Protein 9G5K (pdb70)

Solvent-accessible surface area: 22439 Å² total; per-residue (Å²): 129,5,89,11,98,22,59,46,27,30,139,16,83,35,50,79,51,34,98,0,22,0,45,5,64,43,124,115,23,71,70,7,2,4,1,1,2,16,66,31,124,88,150,142,93,64,17,0,0,0,4,14,18,57,102,28,18,27,1,20,14,70,61,0,28,55,32,7,70,6,57,72,73,95,95,166,54,18,4,14,0,99,0,54,58,3,87,62,136,2,39,5,48,0,34,0,0,0,1,58,38,127,140,38,6,48,1,75,65,25,120,14,6,110,38,72,9,175,23,23,105,0,48,6,47,83,214,132,61,111,118,8,8,70,22,0,17,61,2,1,66,58,6,46,31,8,0,7,41,1,1,41,6,2,3,4,24,3,120,62,8,60,6,24,61,9,0,2,4,3,25,3,10,2,30,27,3,53,8,36,35,105,27,5,82,78,6,48,81,84,4,8,125,48,63,4,30,46,2,0,40,60,6,2,68,2,3,34,61,0,7,77,48,12,12,144,6,106,6,10,147,24,3,61,49,7,18,82,46,53,0,32,2,22,0,1,58,46,0,8,88,21,0,1,69,25,41,8,42,120,108,26,50,116,112,0,35,25,122,0,124,52,32,11,60,57,0,30,28,48,0,0,66,65,0,19,94,32,32,61,142,60,124,49,60,50,71,125,0,3,59,48,0,29,54,6,1,35,54,2,40,106,55,0,78,134,2,50,102,0,154,123,5,24,73,114,48,115,160,22,60,98,65,168,151,15,107,19,12,4,55,0,28,2,69,1,18,0,1,14,40,1,0,56,25,3,3,25,4,2,5,23,130,41,15,59,18,108,111,50,90,23,84,4,0,32,10,9,6,96,1,9,134,23,2,32,74,9,21,140,42,7,41,161,82,181,55,77,31,121,140,77,0,65,111,15,0,16,72,39,0,83,55,0,5,38,6,0,57,72,0,36,152,22,97,73,33,147,20,0,11,45,0,0,51,81,0,18,34,8,8,51,50,0,20,31,0,0,52,102,14,5,19,87,133,20,77,45,74,57,81,24,55,0,46,12,67,1,28,60,68,4,6,48,27,6,18,95,19,0,59,75,11,0,9,28,162,2,66,8,31,20,11,29,49,0,0,62,48,1,0,39,36,1,42,83,13,3,33,118,22,96,128,179,93,154,243

Structure (mmCIF, N/CA/C/O backbone):
data_9G5K
#
_entry.id   9G5K
#
_cell.length_a   1.00
_cell.length_b   1.00
_cell.length_c   1.00
_cell.angle_alpha   90.00
_cell.angle_beta   90.00
_cell.angle_gamma   90.00
#
_symmetry.space_group_name_H-M   'P 1'
#
loop_
_entity.id
_entity.type
_entity.pdbx_description
1 polymer 'Nanobody 3.3'
2 polymer 'Thiamine transporter 2'
3 non-polymer 2-acetamido-2-deoxy-beta-D-glucopyranose
#
loop_
_atom_site.group_PDB
_atom_site.id
_atom_site.type_symbol
_atom_site.label_atom_id
_atom_site.label_alt_id
_atom_site.label_comp_id
_atom_site.label_asym_id
_atom_site.label_entity_id
_atom_site.label_seq_id
_atom_site.pdbx_PDB_ins_code
_atom_site.Cartn_x
_atom_site.Cartn_y
_atom_site.Cartn_z
_atom_site.occupancy
_atom_site.B_iso_or_equiv
_atom_site.auth_seq_id
_atom_site.auth_comp_id
_atom_site.auth_asym_id
_atom_site.auth_atom_id
_atom_site.pdbx_PDB_model_num
ATOM 1 N N . GLN A 1 1 ? 132.491 130.411 182.461 1 40 1 GLN B N 1
ATOM 2 C CA . GLN A 1 1 ? 132.795 129.948 181.113 1 40 1 GLN B CA 1
ATOM 3 C C . GLN A 1 1 ? 132.117 130.832 180.072 1 40 1 GLN B C 1
ATOM 4 O O . GLN A 1 1 ? 130.942 131.172 180.202 1 40 1 GLN B O 1
ATOM 10 N N . VAL A 1 2 ? 132.871 131.203 179.043 1 40 2 VAL B N 1
ATOM 11 C CA . VAL A 1 2 ? 132.333 131.981 177.934 1 40 2 VAL B CA 1
ATOM 12 C C . VAL A 1 2 ? 131.61 131.048 176.973 1 40 2 VAL B C 1
ATOM 13 O O . VAL A 1 2 ? 131.949 129.867 176.845 1 40 2 VAL B O 1
ATOM 17 N N . GLN A 1 3 ? 130.601 131.58 176.287 1 40 3 GLN B N 1
ATOM 18 C CA . GLN A 1 3 ? 129.789 130.777 175.378 1 40 3 GLN B CA 1
ATOM 19 C C . GLN A 1 3 ? 129.39 131.649 174.197 1 40 3 GLN B C 1
ATOM 20 O O . GLN A 1 3 ? 128.549 132.54 174.342 1 40 3 GLN B O 1
ATOM 26 N N . LEU A 1 4 ? 129.985 131.386 173.037 1 40 4 LEU B N 1
ATOM 27 C CA . LEU A 1 4 ? 129.696 132.119 171.813 1 40 4 LEU B CA 1
ATOM 28 C C . LEU A 1 4 ? 128.683 131.354 170.974 1 40 4 LEU B C 1
ATOM 29 O O . LEU A 1 4 ? 128.779 130.132 170.832 1 40 4 LEU B O 1
ATOM 34 N N . VAL A 1 5 ? 127.712 132.08 170.424 1 40 5 VAL B N 1
ATOM 35 C CA . VAL A 1 5 ? 126.688 131.509 169.556 1 40 5 VAL B CA 1
ATOM 36 C C . VAL A 1 5 ? 126.488 132.447 168.374 1 40 5 VAL B C 1
ATOM 37 O O . VAL A 1 5 ? 126.406 133.666 168.554 1 40 5 VAL B O 1
ATOM 41 N N . GLU A 1 6 ? 126.41 131.884 167.17 1 40 6 GLU B N 1
ATOM 42 C CA . GLU A 1 6 ? 126.225 132.654 165.948 1 40 6 GLU B CA 1
ATOM 43 C C . GLU A 1 6 ? 124.808 132.489 165.412 1 40 6 GLU B C 1
ATOM 44 O O . GLU A 1 6 ? 124.036 131.636 165.855 1 40 6 GLU B O 1
ATOM 50 N N . SER A 1 7 ? 124.479 133.325 164.432 1 40 7 SER B N 1
ATOM 51 C CA . SER A 1 7 ? 123.202 133.25 163.735 1 40 7 SER B CA 1
ATOM 52 C C . SER A 1 7 ? 123.286 134.12 162.49 1 40 7 SER B C 1
ATOM 53 O O . SER A 1 7 ? 124.195 134.942 162.346 1 40 7 SER B O 1
ATOM 56 N N . GLY A 1 8 ? 122.327 133.922 161.589 1 40 8 GLY B N 1
ATOM 57 C CA . GLY A 1 8 ? 122.175 134.743 160.406 1 40 8 GLY B CA 1
ATOM 58 C C . GLY A 1 8 ? 122.69 134.115 159.129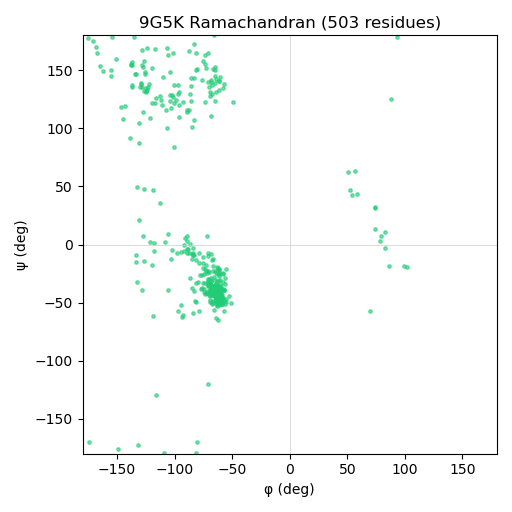 1 40 8 GLY B C 1
ATOM 59 O O . GLY A 1 8 ? 122.29 134.55 158.041 1 40 8 GLY B O 1
ATOM 60 N N . GLY A 1 9 ? 123.558 133.113 159.22 1 40 9 GLY B N 1
ATOM 61 C CA . GLY A 1 9 ? 124.053 132.466 158.023 1 40 9 GLY B CA 1
ATOM 62 C C . GLY A 1 9 ? 122.958 131.709 157.296 1 40 9 GLY B C 1
ATOM 63 O O . GLY A 1 9 ? 121.997 131.226 157.894 1 40 9 GLY B O 1
ATOM 64 N N . GLY A 1 10 ? 123.11 131.607 155.983 1 40 10 GLY B N 1
ATOM 65 C CA . GLY A 1 10 ? 122.123 130.909 155.189 1 40 10 GLY B CA 1
ATOM 66 C C . GLY A 1 10 ? 122.557 130.794 153.746 1 40 10 GLY B C 1
ATOM 67 O O . GLY A 1 10 ? 123.694 131.11 153.392 1 40 10 GLY B O 1
ATOM 68 N N . LEU A 1 11 ? 121.603 130.348 152.919 1 40 11 LEU B N 1
ATOM 69 C CA . LEU A 1 11 ? 121.843 130.221 151.496 1 40 11 LEU B CA 1
ATOM 70 C C . LEU A 1 11 ? 121.534 131.529 150.836 1 40 11 LEU B C 1
ATOM 71 O O . LEU A 1 11 ? 120.392 131.951 150.847 1 40 11 LEU B O 1
ATOM 76 N N . VAL A 1 12 ? 122.524 132.169 150.252 1 40 12 VAL B N 1
ATOM 77 C CA . VAL A 1 12 ? 122.379 133.501 149.677 1 40 12 VAL B CA 1
ATOM 78 C C . VAL A 1 12 ? 122.938 133.49 148.261 1 40 12 VAL B C 1
ATOM 79 O O . VAL A 1 12 ? 124.012 132.93 148.015 1 40 12 VAL B O 1
ATOM 83 N N . GLN A 1 13 ? 122.208 134.103 147.333 1 40 13 GLN B N 1
ATOM 84 C CA . GLN A 1 13 ? 122.657 134.168 145.949 1 40 13 GLN B CA 1
ATOM 85 C C . GLN A 1 13 ? 123.885 135.061 145.825 1 40 13 GLN B C 1
ATOM 86 O O . GLN A 1 13 ? 123.985 136.103 146.478 1 40 13 GLN B O 1
ATOM 92 N N . ALA A 1 14 ? 124.821 134.647 144.974 1 40 14 ALA B N 1
ATOM 93 C CA . ALA A 1 14 ? 126.053 135.401 144.793 1 40 14 ALA B CA 1
ATOM 94 C C . ALA A 1 14 ? 125.744 136.826 144.356 1 40 14 ALA B C 1
ATOM 95 O O . ALA A 1 14 ? 124.91 137.052 143.475 1 40 14 ALA B O 1
ATOM 97 N N . GLY A 1 15 ? 126.425 137.787 144.975 1 40 15 GLY B N 1
ATOM 98 C CA . GLY A 1 15 ? 126.21 139.192 144.722 1 40 15 GLY B CA 1
ATOM 99 C C . GLY A 1 15 ? 125.328 139.884 145.74 1 40 15 GLY B C 1
ATOM 100 O O . GLY A 1 15 ? 125.367 141.116 145.836 1 40 15 GLY B O 1
ATOM 101 N N . ASP A 1 16 ? 124.545 139.129 146.505 1 40 16 ASP B N 1
ATOM 102 C CA . ASP A 1 16 ? 123.683 139.701 147.529 1 40 16 ASP B CA 1
ATOM 103 C C . ASP A 1 16 ? 124.514 139.984 148.78 1 40 16 ASP B C 1
ATOM 104 O O . ASP A 1 16 ? 125.745 139.907 148.767 1 40 16 ASP B O 1
ATOM 109 N N . SER A 1 17 ? 123.844 140.323 149.879 1 40 17 SER B N 1
ATOM 110 C CA . SER A 1 17 ? 124.496 140.637 151.14 1 40 17 SER B CA 1
ATOM 111 C C . SER A 1 17 ? 123.938 139.738 152.235 1 40 17 SER B C 1
ATOM 112 O O . SER A 1 17 ? 122.942 139.035 152.046 1 40 17 SER B O 1
ATOM 115 N N . LEU A 1 18 ? 124.595 139.765 153.392 1 40 18 LEU B N 1
ATOM 116 C CA . LEU A 1 18 ? 124.194 138.935 154.519 1 40 18 LEU B CA 1
ATOM 117 C C . LEU A 1 18 ? 124.814 139.493 155.79 1 40 18 LEU B C 1
ATOM 118 O O . LEU A 1 18 ? 125.914 140.047 155.756 1 40 18 LEU B O 1
ATOM 123 N N . ARG A 1 19 ? 124.124 139.311 156.895 1 40 19 ARG B N 1
ATOM 124 C CA . ARG A 1 19 ? 124.592 139.783 158.16 1 40 19 ARG B CA 1
ATOM 125 C C . ARG A 1 19 ? 124.693 138.618 159.125 1 40 19 ARG B C 1
ATOM 126 O O . ARG A 1 19 ? 123.821 137.762 159.134 1 40 19 ARG B O 1
ATOM 134 N N . LEU A 1 20 ? 125.76 138.569 159.91 1 40 20 LEU B N 1
ATOM 135 C CA . LEU A 1 20 ? 126.006 137.52 160.89 1 40 20 LEU B CA 1
ATOM 136 C C . LEU A 1 20 ? 126.214 138.155 162.257 1 40 20 LEU B C 1
ATOM 137 O O . LEU A 1 20 ? 126.957 139.134 162.384 1 40 20 LEU B O 1
ATOM 142 N N . SER A 1 21 ? 125.568 137.592 163.275 1 40 21 SER B N 1
ATOM 143 C CA . SER A 1 21 ? 125.651 138.091 164.641 1 40 21 SER B CA 1
ATOM 144 C C . SER A 1 21 ? 126.093 136.964 165.564 1 40 21 SER B C 1
ATOM 145 O O . SER A 1 21 ? 125.541 135.861 165.507 1 40 21 SER B O 1
ATOM 148 N N . CYS A 1 22 ? 127.081 137.244 166.412 1 40 22 CYS B N 1
ATOM 149 C CA . CYS A 1 22 ? 127.611 136.273 167.366 1 40 22 CYS B CA 1
ATOM 150 C C . CYS A 1 22 ? 127.443 136.838 168.77 1 40 22 CYS B C 1
ATOM 151 O O . CYS A 1 22 ? 128.155 137.771 169.157 1 40 22 CYS B O 1
ATOM 154 N N . ALA A 1 23 ? 126.518 136.263 169.535 1 40 23 ALA B N 1
ATOM 155 C CA . ALA A 1 23 ? 126.165 136.762 170.861 1 40 23 ALA B CA 1
ATOM 156 C C . ALA A 1 23 ? 126.944 135.983 171.915 1 40 23 ALA B C 1
ATOM 157 O O . ALA A 1 23 ? 126.671 134.802 172.152 1 40 23 ALA B O 1
ATOM 159 N N . ALA A 1 24 ? 127.905 136.648 172.55 1 40 24 ALA B N 1
ATOM 160 C CA . ALA A 1 24 ? 128.659 136.044 173.637 1 40 24 ALA B CA 1
ATOM 161 C C . ALA A 1 24 ? 127.879 136.133 174.943 1 40 24 ALA B C 1
ATOM 162 O O . ALA A 1 24 ? 127.092 137.058 175.159 1 40 24 ALA B O 1
ATOM 164 N N . SER A 1 25 ? 128.108 135.161 175.82 1 40 25 SER B N 1
ATOM 165 C CA . SER A 1 25 ? 127.418 135.108 177.101 1 40 25 SER B CA 1
ATOM 166 C C . SER A 1 25 ? 128.341 134.46 178.127 1 40 25 SER B C 1
ATOM 167 O O . SER A 1 25 ? 129.503 134.157 177.843 1 40 25 SER B O 1
ATOM 170 N N . GLY A 1 26 ? 127.818 134.262 179.336 1 40 26 GLY B N 1
ATOM 171 C CA . GLY A 1 26 ? 128.55 133.609 180.396 1 40 26 GLY B CA 1
ATOM 172 C C . GLY A 1 26 ? 129.498 134.498 181.164 1 40 26 GLY B C 1
ATOM 173 O O . GLY A 1 26 ? 130.114 134.026 182.128 1 40 26 GLY B O 1
ATOM 174 N N . ARG A 1 27 ? 129.639 135.765 180.782 1 40 27 ARG B N 1
ATOM 175 C CA . ARG A 1 27 ? 130.598 136.65 181.429 1 40 27 ARG B CA 1
ATOM 176 C C . ARG A 1 27 ? 130.318 138.079 180.988 1 40 27 ARG B C 1
ATOM 177 O O . ARG A 1 27 ? 129.53 138.327 180.073 1 40 27 ARG B O 1
ATOM 185 N N . THR A 1 28 ? 130.973 139.022 181.663 1 40 28 THR B N 1
ATOM 186 C CA . THR A 1 28 ? 130.928 140.432 181.289 1 40 28 THR B CA 1
ATOM 187 C C . THR A 1 28 ? 132.061 140.691 180.302 1 40 28 THR B C 1
ATOM 188 O O . THR A 1 28 ? 133.239 140.571 180.654 1 40 28 THR B O 1
ATOM 192 N N . PHE A 1 29 ? 131.706 141.047 179.07 1 40 29 PHE B N 1
ATOM 193 C CA . PHE A 1 29 ? 132.662 141.127 177.967 1 40 29 PHE B CA 1
ATOM 194 C C . PHE A 1 29 ? 132.94 142.591 177.649 1 40 29 PHE B C 1
ATOM 195 O O . PHE A 1 29 ? 132.149 143.256 176.977 1 40 29 PHE B O 1
ATOM 203 N N . SER A 1 30 ? 134.074 143.088 178.14 1 40 30 SER B N 1
ATOM 204 C CA . SER A 1 30 ? 134.556 144.421 177.806 1 40 30 SER B CA 1
ATOM 205 C C . SER A 1 30 ? 136.032 144.463 177.449 1 40 30 SER B C 1
ATOM 206 O O . SER A 1 30 ? 136.47 145.451 176.848 1 40 30 SER B O 1
ATOM 209 N N . ASN A 1 31 ? 136.765 143.397 177.769 1 40 31 ASN B N 1
ATOM 210 C CA . ASN A 1 31 ? 138.192 143.339 177.531 1 40 31 ASN B CA 1
ATOM 211 C C . ASN A 1 31 ? 138.521 142.103 176.738 1 40 31 ASN B C 1
ATOM 212 O O . ASN A 1 31 ? 139.44 141.381 177.085 1 40 31 ASN B O 1
ATOM 217 N N . TYR A 1 32 ? 137.78 141.851 175.674 1 40 32 TYR B N 1
ATOM 218 C CA . TYR A 1 32 ? 137.966 140.673 174.842 1 40 32 TYR B CA 1
ATOM 219 C C . TYR A 1 32 ? 138.152 141.08 173.387 1 40 32 TYR B C 1
ATOM 220 O O . TYR A 1 32 ? 137.608 142.091 172.933 1 40 32 TYR B O 1
ATOM 229 N N . TYR A 1 33 ? 138.933 140.284 172.662 1 40 33 TYR B N 1
ATOM 230 C CA . TYR A 1 33 ? 138.996 140.373 171.21 1 40 33 TYR B CA 1
ATOM 231 C C . TYR A 1 33 ? 137.983 139.402 170.621 1 40 33 TYR B C 1
ATOM 232 O O . TYR A 1 33 ? 138.037 138.201 170.898 1 40 33 TYR B O 1
ATOM 241 N N . MET A 1 34 ? 137.063 139.92 169.817 1 40 34 MET B N 1
ATOM 242 C CA . MET A 1 34 ? 136.045 139.11 169.16 1 40 34 MET B CA 1
ATOM 243 C C . MET A 1 34 ? 136.344 139.092 167.669 1 40 34 MET B C 1
ATOM 244 O O . MET A 1 34 ? 136.374 140.147 167.028 1 40 34 MET B O 1
ATOM 249 N N . ALA A 1 35 ? 136.566 137.9 167.123 1 40 35 ALA B N 1
ATOM 250 C CA . ALA A 1 35 ? 137.03 137.744 165.753 1 40 35 ALA B CA 1
ATOM 251 C C . ALA A 1 35 ? 136.131 136.775 165.003 1 40 35 ALA B C 1
ATOM 252 O O . ALA A 1 35 ? 135.308 136.067 165.588 1 40 35 ALA B O 1
ATOM 254 N N . TRP A 1 36 ? 136.295 136.763 163.683 1 40 36 TRP B N 1
ATOM 255 C CA . TRP A 1 36 ? 135.591 135.847 162.799 1 40 36 TRP B CA 1
ATOM 256 C C . TRP A 1 36 ? 136.61 135.069 161.983 1 40 36 TRP B C 1
ATOM 257 O O . TRP A 1 36 ? 137.558 135.652 161.447 1 40 36 TRP B O 1
ATOM 268 N N . PHE A 1 37 ? 136.422 133.756 161.908 1 40 37 PHE B N 1
ATOM 269 C CA . PHE A 1 37 ? 137.213 132.887 161.054 1 40 37 PHE B CA 1
ATOM 270 C C . PHE A 1 37 ? 136.263 132.076 160.185 1 40 37 PHE B C 1
ATOM 271 O O . PHE A 1 37 ? 135.086 131.913 160.512 1 40 37 PHE B O 1
ATOM 279 N N . ARG A 1 38 ? 136.776 131.58 159.062 1 40 38 ARG B N 1
ATOM 280 C CA . ARG A 1 38 ? 135.973 130.759 158.17 1 40 38 ARG B CA 1
ATOM 281 C C . ARG A 1 38 ? 136.782 129.569 157.688 1 40 38 ARG B C 1
ATOM 282 O O . ARG A 1 38 ? 138.015 129.593 157.687 1 40 38 ARG B O 1
ATOM 290 N N . GLN A 1 39 ? 136.016 128.556 157.288 1 40 39 GLN B N 1
ATOM 291 C CA . GLN A 1 39 ? 136.58 127.332 156.825 1 40 39 GLN B CA 1
ATOM 292 C C . GLN A 1 39 ? 135.753 126.711 155.772 1 40 39 GLN B C 1
ATOM 293 O O . GLN A 1 39 ? 134.631 126.344 156.057 1 40 39 GLN B O 1
ATOM 299 N N . ALA A 1 40 ? 136.277 126.539 154.551 1 40 40 ALA B N 1
ATOM 300 C CA . ALA A 1 40 ? 135.557 125.837 153.502 1 40 40 ALA B CA 1
ATOM 301 C C . ALA A 1 40 ? 136.156 124.456 153.286 1 40 40 ALA B C 1
ATOM 302 O O . ALA A 1 40 ? 137.322 124.213 153.609 1 40 40 ALA B O 1
ATOM 304 N N . PRO A 1 41 ? 135.422 123.56 152.624 1 40 41 PRO B N 1
ATOM 305 C CA . PRO A 1 41 ? 135.966 122.201 152.522 1 40 41 PRO B CA 1
ATOM 306 C C . PRO A 1 41 ? 137.239 122.138 151.749 1 40 41 PRO B C 1
ATOM 307 O O . PRO A 1 41 ? 137.388 122.854 150.767 1 40 41 PRO B O 1
ATOM 311 N N . GLY A 1 42 ? 138.158 121.293 152.194 1 40 42 GLY B N 1
ATOM 312 C CA . GLY A 1 42 ? 139.44 121.143 151.544 1 40 42 GLY B CA 1
ATOM 313 C C . GLY A 1 42 ? 140.408 122.279 151.771 1 40 42 GLY B C 1
ATOM 314 O O . GLY A 1 42 ? 141.415 122.362 151.057 1 40 42 GLY B O 1
ATOM 315 N N . LYS A 1 43 ? 140.138 123.164 152.733 1 40 43 LYS B N 1
ATOM 316 C CA . LYS A 1 43 ? 141.003 124.302 153.009 1 40 43 LYS B CA 1
ATOM 317 C C . LYS A 1 43 ? 141.193 124.417 154.514 1 40 43 LYS B C 1
ATOM 318 O O . LYS A 1 43 ? 140.633 123.64 155.294 1 40 43 LYS B O 1
ATOM 324 N N . GLU A 1 44 ? 141.99 125.397 154.92 1 40 44 GLU B N 1
ATOM 325 C CA . GLU A 1 44 ? 142.297 125.641 156.32 1 40 44 GLU B CA 1
ATOM 326 C C . GLU A 1 44 ? 141.48 126.813 156.854 1 40 44 GLU B C 1
ATOM 327 O O . GLU A 1 44 ? 140.907 127.602 156.099 1 40 44 GLU B O 1
ATOM 333 N N . ARG A 1 45 ? 141.438 126.914 158.179 1 40 45 ARG B N 1
ATOM 334 C CA . ARG A 1 45 ? 140.681 127.97 158.836 1 40 45 ARG B CA 1
ATOM 335 C C . ARG A 1 45 ? 141.32 129.325 158.557 1 40 45 ARG B C 1
ATOM 336 O O . ARG A 1 45 ? 142.527 129.505 158.747 1 40 45 ARG B O 1
ATOM 344 N N . GLU A 1 46 ? 140.505 130.282 158.12 1 40 46 GLU B N 1
ATOM 345 C CA . GLU A 1 46 ? 140.987 131.552 157.595 1 40 46 GLU B CA 1
ATOM 346 C C . GLU A 1 46 ? 140.392 132.719 158.371 1 40 46 GLU B C 1
ATOM 347 O O . GLU A 1 46 ? 139.19 132.747 158.648 1 40 46 GLU B O 1
ATOM 353 N N . PHE A 1 47 ? 141.243 133.686 158.703 1 40 47 PHE B N 1
ATOM 354 C CA . PHE A 1 47 ? 140.792 134.897 159.375 1 40 47 PHE B CA 1
ATOM 355 C C . PHE A 1 47 ? 139.866 135.7 158.469 1 40 47 PHE B C 1
ATOM 356 O O . PHE A 1 47 ? 140.042 135.736 157.248 1 40 47 PHE B O 1
ATOM 364 N N . VAL A 1 48 ? 138.87 136.345 159.074 1 40 48 VAL 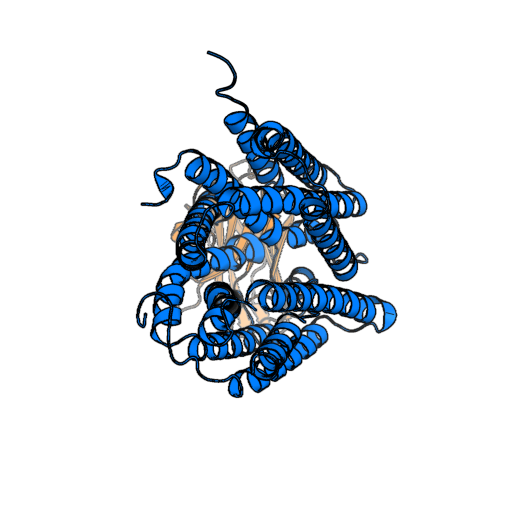B N 1
ATOM 365 C CA . VAL A 1 48 ? 137.923 137.172 158.333 1 40 48 VAL B CA 1
ATOM 366 C C . VAL A 1 48 ? 138.012 138.608 158.834 1 40 48 VAL B C 1
ATOM 367 O O . VAL A 1 48 ? 138.35 139.521 158.073 1 40 48 VAL B O 1
ATOM 371 N N . ALA A 1 49 ? 137.712 138.819 160.113 1 40 49 ALA B N 1
ATOM 372 C CA . ALA A 1 49 ? 137.754 140.152 160.699 1 40 49 ALA B CA 1
ATOM 373 C C . ALA A 1 49 ? 137.736 140.028 162.214 1 40 49 ALA B C 1
ATOM 374 O O . ALA A 1 49 ? 137.225 139.047 162.761 1 40 49 ALA B O 1
ATOM 376 N N . ALA A 1 50 ? 138.296 141.035 162.882 1 40 50 ALA B N 1
ATOM 377 C CA . ALA A 1 50 ? 138.336 141.08 164.336 1 40 50 ALA B CA 1
ATOM 378 C C . ALA A 1 50 ? 138.008 142.486 164.812 1 40 50 ALA B C 1
ATOM 379 O O . ALA A 1 50 ? 138.208 143.465 164.091 1 40 50 ALA B O 1
ATOM 381 N N . ILE A 1 51 ? 137.496 142.573 166.037 1 40 51 ILE B N 1
ATOM 382 C CA . ILE A 1 51 ? 137.156 143.847 166.659 1 40 51 ILE B CA 1
ATOM 383 C C . ILE A 1 51 ? 137.63 143.831 168.104 1 40 51 ILE B C 1
ATOM 384 O O . ILE A 1 51 ? 137.469 142.832 168.811 1 40 51 ILE B O 1
ATOM 389 N N . ARG A 1 52 ? 138.217 144.943 168.54 1 40 52 ARG B N 1
ATOM 390 C CA . ARG A 1 52 ? 138.582 145.142 169.938 1 40 52 ARG B CA 1
ATOM 391 C C . ARG A 1 52 ? 137.391 145.773 170.649 1 40 52 ARG B C 1
ATOM 392 O O . ARG A 1 52 ? 137.012 146.909 170.35 1 40 52 ARG B O 1
ATOM 400 N N . LEU A 1 53 ? 136.798 145.036 171.588 1 40 53 LEU B N 1
ATOM 401 C CA . LEU A 1 53 ? 135.6 145.53 172.258 1 40 53 LEU B CA 1
ATOM 402 C C . LEU A 1 53 ? 135.901 146.772 173.089 1 40 53 LEU B C 1
ATOM 403 O O . LEU A 1 53 ? 135.08 147.693 173.157 1 40 53 LEU B O 1
ATOM 408 N N . SER A 1 54 ? 137.069 146.815 173.732 1 40 54 SER B N 1
ATOM 409 C CA . SER A 1 54 ? 137.393 147.945 174.595 1 40 54 SER B CA 1
ATOM 410 C C . SER A 1 54 ? 137.552 149.23 173.792 1 40 54 SER B C 1
ATOM 411 O O . SER A 1 54 ? 136.95 150.258 174.122 1 40 54 SER B O 1
ATOM 414 N N . TYR A 1 55 ? 138.355 149.192 172.728 1 40 55 TYR B N 1
ATOM 415 C CA . TYR A 1 55 ? 138.689 150.386 171.964 1 40 55 TYR B CA 1
ATOM 416 C C . TYR A 1 55 ? 137.932 150.497 170.648 1 40 55 TYR B C 1
ATOM 417 O O . TYR A 1 55 ? 137.959 151.566 170.029 1 40 55 TYR B O 1
ATOM 426 N N . GLY A 1 56 ? 137.268 149.435 170.202 1 40 56 GLY B N 1
ATOM 427 C CA . GLY A 1 56 ? 136.565 149.47 168.936 1 40 56 GLY B CA 1
ATOM 428 C C . GLY A 1 56 ? 137.44 149.292 167.718 1 40 56 GLY B C 1
ATOM 429 O O . GLY A 1 56 ? 136.948 149.449 166.595 1 40 56 GLY B O 1
ATOM 430 N N . SER A 1 57 ? 138.72 148.974 167.9 1 40 57 SER B N 1
ATOM 431 C CA . SER A 1 57 ? 139.602 148.74 166.765 1 40 57 SER B CA 1
ATOM 432 C C . SER A 1 57 ? 139.102 147.56 165.944 1 40 57 SER B C 1
ATOM 433 O O . SER A 1 57 ? 138.633 146.56 166.49 1 40 57 SER B O 1
ATOM 436 N N . THR A 1 58 ? 139.207 147.679 164.621 1 40 58 THR B N 1
ATOM 437 C CA . THR A 1 58 ? 138.739 146.649 163.705 1 40 58 THR B CA 1
ATOM 438 C C . THR A 1 58 ? 139.867 146.233 162.772 1 40 58 THR B C 1
ATOM 439 O O . THR A 1 58 ? 140.726 147.039 162.408 1 40 58 THR B O 1
ATOM 443 N N . TYR A 1 59 ? 139.854 144.955 162.397 1 40 59 TYR B N 1
ATOM 444 C CA . TYR A 1 59 ? 140.833 144.391 161.481 1 40 59 TYR B CA 1
ATOM 445 C C . TYR A 1 59 ? 140.106 143.542 160.452 1 40 59 TYR B C 1
ATOM 446 O O . TYR A 1 59 ? 139.081 142.924 160.751 1 40 59 TYR B O 1
ATOM 455 N N . TYR A 1 60 ? 140.643 143.516 159.234 1 40 60 TYR B N 1
ATOM 456 C CA . TYR A 1 60 ? 140.026 142.782 158.14 1 40 60 TYR B CA 1
ATOM 457 C C . TYR A 1 60 ? 141.091 142.041 157.349 1 40 60 TYR B C 1
ATOM 458 O O . TYR A 1 60 ? 142.26 142.433 157.327 1 40 60 TYR B O 1
ATOM 467 N N . ALA A 1 61 ? 140.669 140.96 156.701 1 40 61 ALA B N 1
ATOM 468 C CA . ALA A 1 61 ? 141.494 140.272 155.723 1 40 61 ALA B CA 1
ATOM 469 C C . ALA A 1 61 ? 141.324 140.939 154.366 1 40 61 ALA B C 1
ATOM 470 O O . ALA A 1 61 ? 140.23 141.39 154.015 1 40 61 ALA B O 1
ATOM 472 N N . ASP A 1 62 ? 142.416 141.002 153.603 1 40 62 ASP B N 1
ATOM 473 C CA . ASP A 1 62 ? 142.368 141.657 152.302 1 40 62 ASP B CA 1
ATOM 474 C C . ASP A 1 62 ? 141.374 140.991 151.361 1 40 62 ASP B C 1
ATOM 475 O O . ASP A 1 62 ? 140.875 141.646 150.44 1 40 62 ASP B O 1
ATOM 480 N N . SER A 1 63 ? 141.06 139.729 151.547 1 40 63 SER B N 1
ATOM 481 C CA . SER A 1 63 ? 140.074 139.061 150.728 1 40 63 SER B CA 1
ATOM 482 C C . SER A 1 63 ? 138.704 139.654 150.889 1 40 63 SER B C 1
ATOM 483 O O . SER A 1 63 ? 137.975 139.794 149.918 1 40 63 SER B O 1
ATOM 486 N N . VAL A 1 64 ? 138.327 139.989 152.109 1 40 64 VAL B N 1
ATOM 487 C CA . VAL A 1 64 ? 137.01 140.544 152.402 1 40 64 VAL B CA 1
ATOM 488 C C . VAL A 1 64 ? 137.046 142.047 152.602 1 40 64 VAL B C 1
ATOM 489 O O . VAL A 1 64 ? 135.985 142.663 152.773 1 40 64 VAL B O 1
ATOM 493 N N . ARG A 1 65 ? 138.227 142.661 152.581 1 40 65 ARG B N 1
ATOM 494 C CA . ARG A 1 65 ? 138.34 144.091 152.829 1 40 65 ARG B CA 1
ATOM 495 C C . ARG A 1 65 ? 137.492 144.88 151.84 1 40 65 ARG B C 1
ATOM 496 O O . ARG A 1 65 ? 137.453 144.576 150.645 1 40 65 ARG B O 1
ATOM 504 N N . GLY A 1 66 ? 136.805 145.901 152.352 1 40 66 GLY B N 1
ATOM 505 C CA . GLY A 1 66 ? 135.955 146.745 151.544 1 40 66 GLY B CA 1
ATOM 506 C C . GLY A 1 66 ? 134.549 146.232 151.348 1 40 66 GLY B C 1
ATOM 507 O O . GLY A 1 66 ? 133.662 147.018 150.995 1 40 66 GLY B O 1
ATOM 508 N N . ARG A 1 67 ? 134.311 144.943 151.571 1 40 67 ARG B N 1
ATOM 509 C CA . ARG A 1 67 ? 132.986 144.345 151.474 1 40 67 ARG B CA 1
ATOM 510 C C . ARG A 1 67 ? 132.383 144.025 152.828 1 40 67 ARG B C 1
ATOM 511 O O . ARG A 1 67 ? 131.181 144.216 153.026 1 40 67 ARG B O 1
ATOM 519 N N . PHE A 1 68 ? 133.192 143.54 153.762 1 40 68 PHE B N 1
ATOM 520 C CA . PHE A 1 68 ? 132.727 143.121 155.074 1 40 68 PHE B CA 1
ATOM 521 C C . PHE A 1 68 ? 133.031 144.215 156.087 1 40 68 PHE B C 1
ATOM 522 O O . PHE A 1 68 ? 134.116 144.803 156.071 1 40 68 PHE B O 1
ATOM 530 N N . THR A 1 69 ? 132.069 144.488 156.965 1 40 69 THR B N 1
ATOM 531 C CA . THR A 1 69 ? 132.265 145.415 158.071 1 40 69 THR B CA 1
ATOM 532 C C . THR A 1 69 ? 131.839 144.731 159.36 1 40 69 THR B C 1
ATOM 533 O O . THR A 1 69 ? 130.793 144.076 159.404 1 40 69 THR B O 1
ATOM 537 N N . ILE A 1 70 ? 132.655 144.876 160.4 1 40 70 ILE B N 1
ATOM 538 C CA . ILE A 1 70 ? 132.406 144.27 161.702 1 40 70 ILE B CA 1
ATOM 539 C C . ILE A 1 70 ? 132.126 145.386 162.697 1 40 70 ILE B C 1
ATOM 540 O O . ILE A 1 70 ? 132.903 146.343 162.804 1 40 70 ILE B O 1
ATOM 545 N N . SER A 1 71 ? 131.01 145.269 163.414 1 40 71 SER B N 1
ATOM 546 C CA . SER A 1 71 ? 130.619 146.272 164.396 1 40 71 SER B CA 1
ATOM 547 C C . SER A 1 71 ? 130.229 145.601 165.705 1 40 71 SER B C 1
ATOM 548 O O . SER A 1 71 ? 130.399 144.388 165.861 1 40 71 SER B O 1
ATOM 551 N N . LYS A 1 72 ? 129.7 146.381 166.64 1 40 72 LYS B N 1
ATOM 552 C CA . LYS A 1 72 ? 129.312 145.87 167.943 1 40 72 LYS B CA 1
ATOM 553 C C . LYS A 1 72 ? 128.052 146.514 168.474 1 40 72 LYS B C 1
ATOM 554 O O . LYS A 1 72 ? 128.017 147.716 168.661 1 40 72 LYS B O 1
ATOM 560 N N . ASP A 1 73 ? 127.012 145.732 168.708 1 40 73 ASP B N 1
ATOM 561 C CA . ASP A 1 73 ? 125.782 146.22 169.33 1 40 73 ASP B CA 1
ATOM 562 C C . ASP A 1 73 ? 125.839 145.795 170.793 1 40 73 ASP B C 1
ATOM 563 O O . ASP A 1 73 ? 125.313 144.751 171.18 1 40 73 ASP B O 1
ATOM 568 N N . ASN A 1 74 ? 126.518 146.592 171.601 1 40 74 ASN B N 1
ATOM 569 C CA . ASN A 1 74 ? 126.712 146.22 172.991 1 40 74 ASN B CA 1
ATOM 570 C C . ASN A 1 74 ? 125.414 145.992 173.747 1 40 74 ASN B C 1
ATOM 571 O O . ASN A 1 74 ? 125.398 145.249 174.725 1 40 74 ASN B O 1
ATOM 576 N N . ALA A 1 75 ? 124.326 146.598 173.303 1 40 75 ALA B N 1
ATOM 577 C CA . ALA A 1 75 ? 123.073 146.486 174.039 1 40 75 ALA B CA 1
ATOM 578 C C . ALA A 1 75 ? 122.663 145.038 174.267 1 40 75 ALA B C 1
ATOM 579 O O . ALA A 1 75 ? 121.876 144.766 175.181 1 40 75 ALA B O 1
ATOM 581 N N . LYS A 1 76 ? 123.172 144.102 173.459 1 40 76 LYS B N 1
ATOM 582 C CA . LYS A 1 76 ? 122.851 142.688 173.615 1 40 76 LYS B CA 1
ATOM 583 C C . LYS A 1 76 ? 124.103 141.815 173.612 1 40 76 LYS B C 1
ATOM 584 O O . LYS A 1 76 ? 124.006 140.606 173.374 1 40 76 LYS B O 1
ATOM 590 N N . ASN A 1 77 ? 125.265 142.397 173.899 1 40 77 ASN B N 1
ATOM 591 C CA . ASN A 1 77 ? 126.492 141.612 173.944 1 40 77 ASN B CA 1
ATOM 592 C C . ASN A 1 77 ? 126.648 140.808 172.653 1 40 77 ASN B C 1
ATOM 593 O O . ASN A 1 77 ? 126.929 139.623 172.693 1 40 77 ASN B O 1
ATOM 598 N N . THR A 1 78 ? 126.458 141.454 171.511 1 40 78 THR B N 1
ATOM 599 C CA . THR A 1 78 ? 126.562 140.807 170.212 1 40 78 THR B CA 1
ATOM 600 C C . THR A 1 78 ? 127.49 141.61 169.314 1 40 78 THR B C 1
ATOM 601 O O . THR A 1 78 ? 127.458 142.844 169.316 1 40 78 THR B O 1
ATOM 605 N N . VAL A 1 79 ? 128.321 140.9 168.558 1 40 79 VAL B N 1
ATOM 606 C CA . VAL A 1 79 ? 129.212 141.496 167.569 1 40 79 VAL B CA 1
ATOM 607 C C . VAL A 1 79 ? 128.714 141.064 166.2 1 40 79 VAL B C 1
ATOM 608 O O . VAL A 1 79 ? 128.558 139.864 165.942 1 40 79 VAL B O 1
ATOM 612 N N . ASN A 1 80 ? 128.444 142.048 165.351 1 40 80 ASN B N 1
ATOM 613 C CA . ASN A 1 80 ? 127.867 141.76 164.06 1 40 80 ASN B CA 1
ATOM 614 C C . ASN A 1 80 ? 128.836 141.856 162.91 1 40 80 ASN B C 1
ATOM 615 O O . ASN A 1 80 ? 129.78 142.623 162.956 1 40 80 ASN B O 1
ATOM 620 N N . LEU A 1 81 ? 128.619 141.038 161.899 1 40 81 LEU B N 1
ATOM 621 C CA . LEU A 1 81 ? 129.418 141.045 160.679 1 40 81 LEU B CA 1
ATOM 622 C C . LEU A 1 81 ? 128.474 141.152 159.494 1 40 81 LEU B C 1
ATOM 623 O O . LEU A 1 81 ? 127.685 140.236 159.242 1 40 81 LEU B O 1
ATOM 628 N N . ARG A 1 82 ? 128.549 142.267 158.774 1 40 82 ARG B N 1
ATOM 629 C CA . ARG A 1 82 ? 127.754 142.481 157.573 1 40 82 ARG B CA 1
ATOM 630 C C . ARG A 1 82 ? 128.594 142.143 156.35 1 40 82 ARG B C 1
ATOM 631 O O . ARG A 1 82 ? 129.72 142.629 156.21 1 40 82 ARG B O 1
ATOM 639 N N . MET A 1 83 ? 128.042 141.313 155.472 1 40 83 MET B N 1
ATOM 640 C CA . MET A 1 83 ? 128.735 140.831 154.284 1 40 83 MET B CA 1
ATOM 641 C C . MET A 1 83 ? 127.986 141.34 153.061 1 40 83 MET B C 1
ATOM 642 O O . MET A 1 83 ? 126.797 141.053 152.894 1 40 83 MET B O 1
ATOM 647 N N . ASN A 1 84 ? 128.697 142.088 152.229 1 40 84 ASN B N 1
ATOM 648 C CA . ASN A 1 84 ? 128.098 142.632 151.029 1 40 84 ASN B CA 1
ATOM 649 C C . ASN A 1 84 ? 128.793 142.14 149.771 1 40 84 ASN B C 1
ATOM 650 O O . ASN A 1 84 ? 129.967 141.838 149.797 1 40 84 ASN B O 1
ATOM 655 N N . SER A 1 85 ? 128.071 142.063 148.672 1 40 85 SER B N 1
ATOM 656 C CA . SER A 1 85 ? 128.604 141.615 147.388 1 40 85 SER B CA 1
ATOM 657 C C . SER A 1 85 ? 129.35 140.291 147.548 1 40 85 SER B C 1
ATOM 658 O O . SER A 1 85 ? 130.555 140.184 147.318 1 40 85 SER B O 1
ATOM 661 N N . LEU A 1 86 ? 128.598 139.273 147.956 1 40 86 LEU B N 1
ATOM 662 C CA . LEU A 1 86 ? 129.173 137.965 148.226 1 40 86 LEU B CA 1
ATOM 663 C C . LEU A 1 86 ? 129.474 137.224 146.93 1 40 86 LEU B C 1
ATOM 664 O O . LEU A 1 86 ? 128.707 137.289 145.965 1 40 86 LEU B O 1
ATOM 669 N N . LYS A 1 87 ? 130.599 136.517 146.917 1 40 87 LYS B N 1
ATOM 670 C CA . LYS A 1 87 ? 131.039 135.732 145.773 1 40 87 LYS B CA 1
ATOM 671 C C . LYS A 1 87 ? 131.103 134.259 146.157 1 40 87 LYS B C 1
ATOM 672 O O . LYS A 1 87 ? 131.011 133.89 147.33 1 40 87 LYS B O 1
ATOM 678 N N . SER A 1 88 ? 131.254 133.408 145.14 1 40 88 SER B N 1
ATOM 679 C CA . SER A 1 88 ? 131.317 131.971 145.385 1 40 88 SER B CA 1
ATOM 680 C C . SER A 1 88 ? 132.501 131.606 146.27 1 40 88 SER B C 1
ATOM 681 O O . SER A 1 88 ? 132.454 130.598 146.984 1 40 88 SER B O 1
ATOM 684 N N . GLU A 1 89 ? 133.563 132.411 146.244 1 40 89 GLU B N 1
ATOM 685 C CA . GLU A 1 89 ? 134.738 132.136 147.058 1 40 89 GLU B CA 1
ATOM 686 C C . GLU A 1 89 ? 134.494 132.374 148.542 1 40 89 GLU B C 1
ATOM 687 O O . GLU A 1 89 ? 135.369 132.055 149.354 1 40 89 GLU B O 1
ATOM 693 N N . ASP A 1 90 ? 133.34 132.924 148.912 1 40 90 ASP B N 1
ATOM 694 C CA . ASP A 1 90 ? 132.998 133.171 150.305 1 40 90 ASP B CA 1
ATOM 695 C C . ASP A 1 90 ? 132.243 132.014 150.948 1 40 90 ASP B C 1
ATOM 696 O O . ASP A 1 90 ? 131.901 132.1 152.131 1 40 90 ASP B O 1
ATOM 701 N N . THR A 1 91 ? 131.972 130.942 150.207 1 40 91 THR B N 1
ATOM 702 C CA . THR A 1 91 ? 131.289 129.793 150.784 1 40 91 THR B CA 1
ATOM 703 C C . THR A 1 91 ? 132.165 129.144 151.846 1 40 91 THR B C 1
ATOM 704 O O . THR A 1 91 ? 133.304 128.755 151.576 1 40 91 THR B O 1
ATOM 708 N N . ALA A 1 92 ? 131.627 129.027 153.06 1 40 92 ALA B N 1
ATOM 709 C CA . ALA A 1 92 ? 132.38 128.465 154.173 1 40 92 ALA B CA 1
ATOM 710 C C . ALA A 1 92 ? 131.507 128.328 155.41 1 40 92 ALA B C 1
ATOM 711 O O . ALA A 1 92 ? 130.332 128.704 155.395 1 40 92 ALA B O 1
ATOM 713 N N . ILE A 1 93 ? 132.071 127.779 156.481 1 40 93 ILE B N 1
ATOM 714 C CA . ILE A 1 93 ? 131.47 127.823 157.808 1 40 93 ILE B CA 1
ATOM 715 C C . ILE A 1 93 ? 132.199 128.898 158.596 1 40 93 ILE B C 1
ATOM 716 O O . ILE A 1 93 ? 133.433 128.903 158.654 1 40 93 ILE B O 1
ATOM 721 N N . TYR A 1 94 ? 131.445 129.814 159.193 1 40 94 TYR B N 1
ATOM 722 C CA . TYR A 1 94 ? 132.007 130.973 159.87 1 40 94 TYR B CA 1
ATOM 723 C C . TYR A 1 94 ? 131.949 130.759 161.375 1 40 94 TYR B C 1
ATOM 724 O O . TYR A 1 94 ? 130.893 130.422 161.918 1 40 94 TYR B O 1
ATOM 733 N N . TYR A 1 95 ? 133.088 130.945 162.039 1 40 95 TYR B N 1
ATOM 734 C CA . TYR A 1 95 ? 133.218 130.749 163.477 1 40 95 TYR B CA 1
ATOM 735 C C . TYR A 1 95 ? 133.635 132.064 164.114 1 40 95 TYR B C 1
ATOM 736 O O . TYR A 1 95 ? 134.682 132.618 163.765 1 40 95 TYR B O 1
ATOM 745 N N . CYS A 1 96 ? 132.83 132.552 165.051 1 40 96 CYS B N 1
ATOM 746 C CA . CYS A 1 96 ? 133.236 133.671 165.886 1 40 96 CYS B CA 1
ATOM 747 C C . CYS A 1 96 ? 134.023 133.138 167.074 1 40 96 CYS B C 1
ATOM 748 O O . CYS A 1 96 ? 133.651 132.128 167.678 1 40 96 CYS B O 1
ATOM 751 N N . ALA A 1 97 ? 135.123 133.812 167.391 1 40 97 ALA B N 1
ATOM 752 C CA . ALA A 1 97 ? 136.004 133.407 168.471 1 40 97 ALA B CA 1
ATOM 753 C C . ALA A 1 97 ? 136.244 134.594 169.392 1 40 97 ALA B C 1
ATOM 754 O O . ALA A 1 97 ? 136.135 135.753 168.985 1 40 97 ALA B O 1
ATOM 756 N N . ALA A 1 98 ? 136.565 134.29 170.648 1 40 98 ALA B N 1
ATOM 757 C CA . ALA A 1 98 ? 136.798 135.305 171.666 1 40 98 ALA B CA 1
ATOM 758 C C . ALA A 1 98 ? 138.151 135.067 172.314 1 40 98 ALA B C 1
ATOM 759 O O . ALA A 1 98 ? 138.473 133.937 172.691 1 40 98 ALA B O 1
ATOM 761 N N . ALA A 1 99 ? 138.938 136.131 172.439 1 40 99 ALA B N 1
ATOM 762 C CA . ALA A 1 99 ? 140.238 136.081 173.089 1 40 99 ALA B CA 1
ATOM 763 C C . ALA A 1 99 ? 140.322 137.191 174.122 1 40 99 ALA B C 1
ATOM 764 O O . ALA A 1 99 ? 139.877 138.314 173.874 1 40 99 ALA B O 1
ATOM 766 N N . GLU A 1 100 ? 140.89 136.872 175.281 1 40 100 GLU B N 1
ATOM 767 C CA . GLU A 1 100 ? 141.092 137.879 176.313 1 40 100 GLU B CA 1
ATOM 768 C C . GLU A 1 100 ? 142.12 138.906 175.858 1 40 100 GLU B C 1
ATOM 769 O O . GLU A 1 100 ? 143.147 138.562 175.269 1 40 100 GLU B O 1
ATOM 775 N N . ASP A 1 101 ? 141.834 140.176 176.129 1 40 101 ASP B N 1
ATOM 776 C CA . ASP A 1 101 ? 142.783 141.239 175.828 1 40 101 ASP B CA 1
ATOM 777 C C . ASP A 1 101 ? 143.986 141.129 176.756 1 40 101 ASP B C 1
ATOM 778 O O . ASP A 1 101 ? 143.83 140.997 177.973 1 40 101 ASP B O 1
ATOM 783 N N . ARG A 1 102 ? 145.186 141.18 176.186 1 40 102 ARG B N 1
ATOM 784 C CA . ARG A 1 102 ? 146.398 141.037 176.984 1 40 102 ARG B CA 1
ATOM 785 C C . ARG A 1 102 ? 147.608 141.361 176.118 1 40 102 ARG B C 1
ATOM 786 O O . ARG A 1 102 ? 147.493 141.597 174.912 1 40 102 ARG B O 1
ATOM 794 N N . TRP A 1 103 ? 148.773 141.373 176.762 1 40 103 TRP B N 1
ATOM 795 C CA . TRP A 1 103 ? 150.019 141.722 176.093 1 40 103 TRP B CA 1
ATOM 796 C C . TRP A 1 103 ? 150.367 140.694 175.022 1 40 103 TRP B C 1
ATOM 797 O O . TRP A 1 103 ? 150.214 139.486 175.22 1 40 103 TRP B O 1
ATOM 808 N N . ALA A 1 104 ? 150.847 141.188 173.879 1 40 104 ALA B N 1
ATOM 809 C CA . ALA A 1 104 ? 151.309 140.348 172.776 1 40 104 ALA B CA 1
ATOM 810 C C . ALA A 1 104 ? 150.209 139.389 172.319 1 40 104 ALA B C 1
ATOM 811 O O . ALA A 1 104 ? 150.331 138.165 172.407 1 40 104 ALA B O 1
ATOM 813 N N . LEU A 1 105 ? 149.125 139.973 171.823 1 40 105 LEU B N 1
ATOM 814 C CA . LEU A 1 105 ? 147.997 139.219 171.295 1 40 105 LEU B CA 1
ATOM 815 C C . LEU A 1 105 ? 148.055 139.255 169.773 1 40 105 LEU B C 1
ATOM 816 O O . LEU A 1 105 ? 147.966 140.33 169.171 1 40 105 LEU B O 1
ATOM 821 N N . ALA A 1 106 ? 148.21 138.084 169.158 1 40 106 ALA B N 1
ATOM 822 C CA . ALA A 1 106 ? 148.189 137.965 167.703 1 40 106 ALA B CA 1
ATOM 823 C C . ALA A 1 106 ? 146.737 137.896 167.25 1 40 106 ALA B C 1
ATOM 824 O O . ALA A 1 106 ? 146.067 136.876 167.437 1 40 106 ALA B O 1
ATOM 826 N N . VAL A 1 107 ? 146.251 138.983 166.647 1 40 107 VAL B N 1
ATOM 827 C CA . VAL A 1 107 ? 144.824 139.104 166.369 1 40 107 VAL B CA 1
ATOM 828 C C . VAL A 1 107 ? 144.373 138.086 165.332 1 40 107 VAL B C 1
ATOM 829 O O . VAL A 1 107 ? 143.269 137.538 165.434 1 40 107 VAL B O 1
ATOM 833 N N . ARG A 1 108 ? 145.198 137.818 164.321 1 40 108 ARG B N 1
ATOM 834 C CA . ARG A 1 108 ? 144.783 137.013 163.18 1 40 108 ARG B CA 1
ATOM 835 C C . ARG A 1 108 ? 145.138 135.537 163.308 1 40 108 ARG B C 1
ATOM 836 O O . ARG A 1 108 ? 144.722 134.747 162.455 1 40 108 ARG B O 1
ATOM 844 N N . THR A 1 109 ? 145.881 135.143 164.338 1 40 109 THR B N 1
ATOM 845 C CA . THR A 1 109 ? 146.258 133.745 164.512 1 40 109 THR B CA 1
ATOM 846 C C . THR A 1 109 ? 145.153 133.011 165.263 1 40 109 THR B C 1
ATOM 847 O O . THR A 1 109 ? 144.787 133.402 166.376 1 40 109 THR B O 1
ATOM 851 N N . ALA A 1 110 ? 144.631 131.943 164.657 1 40 110 ALA B N 1
ATOM 852 C CA . ALA A 1 110 ? 143.498 131.236 165.244 1 40 110 ALA B CA 1
ATOM 853 C C . ALA A 1 110 ? 143.837 130.656 166.61 1 40 110 ALA B C 1
ATOM 854 O O . ALA A 1 110 ? 142.959 130.552 167.474 1 40 110 ALA B O 1
ATOM 856 N N . THR A 1 111 ? 145.096 130.273 166.828 1 40 111 THR B N 1
ATOM 857 C CA . THR A 1 111 ? 145.494 129.684 168.1 1 40 111 THR B CA 1
ATOM 858 C C . THR A 1 111 ? 145.419 130.672 169.255 1 40 111 THR B C 1
ATOM 859 O O . THR A 1 111 ? 145.51 130.252 170.414 1 40 111 THR B O 1
ATOM 863 N N . THR A 1 112 ? 145.263 131.965 168.969 1 40 112 THR B N 1
ATOM 864 C CA . THR A 1 112 ? 145.175 132.968 170.022 1 40 112 THR B CA 1
ATOM 865 C C . THR A 1 112 ? 143.827 132.953 170.731 1 40 112 THR B C 1
ATOM 866 O O . THR A 1 112 ? 143.73 133.444 171.86 1 40 112 THR B O 1
ATOM 870 N N . TYR A 1 113 ? 142.794 132.396 170.107 1 40 113 TYR B N 1
ATOM 871 C CA . TYR A 1 113 ? 141.432 132.475 170.616 1 40 113 TYR B CA 1
ATOM 872 C C . TYR A 1 113 ? 141.085 131.184 171.345 1 40 113 TYR B C 1
ATOM 873 O O . TYR A 1 113 ? 141.116 130.102 170.75 1 40 113 TYR B O 1
ATOM 882 N N . ASN A 1 114 ? 140.667 131.294 172.602 1 40 114 ASN B N 1
ATOM 883 C CA . ASN A 1 114 ? 140.419 130.121 173.416 1 40 114 ASN B CA 1
ATOM 884 C C . ASN A 1 114 ? 138.971 129.747 173.465 1 40 114 ASN B C 1
ATOM 885 O O . ASN A 1 114 ? 138.619 128.705 173.992 1 40 114 ASN B O 1
ATOM 890 N N . TYR A 1 115 ? 138.122 130.581 172.914 1 40 115 TYR B N 1
ATOM 891 C CA . TYR A 1 115 ? 136.695 130.299 172.857 1 40 115 TYR B CA 1
ATOM 892 C C . TYR A 1 115 ? 136.231 130.391 171.415 1 40 115 TYR B C 1
ATOM 893 O O . TYR A 1 115 ? 136.53 131.37 170.725 1 40 115 TYR B O 1
ATOM 902 N N . TRP A 1 116 ? 135.501 129.374 170.967 1 40 116 TRP B N 1
ATOM 903 C CA . TRP A 1 116 ? 135.073 129.258 169.583 1 40 116 TRP B CA 1
ATOM 904 C C . TRP A 1 116 ? 133.599 128.896 169.531 1 40 116 TRP B C 1
ATOM 905 O O . TRP A 1 116 ? 133.09 128.176 170.393 1 40 116 TRP B O 1
ATOM 916 N N . GLY A 1 117 ? 132.918 129.397 168.507 1 40 117 GLY B N 1
ATOM 917 C CA . GLY A 1 117 ? 131.526 129.064 168.31 1 40 117 GLY B CA 1
ATOM 918 C C . GLY A 1 117 ? 131.344 127.74 167.595 1 40 117 GLY B C 1
ATOM 919 O O . GLY A 1 117 ? 132.29 127.112 167.123 1 40 117 GLY B O 1
ATOM 920 N N . GLN A 1 118 ? 130.087 127.311 167.519 1 40 118 GLN B N 1
ATOM 921 C CA . GLN A 1 118 ? 129.755 126.071 166.831 1 40 118 GLN B CA 1
ATOM 922 C C . GLN A 1 118 ? 129.803 126.203 165.314 1 40 118 GLN B C 1
ATOM 923 O O . GLN A 1 118 ? 129.739 125.183 164.619 1 40 118 GLN B O 1
ATOM 929 N N . GLY A 1 119 ? 129.905 127.42 164.787 1 40 119 GLY B N 1
ATOM 930 C CA . GLY A 1 119 ? 130.033 127.62 163.359 1 40 119 GLY B CA 1
ATOM 931 C C . GLY A 1 119 ? 128.704 127.717 162.642 1 40 119 GLY B C 1
ATOM 932 O O . GLY A 1 119 ? 127.863 126.82 162.752 1 40 119 GLY B O 1
ATOM 933 N N . THR A 1 120 ? 128.507 128.801 161.896 1 40 120 THR B N 1
ATOM 934 C CA . THR A 1 120 ? 127.301 129.015 161.106 1 40 120 THR B CA 1
ATOM 935 C C . THR A 1 120 ? 127.698 129.047 159.637 1 40 120 THR B C 1
ATOM 936 O O . THR A 1 120 ? 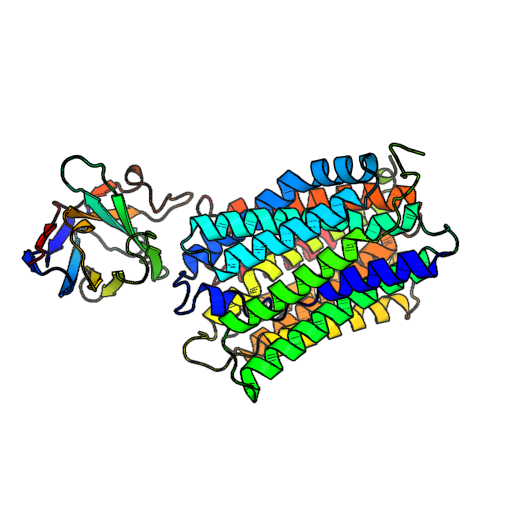128.593 129.806 159.248 1 40 120 THR B O 1
ATOM 940 N N . GLN A 1 121 ? 127.047 128.217 158.828 1 40 121 GLN B N 1
ATOM 941 C CA . GLN A 1 121 ? 127.446 128.056 157.439 1 40 121 GLN B CA 1
ATOM 942 C C . GLN A 1 121 ? 126.853 129.15 156.568 1 40 121 GLN B C 1
ATOM 943 O O . GLN A 1 121 ? 125.716 129.584 156.772 1 40 121 GLN B O 1
ATOM 949 N N . VAL A 1 122 ? 127.636 129.593 155.589 1 40 122 VAL B N 1
ATOM 950 C CA . VAL A 1 122 ? 127.194 130.545 154.58 1 40 122 VAL B CA 1
ATOM 951 C C . VAL A 1 122 ? 127.595 129.971 153.231 1 40 122 VAL B C 1
ATOM 952 O O . VAL A 1 122 ? 128.777 129.999 152.868 1 40 122 VAL B O 1
ATOM 956 N N . THR A 1 123 ? 126.623 129.446 152.493 1 40 123 THR B N 1
ATOM 957 C CA . THR A 1 123 ? 126.85 128.892 151.165 1 40 123 THR B CA 1
ATOM 958 C C . THR A 1 123 ? 126.326 129.888 150.139 1 40 123 THR B C 1
ATOM 959 O O . THR A 1 123 ? 125.153 130.272 150.185 1 40 123 THR B O 1
ATOM 963 N N . VAL A 1 124 ? 127.195 130.303 149.223 1 40 124 VAL B N 1
ATOM 964 C CA . VAL A 1 124 ? 126.881 131.328 148.236 1 40 124 VAL B CA 1
ATOM 965 C C . VAL A 1 124 ? 126.724 130.629 146.893 1 40 124 VAL B C 1
ATOM 966 O O . VAL A 1 124 ? 127.687 130.065 146.358 1 40 124 VAL B O 1
ATOM 970 N N . SER A 1 125 ? 125.517 130.677 146.339 1 40 125 SER B N 1
ATOM 971 C CA . SER A 1 125 ? 125.195 130.001 145.09 1 40 125 SER B CA 1
ATOM 972 C C . SER A 1 125 ? 125.198 131.014 143.954 1 40 125 SER B C 1
ATOM 973 O O . SER A 1 125 ? 124.52 132.044 144.033 1 40 125 SER B O 1
ATOM 976 N N . SER A 1 126 ? 125.958 130.72 142.902 1 40 126 SER B N 1
ATOM 977 C CA . SER A 1 126 ? 125.991 131.558 141.712 1 40 126 SER B CA 1
ATOM 978 C C . SER A 1 126 ? 125.027 130.998 140.674 1 40 126 SER B C 1
ATOM 979 O O . SER A 1 126 ? 125.172 129.852 140.237 1 40 126 SER B O 1
ATOM 982 N N . HIS A 1 127 ? 124.048 131.808 140.285 1 40 127 HIS B N 1
ATOM 983 C CA . HIS A 1 127 ? 123.027 131.377 139.339 1 40 127 HIS B CA 1
ATOM 984 C C . HIS A 1 127 ? 123.655 130.972 138.009 1 40 127 HIS B C 1
ATOM 985 O O . HIS A 1 127 ? 124.043 129.819 137.82 1 40 127 HIS B O 1
ATOM 992 N N . SER B 2 11 ? 183.677 174.854 138.83 1 40 11 SER A N 1
ATOM 993 C CA . SER B 2 11 ? 183.878 173.416 138.965 1 40 11 SER A CA 1
ATOM 994 C C . SER B 2 11 ? 182.87 172.823 139.941 1 40 11 SER A C 1
ATOM 995 O O . SER B 2 11 ? 182.385 171.71 139.747 1 40 11 SER A O 1
ATOM 998 N N . TRP B 2 12 ? 182.564 173.576 140.997 1 40 12 TRP A N 1
ATOM 999 C CA . TRP B 2 12 ? 181.584 173.147 141.984 1 40 12 TRP A CA 1
ATOM 1000 C C . TRP B 2 12 ? 180.154 173.483 141.585 1 40 12 TRP A C 1
ATOM 1001 O O . TRP B 2 12 ? 179.22 172.987 142.223 1 40 12 TRP A O 1
ATOM 1012 N N . ILE B 2 13 ? 179.96 174.315 140.56 1 40 13 ILE A N 1
ATOM 1013 C CA . ILE B 2 13 ? 178.615 174.765 140.221 1 40 13 ILE A CA 1
ATOM 1014 C C . ILE B 2 13 ? 177.813 173.643 139.575 1 40 13 ILE A C 1
ATOM 1015 O O . ILE B 2 13 ? 176.628 173.469 139.871 1 40 13 ILE A O 1
ATOM 1020 N N . TYR B 2 14 ? 178.436 172.871 138.674 1 40 14 TYR A N 1
ATOM 1021 C CA . TYR B 2 14 ? 177.686 171.829 137.969 1 40 14 TYR A CA 1
ATOM 1022 C C . TYR B 2 14 ? 177.216 170.733 138.918 1 40 14 TYR A C 1
ATOM 1023 O O . TYR B 2 14 ? 176.005 170.44 138.953 1 40 14 TYR A O 1
ATOM 1032 N N . PRO B 2 15 ? 178.092 170.065 139.673 1 40 15 PRO A N 1
ATOM 1033 C CA . PRO B 2 15 ? 177.592 169.044 140.606 1 40 15 PRO A CA 1
ATOM 1034 C C . PRO B 2 15 ? 176.605 169.602 141.609 1 40 15 PRO A C 1
ATOM 1035 O O . PRO B 2 15 ? 175.611 168.941 141.929 1 40 15 PRO A O 1
ATOM 1039 N N . THR B 2 16 ? 176.847 170.818 142.101 1 40 16 THR A N 1
ATOM 1040 C CA . THR B 2 16 ? 175.957 171.407 143.094 1 40 16 THR A CA 1
ATOM 1041 C C . THR B 2 16 ? 174.571 171.659 142.516 1 40 16 THR A C 1
ATOM 1042 O O . THR B 2 16 ? 173.563 171.346 143.156 1 40 16 THR A O 1
ATOM 1046 N N . VAL B 2 17 ? 174.496 172.212 141.305 1 40 17 VAL A N 1
ATOM 1047 C CA . VAL B 2 17 ? 173.196 172.497 140.711 1 40 17 VAL A CA 1
ATOM 1048 C C . VAL B 2 17 ? 172.457 171.203 140.403 1 40 17 VAL A C 1
ATOM 1049 O O . VAL B 2 17 ? 171.245 171.099 140.631 1 40 17 VAL A O 1
ATOM 1053 N N . ILE B 2 18 ? 173.162 170.19 139.893 1 40 18 ILE A N 1
ATOM 1054 C CA . ILE B 2 18 ? 172.481 168.937 139.575 1 40 18 ILE A CA 1
ATOM 1055 C C . ILE B 2 18 ? 171.976 168.265 140.848 1 40 18 ILE A C 1
ATOM 1056 O O . ILE B 2 18 ? 170.846 167.757 140.895 1 40 18 ILE A O 1
ATOM 1061 N N . LEU B 2 19 ? 172.799 168.25 141.9 1 40 19 LEU A N 1
ATOM 1062 C CA . LEU B 2 19 ? 172.371 167.659 143.162 1 40 19 LEU A CA 1
ATOM 1063 C C . LEU B 2 19 ? 171.198 168.423 143.759 1 40 19 LEU A C 1
ATOM 1064 O O . LEU B 2 19 ? 170.27 167.818 144.306 1 40 19 LEU A O 1
ATOM 1069 N N . CYS B 2 20 ? 171.218 169.739 143.669 1 40 20 CYS A N 1
ATOM 1070 C CA . CYS B 2 20 ? 170.127 170.535 144.192 1 40 20 CYS A CA 1
ATOM 1071 C C . CYS B 2 20 ? 168.842 170.306 143.41 1 40 20 CYS A C 1
ATOM 1072 O O . CYS B 2 20 ? 167.774 170.277 143.987 1 40 20 CYS A O 1
ATOM 1075 N N . LEU B 2 21 ? 168.922 170.135 142.107 1 40 21 LEU A N 1
ATOM 1076 C CA . LEU B 2 21 ? 167.737 169.807 141.321 1 40 21 LEU A CA 1
ATOM 1077 C C . LEU B 2 21 ? 167.176 168.45 141.726 1 40 21 LEU A C 1
ATOM 1078 O O . LEU B 2 21 ? 165.962 168.297 141.93 1 40 21 LEU A O 1
ATOM 1083 N N . PHE B 2 22 ? 168.051 167.449 141.855 1 40 22 PHE A N 1
ATOM 1084 C CA . PHE B 2 22 ? 167.592 166.128 142.272 1 40 22 PHE A CA 1
ATOM 1085 C C . PHE B 2 22 ? 166.92 166.195 143.637 1 40 22 PHE A C 1
ATOM 1086 O O . PHE B 2 22 ? 165.835 165.637 143.835 1 40 22 PHE A O 1
ATOM 1094 N N . GLY B 2 23 ? 167.553 166.877 144.593 1 40 23 GLY A N 1
ATOM 1095 C CA . GLY B 2 23 ? 166.987 166.96 145.929 1 40 23 GLY A CA 1
ATOM 1096 C C . GLY B 2 23 ? 165.648 167.67 145.953 1 40 23 GLY A C 1
ATOM 1097 O O . GLY B 2 23 ? 164.706 167.217 146.609 1 40 23 GLY A O 1
ATOM 1098 N N . PHE B 2 24 ? 165.541 168.792 145.237 1 40 24 PHE A N 1
ATOM 1099 C CA . PHE B 2 24 ? 164.276 169.512 145.184 1 40 24 PHE A CA 1
ATOM 1100 C C . PHE B 2 24 ? 163.173 168.627 144.628 1 40 24 PHE A C 1
ATOM 1101 O O . PHE B 2 24 ? 162.106 168.49 145.236 1 40 24 PHE A O 1
ATOM 1109 N N . PHE B 2 25 ? 163.412 168.008 143.471 1 40 25 PHE A N 1
ATOM 1110 C CA . PHE B 2 25 ? 162.346 167.234 142.849 1 40 25 PHE A CA 1
ATOM 1111 C C . PHE B 2 25 ? 162.049 165.947 143.606 1 40 25 PHE A C 1
ATOM 1112 O O . PHE B 2 25 ? 160.938 165.42 143.491 1 40 25 PHE A O 1
ATOM 1120 N N . SER B 2 26 ? 163.004 165.435 144.385 1 40 26 SER A N 1
ATOM 1121 C CA . SER B 2 26 ? 162.735 164.263 145.208 1 40 26 SER A CA 1
ATOM 1122 C C . SER B 2 26 ? 161.922 164.623 146.444 1 40 26 SER A C 1
ATOM 1123 O O . SER B 2 26 ? 161.043 163.858 146.855 1 40 26 SER A O 1
ATOM 1126 N N . MET B 2 27 ? 162.196 165.781 147.049 1 40 27 MET A N 1
ATOM 1127 C CA . MET B 2 27 ? 161.509 166.172 148.273 1 40 27 MET A CA 1
ATOM 1128 C C . MET B 2 27 ? 160.166 166.842 148.018 1 40 27 MET A C 1
ATOM 1129 O O . MET B 2 27 ? 159.414 167.061 148.973 1 40 27 MET A O 1
ATOM 1134 N N . MET B 2 28 ? 159.842 167.169 146.769 1 40 28 MET A N 1
ATOM 1135 C CA . MET B 2 28 ? 158.555 167.77 146.426 1 40 28 MET A CA 1
ATOM 1136 C C . MET B 2 28 ? 157.549 166.642 146.242 1 40 28 MET A C 1
ATOM 1137 O O . MET B 2 28 ? 157.521 165.981 145.201 1 40 28 MET A O 1
ATOM 1142 N N . ARG B 2 29 ? 156.718 166.417 147.259 1 40 29 ARG A N 1
ATOM 1143 C CA . ARG B 2 29 ? 155.771 165.303 147.265 1 40 29 ARG A CA 1
ATOM 1144 C C . ARG B 2 29 ? 154.444 165.787 147.834 1 40 29 ARG A C 1
ATOM 1145 O O . ARG B 2 29 ? 154.222 165.75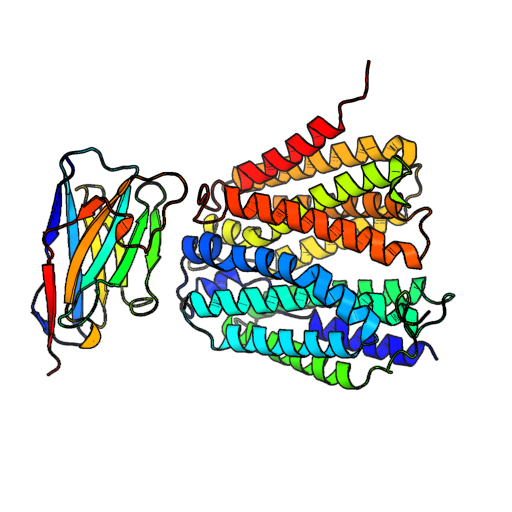1 149.051 1 40 29 ARG A O 1
ATOM 1153 N N . PRO B 2 30 ? 153.532 166.254 146.978 1 40 30 PRO A N 1
ATOM 1154 C CA . PRO B 2 30 ? 152.266 166.808 147.487 1 40 30 PRO A CA 1
ATOM 1155 C C . PRO B 2 30 ? 151.396 165.805 148.225 1 40 30 PRO A C 1
ATOM 1156 O O . PRO B 2 30 ? 150.506 166.221 148.974 1 40 30 PRO A O 1
ATOM 1160 N N . SER B 2 31 ? 151.602 164.504 148.034 1 40 31 SER A N 1
ATOM 1161 C CA . SER B 2 31 ? 150.75 163.503 148.66 1 40 31 SER A CA 1
ATOM 1162 C C . SER B 2 31 ? 151.173 163.151 150.08 1 40 31 SER A C 1
ATOM 1163 O O . SER B 2 31 ? 150.415 162.476 150.784 1 40 31 SER A O 1
ATOM 1166 N N . GLU B 2 32 ? 152.304 163.615 150.554 1 40 32 GLU A N 1
ATOM 1167 C CA . GLU B 2 32 ? 152.775 163.209 151.855 1 40 32 GLU A CA 1
ATOM 1168 C C . GLU B 2 32 ? 151.96 163.769 153.03 1 40 32 GLU A C 1
ATOM 1169 O O . GLU B 2 32 ? 151.81 163.084 154.031 1 40 32 GLU A O 1
ATOM 1175 N N . PRO B 2 33 ? 151.444 165.015 152.931 1 40 33 PRO A N 1
ATOM 1176 C CA . PRO B 2 33 ? 150.583 165.5 154.022 1 40 33 PRO A CA 1
ATOM 1177 C C . PRO B 2 33 ? 149.264 164.759 154.148 1 40 33 PRO A C 1
ATOM 1178 O O . PRO B 2 33 ? 148.673 164.769 155.233 1 40 33 PRO A O 1
ATOM 1182 N N . PHE B 2 34 ? 148.781 164.123 153.085 1 40 34 PHE A N 1
ATOM 1183 C CA . PHE B 2 34 ? 147.473 163.479 153.074 1 40 34 PHE A CA 1
ATOM 1184 C C . PHE B 2 34 ? 147.604 161.964 152.961 1 40 34 PHE A C 1
ATOM 1185 O O . PHE B 2 34 ? 146.79 161.298 152.318 1 40 34 PHE A O 1
ATOM 1193 N N . LEU B 2 35 ? 148.633 161.396 153.593 1 40 35 LEU A N 1
ATOM 1194 C CA . LEU B 2 35 ? 148.818 159.949 153.546 1 40 35 LEU A CA 1
ATOM 1195 C C . LEU B 2 35 ? 147.705 159.224 154.294 1 40 35 LEU A C 1
ATOM 1196 O O . LEU B 2 35 ? 147.08 158.303 153.756 1 40 35 LEU A O 1
ATOM 1201 N N . ILE B 2 36 ? 147.44 159.626 155.539 1 40 36 ILE A N 1
ATOM 1202 C CA . ILE B 2 36 ? 146.403 158.957 156.326 1 40 36 ILE A CA 1
ATOM 1203 C C . ILE B 2 36 ? 145.025 159.139 155.701 1 40 36 ILE A C 1
ATOM 1204 O O . ILE B 2 36 ? 144.285 158.148 155.594 1 40 36 ILE A O 1
ATOM 1209 N N . PRO B 2 37 ? 144.614 160.338 155.285 1 40 37 PRO A N 1
ATOM 1210 C CA . PRO B 2 37 ? 143.334 160.459 154.568 1 40 37 PRO A CA 1
ATOM 1211 C C . PRO B 2 37 ? 143.276 159.621 153.306 1 40 37 PRO A C 1
ATOM 1212 O O . PRO B 2 37 ? 142.178 159.253 152.873 1 40 37 PRO A O 1
ATOM 1216 N N . TYR B 2 38 ? 144.423 159.311 152.701 1 40 38 TYR A N 1
ATOM 1217 C CA . TYR B 2 38 ? 144.453 158.486 151.499 1 40 38 TYR A CA 1
ATOM 1218 C C . TYR B 2 38 ? 144.386 157.002 151.844 1 40 38 TYR A C 1
ATOM 1219 O O . TYR B 2 38 ? 143.589 156.257 151.263 1 40 38 TYR A O 1
ATOM 1228 N N . LEU B 2 39 ? 145.218 156.557 152.79 1 40 39 LEU A N 1
ATOM 1229 C CA . LEU B 2 39 ? 145.23 155.146 153.163 1 40 39 LEU A CA 1
ATOM 1230 C C . LEU B 2 39 ? 143.9 154.712 153.76 1 40 39 LEU A C 1
ATOM 1231 O O . LEU B 2 39 ? 143.429 153.603 153.485 1 40 39 LEU A O 1
ATOM 1236 N N . SER B 2 40 ? 143.288 155.559 154.581 1 40 40 SER A N 1
ATOM 1237 C CA . SER B 2 40 ? 142.016 155.249 155.218 1 40 40 SER A CA 1
ATOM 1238 C C . SER B 2 40 ? 140.817 155.619 154.357 1 40 40 SER A C 1
ATOM 1239 O O . SER B 2 40 ? 139.678 155.411 154.786 1 40 40 SER A O 1
ATOM 1242 N N . GLY B 2 41 ? 141.042 156.153 153.158 1 40 41 GLY A N 1
ATOM 1243 C CA . GLY B 2 41 ? 139.959 156.579 152.308 1 40 41 GLY A CA 1
ATOM 1244 C C . GLY B 2 41 ? 139.347 155.43 151.54 1 40 41 GLY A C 1
ATOM 1245 O O . GLY B 2 41 ? 139.744 154.264 151.663 1 40 41 GLY A O 1
ATOM 1246 N N . PRO B 2 42 ? 138.35 155.759 150.716 1 40 42 PRO A N 1
ATOM 1247 C CA . PRO B 2 42 ? 137.627 154.707 149.984 1 40 42 PRO A CA 1
ATOM 1248 C C . PRO B 2 42 ? 138.5 153.897 149.043 1 40 42 PRO A C 1
ATOM 1249 O O . PRO B 2 42 ? 138.125 152.771 148.696 1 40 42 PRO A O 1
ATOM 1253 N N . ASP B 2 43 ? 139.637 154.442 148.636 1 40 43 ASP A N 1
ATOM 1254 C CA . ASP B 2 43 ? 140.486 153.776 147.651 1 40 43 ASP A CA 1
ATOM 1255 C C . ASP B 2 43 ? 141.426 152.719 148.207 1 40 43 ASP A C 1
ATOM 1256 O O . ASP B 2 43 ? 142.053 151.989 147.445 1 40 43 ASP A O 1
ATOM 1261 N N . LYS B 2 44 ? 141.53 152.629 149.522 1 40 44 LYS A N 1
ATOM 1262 C CA . LYS B 2 44 ? 142.371 151.606 150.135 1 40 44 LYS A CA 1
ATOM 1263 C C . LYS B 2 44 ? 141.637 150.884 151.259 1 40 44 LYS A C 1
ATOM 1264 O O . LYS B 2 44 ? 141.84 149.683 151.466 1 40 44 LYS A O 1
ATOM 1270 N N . ASN B 2 45 ? 140.757 151.59 151.955 1 40 45 ASN A N 1
ATOM 1271 C CA . ASN B 2 45 ? 139.938 151.002 153.022 1 40 45 ASN A CA 1
ATOM 1272 C C . ASN B 2 45 ? 140.754 150.382 154.137 1 40 45 ASN A C 1
ATOM 1273 O O . ASN B 2 45 ? 140.419 149.315 154.629 1 40 45 ASN A O 1
ATOM 1278 N N . LEU B 2 46 ? 141.8 151.065 154.564 1 40 46 LEU A N 1
ATOM 1279 C CA . LEU B 2 46 ? 142.646 150.584 155.649 1 40 46 LEU A CA 1
ATOM 1280 C C . LEU B 2 46 ? 142.211 151.205 156.971 1 40 46 LEU A C 1
ATOM 1281 O O . LEU B 2 46 ? 142.026 152.421 157.069 1 40 46 LEU A O 1
ATOM 1286 N N . THR B 2 47 ? 142.047 150.358 157.985 1 40 47 THR A N 1
ATOM 1287 C CA . THR B 2 47 ? 141.598 150.808 159.293 1 40 47 THR A CA 1
ATOM 1288 C C . THR B 2 47 ? 142.727 151.51 160.042 1 40 47 THR A C 1
ATOM 1289 O O . THR B 2 47 ? 143.914 151.304 159.775 1 40 47 THR A O 1
ATOM 1293 N N . SER B 2 48 ? 142.36 152.34 161.002 1 40 48 SER A N 1
ATOM 1294 C CA . SER B 2 48 ? 143.34 153.068 161.782 1 40 48 SER A CA 1
ATOM 1295 C C . SER B 2 48 ? 144.211 152.164 162.616 1 40 48 SER A C 1
ATOM 1296 O O . SER B 2 48 ? 145.391 152.453 162.788 1 40 48 SER A O 1
ATOM 1299 N N . ALA B 2 49 ? 143.636 151.092 163.162 1 40 49 ALA A N 1
ATOM 1300 C CA . ALA B 2 49 ? 144.434 150.132 163.917 1 40 49 ALA A CA 1
ATOM 1301 C C . ALA B 2 49 ? 145.429 149.412 163.017 1 40 49 ALA A C 1
ATOM 1302 O O . ALA B 2 49 ? 146.589 149.213 163.396 1 40 49 ALA A O 1
ATOM 1304 N N . GLU B 2 50 ? 144.994 149.008 161.822 1 40 50 GLU A N 1
ATOM 1305 C CA . GLU B 2 50 ? 145.9 148.338 160.896 1 40 50 GLU A CA 1
ATOM 1306 C C . GLU B 2 50 ? 147.024 149.266 160.457 1 40 50 GLU A C 1
ATOM 1307 O O . GLU B 2 50 ? 148.183 148.847 160.356 1 40 50 GLU A O 1
ATOM 1313 N N . ILE B 2 51 ? 146.704 150.533 160.19 1 40 51 ILE A N 1
ATOM 1314 C CA . ILE B 2 51 ? 147.722 151.483 159.753 1 40 51 ILE A CA 1
ATOM 1315 C C . ILE B 2 51 ? 148.739 151.725 160.863 1 40 51 ILE A C 1
ATOM 1316 O O . ILE B 2 51 ? 149.95 151.767 160.619 1 40 51 ILE A O 1
ATOM 1321 N N . THR B 2 52 ? 148.264 151.889 162.099 1 40 52 THR A N 1
ATOM 1322 C CA . THR B 2 52 ? 149.147 152.319 163.178 1 40 52 THR A CA 1
ATOM 1323 C C . THR B 2 52 ? 149.89 151.152 163.821 1 40 52 THR A C 1
ATOM 1324 O O . THR B 2 52 ? 151.061 151.295 164.191 1 40 52 THR A O 1
ATOM 1328 N N . ASN B 2 53 ? 149.247 149.997 163.973 1 40 53 ASN A N 1
ATOM 1329 C CA . ASN B 2 53 ? 149.877 148.898 164.701 1 40 53 ASN A CA 1
ATOM 1330 C C . ASN B 2 53 ? 150.33 147.741 163.848 1 40 53 ASN A C 1
ATOM 1331 O O . ASN B 2 53 ? 150.841 146.772 164.383 1 40 53 ASN A O 1
ATOM 1336 N N . GLU B 2 54 ? 150.164 147.818 162.535 1 40 54 GLU A N 1
ATOM 1337 C CA . GLU B 2 54 ? 150.678 146.769 161.658 1 40 54 GLU A CA 1
ATOM 1338 C C . GLU B 2 54 ? 151.54 147.299 160.524 1 40 54 GLU A C 1
ATOM 1339 O O . GLU B 2 54 ? 152.548 146.675 160.187 1 40 54 GLU A O 1
ATOM 1345 N N . ILE B 2 55 ? 151.175 148.434 159.93 1 40 55 ILE A N 1
ATOM 1346 C CA . ILE B 2 55 ? 151.859 148.935 158.743 1 40 55 ILE A CA 1
ATOM 1347 C C . ILE B 2 55 ? 152.965 149.9 159.145 1 40 55 ILE A C 1
ATOM 1348 O O . ILE B 2 55 ? 154.143 149.668 158.855 1 40 55 ILE A O 1
ATOM 1353 N N . PHE B 2 56 ? 152.591 150.986 159.818 1 40 56 PHE A N 1
ATOM 1354 C CA . PHE B 2 56 ? 153.555 152.039 160.108 1 40 56 PHE A CA 1
ATOM 1355 C C . PHE B 2 56 ? 154.779 151.553 160.88 1 40 56 PHE A C 1
ATOM 1356 O O . PHE B 2 56 ? 155.883 152.041 160.582 1 40 56 PHE A O 1
ATOM 1364 N N . PRO B 2 57 ? 154.672 150.646 161.854 1 40 57 PRO A N 1
ATOM 1365 C CA . PRO B 2 57 ? 155.881 150.217 162.576 1 40 57 PRO A CA 1
ATOM 1366 C C . PRO B 2 57 ? 156.965 149.66 161.671 1 40 57 PRO A C 1
ATOM 1367 O O . PRO B 2 57 ? 158.152 149.776 162 1 40 57 PRO A O 1
ATOM 1371 N N . VAL B 2 58 ? 156.595 149.064 160.535 1 40 58 VAL A N 1
ATOM 1372 C CA . VAL B 2 58 ? 157.573 148.421 159.664 1 40 58 VAL A CA 1
ATOM 1373 C C . VAL B 2 58 ? 158.597 149.408 159.124 1 40 58 VAL A C 1
ATOM 1374 O O . VAL B 2 58 ? 159.712 149.006 158.773 1 40 58 VAL A O 1
ATOM 1378 N N . TRP B 2 59 ? 158.25 150.693 159.032 1 40 59 TRP A N 1
ATOM 1379 C CA . TRP B 2 59 ? 159.214 151.674 158.544 1 40 59 TRP A CA 1
ATOM 1380 C C . TRP B 2 59 ? 160.426 151.76 159.462 1 40 59 TRP A C 1
ATOM 1381 O O . TRP B 2 59 ? 161.567 151.827 158.991 1 40 59 TRP A O 1
ATOM 1392 N N . THR B 2 60 ? 160.199 151.771 160.777 1 40 60 THR A N 1
ATOM 1393 C CA . THR B 2 60 ? 161.311 151.863 161.717 1 40 60 THR A CA 1
ATOM 1394 C C . THR B 2 60 ? 162.189 150.62 161.656 1 40 60 THR A C 1
ATOM 1395 O O . THR B 2 60 ? 163.42 150.719 161.719 1 40 60 THR A O 1
ATOM 1399 N N . TYR B 2 61 ? 161.576 149.441 161.539 1 40 61 TYR A N 1
ATOM 1400 C CA . TYR B 2 61 ? 162.35 148.205 161.49 1 40 61 TYR A CA 1
ATOM 1401 C C . TYR B 2 61 ? 163.279 148.191 160.283 1 40 61 TYR A C 1
ATOM 1402 O O . TYR B 2 61 ? 164.474 147.898 160.404 1 40 61 TYR A O 1
ATOM 1411 N N . SER B 2 62 ? 162.742 148.512 159.104 1 40 62 SER A N 1
ATOM 1412 C CA . SER B 2 62 ? 163.551 148.488 157.891 1 40 62 SER A CA 1
ATOM 1413 C C . SER B 2 62 ? 164.61 149.583 157.91 1 40 62 SER A C 1
ATOM 1414 O O . SER B 2 62 ? 165.736 149.372 157.445 1 40 62 SER A O 1
ATOM 1417 N N . TYR B 2 63 ? 164.268 150.76 158.435 1 40 63 TYR A N 1
ATOM 1418 C CA . TYR B 2 63 ? 165.249 151.836 158.527 1 40 63 TYR A CA 1
ATOM 1419 C C . TYR B 2 63 ? 166.402 151.445 159.444 1 40 63 TYR A C 1
ATOM 1420 O O . TYR B 2 63 ? 167.571 151.682 159.118 1 40 63 TYR A O 1
ATOM 1429 N N . LEU B 2 64 ? 166.096 150.841 160.594 1 40 64 LEU A N 1
ATOM 1430 C CA . LEU B 2 64 ? 167.157 150.402 161.495 1 40 64 LEU A CA 1
ATOM 1431 C C . LEU B 2 64 ? 167.995 149.296 160.866 1 40 64 LEU A C 1
ATOM 1432 O O . LEU B 2 64 ? 169.227 149.306 160.972 1 40 64 LEU A O 1
ATOM 1437 N N . VAL B 2 65 ? 167.348 148.331 160.21 1 40 65 VAL A N 1
ATOM 1438 C CA . VAL B 2 65 ? 168.078 147.194 159.661 1 40 65 VAL A CA 1
ATOM 1439 C C . VAL B 2 65 ? 168.981 147.634 158.516 1 40 65 VAL A C 1
ATOM 1440 O O . VAL B 2 65 ? 170.103 147.137 158.368 1 40 65 VAL A O 1
ATOM 1444 N N . LEU B 2 66 ? 168.513 148.569 157.691 1 40 66 LEU A N 1
ATOM 1445 C CA . LEU B 2 66 ? 169.227 148.962 156.484 1 40 66 LEU A CA 1
ATOM 1446 C C . LEU B 2 66 ? 170.224 150.093 156.702 1 40 66 LEU A C 1
ATOM 1447 O O . LEU B 2 66 ? 170.981 150.408 155.778 1 40 66 LEU A O 1
ATOM 1452 N N . LEU B 2 67 ? 170.257 150.705 157.886 1 40 67 LEU A N 1
ATOM 1453 C CA . LEU B 2 67 ? 171.058 151.911 158.072 1 40 67 LEU A CA 1
ATOM 1454 C C . LEU B 2 67 ? 172.543 151.637 157.852 1 40 67 LEU A C 1
ATOM 1455 O O . LEU B 2 67 ? 173.156 152.173 156.922 1 40 67 LEU A O 1
ATOM 1460 N N . LEU B 2 68 ? 173.142 150.806 158.705 1 40 68 LEU A N 1
ATOM 1461 C CA . LEU B 2 68 ? 174.586 150.589 158.632 1 40 68 LEU A CA 1
ATOM 1462 C C . LEU B 2 68 ? 175.02 149.969 157.311 1 40 68 LEU A C 1
ATOM 1463 O O . LEU B 2 68 ? 176.011 150.444 156.725 1 40 68 LEU A O 1
ATOM 1468 N N . PRO B 2 69 ? 174.368 148.919 156.8 1 40 69 PRO A N 1
ATOM 1469 C CA . PRO B 2 69 ? 174.778 148.395 155.487 1 40 69 PRO A CA 1
ATOM 1470 C C . PRO B 2 69 ? 174.729 149.443 154.395 1 40 69 PRO A C 1
ATOM 1471 O O . PRO B 2 69 ? 175.618 149.479 153.536 1 40 69 PRO A O 1
ATOM 1475 N N . VAL B 2 70 ? 173.717 150.312 154.41 1 40 70 VAL A N 1
ATOM 1476 C CA . VAL B 2 70 ? 173.62 151.351 153.392 1 40 70 VAL A CA 1
ATOM 1477 C C . VAL B 2 70 ? 174.761 152.348 153.538 1 40 70 VAL A C 1
ATOM 1478 O O . VAL B 2 70 ? 175.317 152.816 152.543 1 40 70 VAL A O 1
ATOM 1482 N N . PHE B 2 71 ? 175.128 152.689 154.773 1 40 71 PHE A N 1
ATOM 1483 C CA . PHE B 2 71 ? 176.259 153.586 154.996 1 40 71 PHE A CA 1
ATOM 1484 C C . PHE B 2 71 ? 177.546 152.991 154.433 1 40 71 PHE A C 1
ATOM 1485 O O . PHE B 2 71 ? 178.3 153.661 153.709 1 40 71 PHE A O 1
ATOM 1493 N N . VAL B 2 72 ? 177.809 151.721 154.75 1 40 72 VAL A N 1
ATOM 1494 C CA . VAL B 2 72 ? 179.041 151.085 154.291 1 40 72 VAL A CA 1
ATOM 1495 C C . VAL B 2 72 ? 179.051 150.978 152.77 1 40 72 VAL A C 1
ATOM 1496 O O . VAL B 2 72 ? 180.074 151.232 152.121 1 40 72 VAL A O 1
ATOM 1500 N N . LEU B 2 73 ? 177.918 150.595 152.177 1 40 73 LEU A N 1
ATOM 1501 C CA . LEU B 2 73 ? 177.836 150.516 150.723 1 40 73 LEU A CA 1
ATOM 1502 C C . LEU B 2 73 ? 178.038 151.885 150.088 1 40 73 LEU A C 1
ATOM 1503 O O . LEU B 2 73 ? 178.722 152.01 149.066 1 40 73 LEU A O 1
ATOM 1508 N N . THR B 2 74 ? 177.471 152.921 150.695 1 40 74 THR A N 1
ATOM 1509 C CA . THR B 2 74 ? 177.574 154.268 150.134 1 40 74 THR A CA 1
ATOM 1510 C C . THR B 2 74 ? 179.014 154.728 149.941 1 40 74 THR A C 1
ATOM 1511 O O . THR B 2 74 ? 179.411 155.084 148.833 1 40 74 THR A O 1
ATOM 1515 N N . ASP B 2 75 ? 179.792 154.737 151.014 1 40 75 ASP A N 1
ATOM 1516 C CA . ASP B 2 75 ? 181.173 155.199 150.93 1 40 75 ASP A CA 1
ATOM 1517 C C . ASP B 2 75 ? 181.972 154.372 149.943 1 40 75 ASP A C 1
ATOM 1518 O O . ASP B 2 75 ? 182.764 154.912 149.173 1 40 75 ASP A O 1
ATOM 1523 N N . TYR B 2 76 ? 181.738 153.068 149.897 1 40 76 TYR A N 1
ATOM 1524 C CA . TYR B 2 76 ? 182.539 152.178 149.042 1 40 76 TYR A CA 1
ATOM 1525 C C . TYR B 2 76 ? 182.221 152.244 147.557 1 40 76 TYR A C 1
ATOM 1526 O O . TYR B 2 76 ? 183.106 152.056 146.722 1 40 76 TYR A O 1
ATOM 1535 N N . VAL B 2 77 ? 180.962 152.487 147.222 1 40 77 VAL A N 1
ATOM 1536 C CA . VAL B 2 77 ? 180.545 152.555 145.833 1 40 77 VAL A CA 1
ATOM 1537 C C . VAL B 2 77 ? 180.641 153.987 145.328 1 40 77 VAL A C 1
ATOM 1538 O O . VAL B 2 77 ? 180.232 154.27 144.206 1 40 77 VAL A O 1
ATOM 1542 N N . ARG B 2 78 ? 181.176 154.892 146.144 1 40 78 ARG A N 1
ATOM 1543 C CA . ARG B 2 78 ? 181.363 156.301 145.762 1 40 78 ARG A CA 1
ATOM 1544 C C . ARG B 2 78 ? 180.085 157.123 145.731 1 40 78 ARG A C 1
ATOM 1545 O O . ARG B 2 78 ? 179.966 158.017 144.907 1 40 78 ARG A O 1
ATOM 1553 N N . TYR B 2 79 ? 179.119 156.816 146.585 1 40 79 TYR A N 1
ATOM 1554 C CA . TYR B 2 79 ? 177.915 157.661 146.719 1 40 79 TYR A CA 1
ATOM 1555 C C . TYR B 2 79 ? 176.91 157.697 145.585 1 40 79 TYR A C 1
ATOM 1556 O O . TYR B 2 79 ? 175.738 157.411 145.803 1 40 79 TYR A O 1
ATOM 1565 N N . LYS B 2 80 ? 177.339 158.052 144.382 1 40 80 LYS A N 1
ATOM 1566 C CA . LYS B 2 80 ? 176.374 158.212 143.292 1 40 80 LYS A CA 1
ATOM 1567 C C . LYS B 2 80 ? 175.454 157.007 143.136 1 40 80 LYS A C 1
ATOM 1568 O O . LYS B 2 80 ? 174.24 157.174 143.069 1 40 80 LYS A O 1
ATOM 1574 N N . PRO B 2 81 ? 176.017 155.791 143.077 1 40 81 PRO A N 1
ATOM 1575 C CA . PRO B 2 81 ? 175.169 154.622 142.833 1 40 81 PRO A CA 1
ATOM 1576 C C . PRO B 2 81 ? 174.067 154.47 143.878 1 40 81 PRO A C 1
ATOM 1577 O O . PRO B 2 81 ? 172.991 153.99 143.536 1 40 81 PRO A O 1
ATOM 1581 N N . VAL B 2 82 ? 174.319 154.871 145.12 1 40 82 VAL A N 1
ATOM 1582 C CA . VAL B 2 82 ? 173.315 154.8 146.174 1 40 82 VAL A CA 1
ATOM 1583 C C . VAL B 2 82 ? 172.217 155.818 145.922 1 40 82 VAL A C 1
ATOM 1584 O O . VAL B 2 82 ? 171.036 155.512 146.076 1 40 82 VAL A O 1
ATOM 1588 N N . ILE B 2 83 ? 172.598 157.029 145.533 1 40 83 ILE A N 1
ATOM 1589 C CA . ILE B 2 83 ? 171.605 158.046 145.206 1 40 83 ILE A CA 1
ATOM 1590 C C . ILE B 2 83 ? 170.66 157.518 144.139 1 40 83 ILE A C 1
ATOM 1591 O O . ILE B 2 83 ? 169.443 157.603 144.287 1 40 83 ILE A O 1
ATOM 1596 N N . ILE B 2 84 ? 171.212 156.97 143.063 1 40 84 ILE A N 1
ATOM 1597 C CA . ILE B 2 84 ? 170.383 156.381 142.014 1 40 84 ILE A CA 1
ATOM 1598 C C . ILE B 2 84 ? 169.489 155.289 142.593 1 40 84 ILE A C 1
ATOM 1599 O O . ILE B 2 84 ? 168.322 155.145 142.202 1 40 84 ILE A O 1
ATOM 1604 N N . LEU B 2 85 ? 170.022 154.497 143.525 1 40 85 LEU A N 1
ATOM 1605 C CA . LEU B 2 85 ? 169.209 153.49 144.2 1 40 85 LEU A CA 1
ATOM 1606 C C . LEU B 2 85 ? 168.088 154.14 144.999 1 40 85 LEU A C 1
ATOM 1607 O O . LEU B 2 85 ? 166.974 153.613 145.061 1 40 85 LEU A O 1
ATOM 1612 N N . GLN B 2 86 ? 168.37 155.28 145.632 1 40 86 GLN A N 1
ATOM 1613 C CA . GLN B 2 86 ? 167.328 156.01 146.347 1 40 86 GLN A CA 1
ATOM 1614 C C . GLN B 2 86 ? 166.239 156.484 145.395 1 40 86 GLN A C 1
ATOM 1615 O O . GLN B 2 86 ? 165.05 156.438 145.726 1 40 86 GLN A O 1
ATOM 1621 N N . GLY B 2 87 ? 166.627 156.959 144.212 1 40 87 GLY A N 1
ATOM 1622 C CA . GLY B 2 87 ? 165.629 157.337 143.221 1 40 87 GLY A CA 1
ATOM 1623 C C . GLY B 2 87 ? 164.776 156.161 142.781 1 40 87 GLY A C 1
ATOM 1624 O O . GLY B 2 87 ? 163.55 156.272 142.663 1 40 87 GLY A O 1
ATOM 1625 N N . ILE B 2 88 ? 165.414 155.014 142.537 1 40 88 ILE A N 1
ATOM 1626 C CA . ILE B 2 88 ? 164.672 153.81 142.169 1 40 88 ILE A CA 1
ATOM 1627 C C . ILE B 2 88 ? 163.708 153.423 143.283 1 40 88 ILE A C 1
ATOM 1628 O O . ILE B 2 88 ? 162.565 153.02 143.028 1 40 88 ILE A O 1
ATOM 1633 N N . SER B 2 89 ? 164.162 153.521 144.534 1 40 89 SER A N 1
ATOM 1634 C CA . SER B 2 89 ? 163.309 153.185 145.668 1 40 89 SER A CA 1
ATOM 1635 C C . SER B 2 89 ? 162.128 154.139 145.768 1 40 89 SER A C 1
ATOM 1636 O O . SER B 2 89 ? 161.009 153.717 146.072 1 40 89 SER A O 1
ATOM 1639 N N . PHE B 2 90 ? 162.36 155.431 145.528 1 40 90 PHE A N 1
ATOM 1640 C CA . PHE B 2 90 ? 161.26 156.392 145.487 1 40 90 PHE A CA 1
ATOM 1641 C C . PHE B 2 90 ? 160.228 155.987 144.442 1 40 90 PHE A C 1
ATOM 1642 O O . PHE B 2 90 ? 159.017 155.978 144.706 1 40 90 PHE A O 1
ATOM 1650 N N . ILE B 2 91 ? 160.7 155.65 143.24 1 40 91 ILE A N 1
ATOM 1651 C CA . ILE B 2 91 ? 159.787 155.304 142.153 1 40 91 ILE A CA 1
ATOM 1652 C C . ILE B 2 91 ? 158.973 154.069 142.518 1 40 91 ILE A C 1
ATOM 1653 O O . ILE B 2 91 ? 157.75 154.035 142.339 1 40 91 ILE A O 1
ATOM 1658 N N . ILE B 2 92 ? 159.639 153.034 143.036 1 40 92 ILE A N 1
ATOM 1659 C CA . ILE B 2 92 ? 158.935 151.806 143.401 1 40 92 ILE A CA 1
ATOM 1660 C C . ILE B 2 92 ? 157.94 152.075 144.522 1 40 92 ILE A C 1
ATOM 1661 O O . ILE B 2 92 ? 156.805 151.58 144.499 1 40 92 ILE A O 1
ATOM 1666 N N . THR B 2 93 ? 158.353 152.848 145.528 1 40 93 THR A N 1
ATOM 1667 C CA . THR B 2 93 ? 157.483 153.135 146.66 1 40 93 THR A CA 1
ATOM 1668 C C . THR B 2 93 ? 156.206 153.818 146.204 1 40 93 THR A C 1
ATOM 1669 O O . THR B 2 93 ? 155.103 153.426 146.6 1 40 93 THR A O 1
ATOM 1673 N N . TRP B 2 94 ? 156.277 154.883 145.416 1 40 94 TRP A N 1
ATOM 1674 C CA . TRP B 2 94 ? 155.06 155.529 144.906 1 40 94 TRP A CA 1
ATOM 1675 C C . TRP B 2 94 ? 154.304 154.74 143.887 1 40 94 TRP A C 1
ATOM 1676 O O . TRP B 2 94 ? 153.111 154.92 143.787 1 40 94 TRP A O 1
ATOM 1687 N N . LEU B 2 95 ? 154.952 153.905 143.094 1 40 95 LEU A N 1
ATOM 1688 C CA . LEU B 2 95 ? 154.174 153.015 142.238 1 40 95 LEU A CA 1
ATOM 1689 C C . LEU B 2 95 ? 153.313 152.076 143.075 1 40 95 LEU A C 1
ATOM 1690 O O . LEU B 2 95 ? 152.122 151.883 142.791 1 40 95 LEU A O 1
ATOM 1695 N N . LEU B 2 96 ? 153.899 151.491 144.124 1 40 96 LEU A N 1
ATOM 1696 C CA . LEU B 2 96 ? 153.131 150.619 145.007 1 40 96 LEU A CA 1
ATOM 1697 C C . LEU B 2 96 ? 152.038 151.395 145.728 1 40 96 LEU A C 1
ATOM 1698 O O . LEU B 2 96 ? 150.917 150.902 145.888 1 40 96 LEU A O 1
ATOM 1703 N N . LEU B 2 97 ? 152.35 152.613 146.175 1 40 97 LEU A N 1
ATOM 1704 C CA . LEU B 2 97 ? 151.348 153.44 146.836 1 40 97 LEU A CA 1
ATOM 1705 C C . LEU B 2 97 ? 150.196 153.774 145.9 1 40 97 LEU A C 1
ATOM 1706 O O . LEU B 2 97 ? 149.042 153.85 146.336 1 40 97 LEU A O 1
ATOM 1711 N N . LEU B 2 98 ? 150.487 153.979 144.614 1 40 98 LEU A N 1
ATOM 1712 C CA . LEU B 2 98 ? 149.438 154.317 143.66 1 40 98 LEU A CA 1
ATOM 1713 C C . LEU B 2 98 ? 148.574 153.108 143.325 1 40 98 LEU A C 1
ATOM 1714 O O . LEU B 2 98 ? 147.346 153.223 143.247 1 40 98 LEU A O 1
ATOM 1719 N N . PHE B 2 99 ? 149.189 151.941 143.121 1 40 99 PHE A N 1
ATOM 1720 C CA . PHE B 2 99 ? 148.46 150.77 142.65 1 40 99 PHE A CA 1
ATOM 1721 C C . PHE B 2 99 ? 148.474 149.594 143.618 1 40 99 PHE A C 1
ATOM 1722 O O . PHE B 2 99 ? 147.9 148.547 143.297 1 40 99 PHE A O 1
ATOM 1730 N N . GLY B 2 100 ? 149.097 149.727 144.785 1 40 100 GLY A N 1
ATOM 1731 C CA . GLY B 2 100 ? 149.082 148.647 145.748 1 40 100 GLY A CA 1
ATOM 1732 C C . GLY B 2 100 ? 147.737 148.503 146.433 1 40 100 GLY A C 1
ATOM 1733 O O . GLY B 2 100 ? 146.879 149.384 146.386 1 40 100 GLY A O 1
ATOM 1734 N N . GLN B 2 101 ? 147.519 147.349 147.063 1 40 101 GLN A N 1
ATOM 1735 C CA . GLN B 2 101 ? 146.263 147.079 147.768 1 40 101 GLN A CA 1
ATOM 1736 C C . GLN B 2 101 ? 146.477 146.031 148.852 1 40 101 GLN A C 1
ATOM 1737 O O . GLN B 2 101 ? 147.245 145.108 148.657 1 40 101 GLN A O 1
ATOM 1743 N N . GLY B 2 102 ? 145.786 146.134 149.972 1 40 102 GLY A N 1
ATOM 1744 C CA . GLY B 2 102 ? 145.946 145.256 151.113 1 40 102 GLY A CA 1
ATOM 1745 C C . GLY B 2 102 ? 146.92 145.796 152.14 1 40 102 GLY A C 1
ATOM 1746 O O . GLY B 2 102 ? 147.525 146.861 151.99 1 40 102 GLY A O 1
ATOM 1747 N N . VAL B 2 103 ? 147.072 145.028 153.219 1 40 103 VAL A N 1
ATOM 1748 C CA . VAL B 2 103 ? 147.98 145.42 154.292 1 40 103 VAL A CA 1
ATOM 1749 C C . VAL B 2 103 ? 149.411 145.009 153.967 1 40 103 VAL A C 1
ATOM 1750 O O . VAL B 2 103 ? 150.357 145.757 154.238 1 40 103 VAL A O 1
ATOM 1754 N N . LYS B 2 104 ? 149.594 143.822 153.385 1 40 104 LYS A N 1
ATOM 1755 C CA . LYS B 2 104 ? 150.94 143.348 153.071 1 40 104 LYS A CA 1
ATOM 1756 C C . LYS B 2 104 ? 151.633 144.282 152.085 1 40 104 LYS A C 1
ATOM 1757 O O . LYS B 2 104 ? 152.821 144.595 152.241 1 40 104 LYS A O 1
ATOM 1763 N N . THR B 2 105 ? 150.906 144.737 151.063 1 40 105 THR A N 1
ATOM 1764 C CA . THR B 2 105 ? 151.489 145.665 150.101 1 40 105 THR A CA 1
ATOM 1765 C C . THR B 2 105 ? 151.938 146.949 150.786 1 40 105 THR A C 1
ATOM 1766 O O . THR B 2 105 ? 152.978 147.519 150.437 1 40 105 THR A O 1
ATOM 1770 N N . MET B 2 106 ? 151.17 147.418 151.771 1 40 106 MET A N 1
ATOM 1771 C CA . MET B 2 106 ? 151.579 148.606 152.51 1 40 106 MET A CA 1
ATOM 1772 C C . MET B 2 106 ? 152.809 148.338 153.366 1 40 106 MET A C 1
ATOM 1773 O O . MET B 2 106 ? 153.625 149.241 153.571 1 40 106 MET A O 1
ATOM 1778 N N . GLN B 2 107 ? 152.97 147.112 153.867 1 40 107 GLN A N 1
ATOM 1779 C CA . GLN B 2 107 ? 154.198 146.774 154.581 1 40 107 GLN A CA 1
ATOM 1780 C C . GLN B 2 107 ? 155.398 146.786 153.641 1 40 107 GLN A C 1
ATOM 1781 O O . GLN B 2 107 ? 156.487 147.234 154.02 1 40 107 GLN A O 1
ATOM 1787 N N . VAL B 2 108 ? 155.221 146.305 152.408 1 40 108 VAL A N 1
ATOM 1788 C CA . VAL B 2 108 ? 156.294 146.409 151.419 1 40 108 VAL A CA 1
ATOM 1789 C C . VAL B 2 108 ? 156.598 147.874 151.119 1 40 108 VAL A C 1
ATOM 1790 O O . VAL B 2 108 ? 157.763 148.267 150.962 1 40 108 VAL A O 1
ATOM 1794 N N . VAL B 2 109 ? 155.554 148.698 151.02 1 40 109 VAL A N 1
ATOM 1795 C CA . VAL B 2 109 ? 155.748 150.129 150.801 1 40 109 VAL A CA 1
ATOM 1796 C C . VAL B 2 109 ? 156.561 150.732 151.938 1 40 109 VAL A C 1
ATOM 1797 O O . VAL B 2 109 ? 157.456 151.553 151.715 1 40 109 VAL A O 1
ATOM 1801 N N . GLU B 2 110 ? 156.247 150.348 153.177 1 40 110 GLU A N 1
ATOM 1802 C CA . GLU B 2 110 ? 156.987 150.86 154.326 1 40 110 GLU A CA 1
ATOM 1803 C C . GLU B 2 110 ? 158.438 150.399 154.299 1 40 110 GLU A C 1
ATOM 1804 O O . GLU B 2 110 ? 159.343 151.163 154.649 1 40 110 GLU A O 1
ATOM 1810 N N . PHE B 2 111 ? 158.68 149.152 153.894 1 40 111 PHE A N 1
ATOM 1811 C CA . PHE B 2 111 ? 160.054 148.671 153.777 1 40 111 PHE A CA 1
ATOM 1812 C C . PHE B 2 111 ? 160.834 149.493 152.757 1 40 111 PHE A C 1
ATOM 1813 O O . PHE B 2 111 ? 161.978 149.894 153.003 1 40 111 PHE A O 1
ATOM 1821 N N . PHE B 2 112 ? 160.225 149.761 151.601 1 40 112 PHE A N 1
ATOM 1822 C CA . PHE B 2 112 ? 160.922 150.539 150.582 1 40 112 PHE A CA 1
ATOM 1823 C C . PHE B 2 112 ? 161.104 151.991 151.01 1 40 112 PHE A C 1
ATOM 1824 O O . PHE B 2 112 ? 162.117 152.613 150.674 1 40 112 PHE A O 1
ATOM 1832 N N . TYR B 2 113 ? 160.15 152.547 151.758 1 40 113 TYR A N 1
ATOM 1833 C CA . TYR B 2 113 ? 160.327 153.893 152.292 1 40 113 TYR A CA 1
ATOM 1834 C C . TYR B 2 113 ? 161.474 153.937 153.296 1 40 113 TYR A C 1
ATOM 1835 O O . TYR B 2 113 ? 162.254 154.896 153.314 1 40 113 TYR A O 1
ATOM 1844 N N . GLY B 2 114 ? 161.584 152.916 154.147 1 40 114 GLY A N 1
ATOM 1845 C CA . GLY B 2 114 ? 162.718 152.835 155.05 1 40 114 GLY A CA 1
ATOM 1846 C C . GLY B 2 114 ? 164.035 152.706 154.315 1 40 114 GLY A C 1
ATOM 1847 O O . GLY B 2 114 ? 165.05 153.257 154.746 1 40 114 GLY A O 1
ATOM 1848 N N . MET B 2 115 ? 164.041 151.97 153.204 1 40 115 MET A N 1
ATOM 1849 C CA . MET B 2 115 ? 165.223 151.932 152.349 1 40 115 MET A CA 1
ATOM 1850 C C . MET B 2 115 ? 165.545 153.323 151.813 1 40 115 MET A C 1
ATOM 1851 O O . MET B 2 115 ? 166.709 153.735 151.775 1 40 115 MET A O 1
ATOM 1856 N N . VAL B 2 116 ? 164.516 154.06 151.392 1 40 116 VAL A N 1
ATOM 1857 C CA . VAL B 2 116 ? 164.719 155.419 150.892 1 40 116 VAL A CA 1
ATOM 1858 C C . VAL B 2 116 ? 165.368 156.283 151.965 1 40 116 VAL A C 1
ATOM 1859 O O . VAL B 2 116 ? 166.344 156.997 151.708 1 40 116 VAL A O 1
ATOM 1863 N N . THR B 2 117 ? 164.828 156.236 153.184 1 40 117 THR A N 1
ATOM 1864 C CA . THR B 2 117 ? 165.342 157.085 154.254 1 40 117 THR A CA 1
ATOM 1865 C C . THR B 2 117 ? 166.778 156.725 154.61 1 40 117 THR A C 1
ATOM 1866 O O . THR B 2 117 ? 167.605 157.612 154.848 1 40 117 THR A O 1
ATOM 1870 N N . ALA B 2 118 ? 167.094 155.43 154.658 1 40 118 ALA A N 1
ATOM 1871 C CA . ALA B 2 118 ? 168.451 155.008 154.978 1 40 118 ALA A CA 1
ATOM 1872 C C . ALA B 2 118 ? 169.455 155.434 153.916 1 40 118 ALA A C 1
ATOM 1873 O O . ALA B 2 118 ? 170.649 155.535 154.216 1 40 118 ALA A O 1
ATOM 1875 N N . ALA B 2 119 ? 169.004 155.682 152.689 1 40 119 ALA A N 1
ATOM 1876 C CA . ALA B 2 119 ? 169.881 156.076 151.596 1 40 119 ALA A CA 1
ATOM 1877 C C . ALA B 2 119 ? 170.097 157.581 151.515 1 40 119 ALA A C 1
ATOM 1878 O O . ALA B 2 119 ? 170.874 158.033 150.668 1 40 119 ALA A O 1
ATOM 1880 N N . GLU B 2 120 ? 169.436 158.366 152.367 1 40 120 GLU A N 1
ATOM 1881 C CA . GLU B 2 120 ? 169.609 159.813 152.343 1 40 120 GLU A CA 1
ATOM 1882 C C . GLU B 2 120 ? 171.004 160.248 152.773 1 40 120 GLU A C 1
ATOM 1883 O O . GLU B 2 120 ? 171.361 161.412 152.56 1 40 120 GLU A O 1
ATOM 1889 N N . VAL B 2 121 ? 171.794 159.356 153.372 1 40 121 VAL A N 1
ATOM 1890 C CA . VAL B 2 121 ? 173.155 159.723 153.751 1 40 121 VAL A CA 1
ATOM 1891 C C . VAL B 2 121 ? 173.986 160.028 152.513 1 40 121 VAL A C 1
ATOM 1892 O O . VAL B 2 121 ? 174.874 160.888 152.548 1 40 121 VAL A O 1
ATOM 1896 N N . ALA B 2 122 ? 173.724 159.331 151.406 1 40 122 ALA A N 1
ATOM 1897 C CA . ALA B 2 122 ? 174.489 159.562 150.186 1 40 122 ALA A CA 1
ATOM 1898 C C . ALA B 2 122 ? 174.271 160.971 149.651 1 40 122 ALA A C 1
ATOM 1899 O O . ALA B 2 122 ? 175.202 161.594 149.129 1 40 122 ALA A O 1
ATOM 1901 N N . TYR B 2 123 ? 173.047 161.491 149.77 1 40 123 TYR A N 1
ATOM 1902 C CA . TYR B 2 123 ? 172.747 162.808 149.219 1 40 123 TYR A CA 1
ATOM 1903 C C . TYR B 2 123 ? 173.611 163.888 149.858 1 40 123 TYR A C 1
ATOM 1904 O O . TYR B 2 123 ? 174.13 164.769 149.164 1 40 123 TYR A O 1
ATOM 1913 N N . TYR B 2 124 ? 173.776 163.838 151.179 1 40 124 TYR A N 1
ATOM 1914 C CA . TYR B 2 124 ? 174.532 164.863 151.887 1 40 124 TYR A CA 1
ATOM 1915 C C . TYR B 2 124 ? 176.025 164.573 151.931 1 40 124 TYR A C 1
ATOM 1916 O O . TYR B 2 124 ? 176.827 165.512 151.99 1 40 124 TYR A O 1
ATOM 1925 N N . ALA B 2 125 ? 176.421 163.302 151.907 1 40 125 ALA A N 1
ATOM 1926 C CA . ALA B 2 125 ? 177.834 162.95 151.884 1 40 125 ALA A CA 1
ATOM 1927 C C . ALA B 2 125 ? 178.438 163.03 150.49 1 40 125 ALA A C 1
ATOM 1928 O O . ALA B 2 125 ? 179.667 162.996 150.363 1 40 125 ALA A O 1
ATOM 1930 N N . TYR B 2 126 ? 177.61 163.135 149.449 1 40 126 TYR A N 1
ATOM 1931 C CA . TYR B 2 126 ? 178.126 163.172 148.085 1 40 126 TYR A CA 1
ATOM 1932 C C . TYR B 2 126 ? 178.992 164.402 147.848 1 40 126 TYR A C 1
ATOM 1933 O O . TYR B 2 126 ? 180.055 164.311 147.223 1 40 126 TYR A O 1
ATOM 1942 N N . ILE B 2 127 ? 178.555 165.563 148.342 1 40 127 ILE A N 1
ATOM 1943 C CA . ILE B 2 127 ? 179.223 166.818 148 1 40 127 ILE A CA 1
ATOM 1944 C C . ILE B 2 127 ? 180.655 166.841 148.515 1 40 127 ILE A C 1
ATOM 1945 O O . ILE B 2 127 ? 181.503 167.556 147.97 1 40 127 ILE A O 1
ATOM 1950 N N . TYR B 2 128 ? 180.954 166.071 149.562 1 40 128 TYR A N 1
ATOM 1951 C CA . TYR B 2 128 ? 182.311 166.07 150.101 1 40 128 TYR A CA 1
ATOM 1952 C C . TYR B 2 128 ? 183.324 165.646 149.047 1 40 128 TYR A C 1
ATOM 1953 O O . TYR B 2 128 ? 184.383 166.269 148.904 1 40 128 TYR A O 1
ATOM 1962 N N . SER B 2 129 ? 183.018 164.589 148.298 1 40 129 SER A N 1
ATOM 1963 C CA . SER B 2 129 ? 183.987 163.985 147.395 1 40 129 SER A CA 1
ATOM 1964 C C . SER B 2 129 ? 184.072 164.68 146.043 1 40 129 SER A C 1
ATOM 1965 O O . SER B 2 129 ? 184.958 164.34 145.251 1 40 129 SER A O 1
ATOM 1968 N N . VAL B 2 130 ? 183.187 165.633 145.757 1 40 130 VAL A N 1
ATOM 1969 C CA . VAL B 2 130 ? 183.22 166.353 144.491 1 40 130 VAL A CA 1
ATOM 1970 C C . VAL B 2 130 ? 183.43 167.85 144.664 1 40 130 VAL A C 1
ATOM 1971 O O . VAL B 2 130 ? 183.801 168.522 143.688 1 40 130 VAL A O 1
ATOM 1975 N N . VAL B 2 131 ? 183.216 168.405 145.854 1 40 131 VAL A N 1
ATOM 1976 C CA . VAL B 2 131 ? 183.343 169.836 146.103 1 40 131 VAL A CA 1
ATOM 1977 C C . VAL B 2 131 ? 184.566 170.069 146.977 1 40 131 VAL A C 1
ATOM 1978 O O . VAL B 2 131 ? 184.875 169.26 147.86 1 40 131 VAL A O 1
ATOM 1982 N N . SER B 2 132 ? 185.259 171.177 146.731 1 40 132 SER A N 1
ATOM 1983 C CA . SER B 2 132 ? 186.465 171.479 147.481 1 40 132 SER A CA 1
ATOM 1984 C C . SER B 2 132 ? 186.126 171.709 148.953 1 40 132 SER A C 1
ATOM 1985 O O . SER B 2 132 ? 185.011 172.123 149.284 1 40 132 SER A O 1
ATOM 1988 N N . PRO B 2 133 ? 187.067 171.445 149.863 1 40 133 PRO A N 1
ATOM 1989 C CA . PRO B 2 133 ? 186.782 171.668 151.289 1 40 133 PRO A CA 1
ATOM 1990 C C . PRO B 2 133 ? 186.487 173.118 151.624 1 40 133 PRO A C 1
ATOM 1991 O O . PRO B 2 133 ? 185.835 173.383 152.641 1 40 133 PRO A O 1
ATOM 1995 N N . GLU B 2 134 ? 186.933 174.047 150.795 1 40 134 GLU A N 1
ATOM 1996 C CA . GLU B 2 134 ? 186.653 175.463 150.985 1 40 134 GLU A CA 1
ATOM 1997 C C . GLU B 2 134 ? 185.221 175.835 150.676 1 40 134 GLU A C 1
ATOM 1998 O O . GLU B 2 134 ? 184.725 176.839 151.167 1 40 134 GLU A O 1
ATOM 2004 N N . HIS B 2 135 ? 184.555 175.035 149.866 1 40 135 HIS A N 1
ATOM 2005 C CA . HIS B 2 135 ? 183.194 175.303 149.424 1 40 135 HIS A CA 1
ATOM 2006 C C . HIS B 2 135 ? 182.168 174.405 150.102 1 40 135 HIS A C 1
ATOM 2007 O O . HIS B 2 135 ? 181.003 174.398 149.695 1 40 135 HIS A O 1
ATOM 2014 N N . TYR B 2 136 ? 182.571 173.644 151.12 1 40 136 TYR A N 1
ATOM 2015 C CA . TYR B 2 136 ? 181.654 172.687 151.732 1 40 136 TYR A CA 1
ATOM 2016 C C . TYR B 2 136 ? 180.486 173.381 152.421 1 40 136 TYR A C 1
ATOM 2017 O O . TYR B 2 136 ? 179.337 172.942 152.295 1 40 136 TYR A O 1
ATOM 2026 N N . GLN B 2 137 ? 180.756 174.455 153.164 1 40 137 GLN A N 1
ATOM 2027 C CA . GLN B 2 137 ? 179.71 175.067 153.978 1 40 137 GLN A CA 1
ATOM 2028 C C . GLN B 2 137 ? 178.562 175.572 153.11 1 40 137 GLN A C 1
ATOM 2029 O O . GLN B 2 137 ? 177.394 175.23 153.34 1 40 137 GLN A O 1
ATOM 2035 N N . ARG B 2 138 ? 178.878 176.374 152.092 1 40 138 ARG A N 1
ATOM 2036 C CA . ARG B 2 138 ? 177.831 176.986 151.285 1 40 138 ARG A CA 1
ATOM 2037 C C . ARG B 2 138 ? 177.061 175.947 150.481 1 40 138 ARG A C 1
ATOM 2038 O O . ARG B 2 138 ? 175.838 176.044 150.353 1 40 138 ARG A O 1
ATOM 2046 N N . VAL B 2 139 ? 177.752 174.943 149.941 1 40 139 VAL A N 1
ATOM 2047 C CA . VAL B 2 139 ? 177.073 173.923 149.147 1 40 139 VAL A CA 1
ATOM 2048 C C . VAL B 2 139 ? 176.137 173.095 150.022 1 40 139 VAL A C 1
ATOM 2049 O O . VAL B 2 139 ? 175.004 172.786 149.629 1 40 139 VAL A O 1
ATOM 2053 N N . SER B 2 140 ? 176.597 172.709 151.215 1 40 140 SER A N 1
ATOM 2054 C CA . SER B 2 140 ? 175.744 171.949 152.122 1 40 140 SER A CA 1
ATOM 2055 C C . SER B 2 140 ? 174.529 172.765 152.544 1 40 140 SER A C 1
ATOM 2056 O O . SER B 2 140 ? 173.402 172.248 152.584 1 40 140 SER A O 1
ATOM 2059 N N . GLY B 2 141 ? 174.737 174.043 152.868 1 40 141 GLY A N 1
ATOM 2060 C CA . GLY B 2 141 ? 173.608 174.901 153.183 1 40 141 GLY A CA 1
ATOM 2061 C C . GLY B 2 141 ? 172.635 175.014 152.027 1 40 141 GLY A C 1
ATOM 2062 O O . GLY B 2 141 ? 171.417 174.99 152.222 1 40 141 GLY A O 1
ATOM 2063 N N . TYR B 2 142 ? 173.159 175.133 150.806 1 40 142 TYR A N 1
ATOM 2064 C CA . TYR B 2 142 ? 172.305 175.2 149.627 1 40 142 TYR A CA 1
ATOM 2065 C C . TYR B 2 142 ? 171.442 173.952 149.513 1 40 142 TYR A C 1
ATOM 2066 O O . TYR B 2 142 ? 170.229 174.039 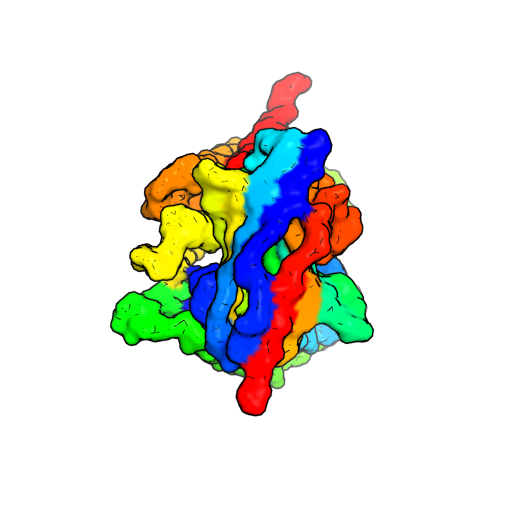149.302 1 40 142 TYR A O 1
ATOM 2075 N N . CYS B 2 143 ? 172.047 172.783 149.658 1 40 143 CYS A N 1
ATOM 2076 C CA . CYS B 2 143 ? 171.311 171.532 149.516 1 40 143 CYS A CA 1
ATOM 2077 C C . CYS B 2 143 ? 170.28 171.318 150.61 1 40 143 CYS A C 1
ATOM 2078 O O . CYS B 2 143 ? 169.218 170.781 150.345 1 40 143 CYS A O 1
ATOM 2081 N N . ARG B 2 144 ? 170.579 171.715 151.84 1 40 144 ARG A N 1
ATOM 2082 C CA . ARG B 2 144 ? 169.603 171.608 152.921 1 40 144 ARG A CA 1
ATOM 2083 C C . ARG B 2 144 ? 168.446 172.582 152.721 1 40 144 ARG A C 1
ATOM 2084 O O . ARG B 2 144 ? 167.273 172.211 152.882 1 40 144 ARG A O 1
ATOM 2092 N N . SER B 2 145 ? 168.754 173.831 152.358 1 40 145 SER A N 1
ATOM 2093 C CA . SER B 2 145 ? 167.701 174.814 152.136 1 40 145 SER A CA 1
ATOM 2094 C C . SER B 2 145 ? 166.818 174.413 150.964 1 40 145 SER A C 1
ATOM 2095 O O . SER B 2 145 ? 165.599 174.609 151.003 1 40 145 SER A O 1
ATOM 2098 N N . VAL B 2 146 ? 167.414 173.857 149.907 1 40 146 VAL A N 1
ATOM 2099 C CA . VAL B 2 146 ? 166.627 173.429 148.757 1 40 146 VAL A CA 1
ATOM 2100 C C . VAL B 2 146 ? 165.663 172.322 149.157 1 40 146 VAL A C 1
ATOM 2101 O O . VAL B 2 146 ? 164.495 172.325 148.756 1 40 146 VAL A O 1
ATOM 2105 N N . THR B 2 147 ? 166.133 171.356 149.95 1 40 147 THR A N 1
ATOM 2106 C CA . THR B 2 147 ? 165.24 170.288 150.393 1 40 147 THR A CA 1
ATOM 2107 C C . THR B 2 147 ? 164.096 170.839 151.241 1 40 147 THR A C 1
ATOM 2108 O O . THR B 2 147 ? 162.93 170.453 151.059 1 40 147 THR A O 1
ATOM 2112 N N . LEU B 2 148 ? 164.408 171.744 152.173 1 40 148 LEU A N 1
ATOM 2113 C CA . LEU B 2 148 ? 163.364 172.313 153.023 1 40 148 LEU A CA 1
ATOM 2114 C C . LEU B 2 148 ? 162.333 173.069 152.193 1 40 148 LEU A C 1
ATOM 2115 O O . LEU B 2 148 ? 161.118 172.913 152.386 1 40 148 LEU A O 1
ATOM 2120 N N . ALA B 2 149 ? 162.804 173.899 151.26 1 40 149 ALA A N 1
ATOM 2121 C CA . ALA B 2 149 ? 161.893 174.657 150.411 1 40 149 ALA A CA 1
ATOM 2122 C C . ALA B 2 149 ? 161.05 173.729 149.551 1 40 149 ALA A C 1
ATOM 2123 O O . ALA B 2 149 ? 159.861 173.982 149.335 1 40 149 ALA A O 1
ATOM 2125 N N . ALA B 2 150 ? 161.65 172.651 149.043 1 40 150 ALA A N 1
ATOM 2126 C CA . ALA B 2 150 ? 160.9 171.698 148.237 1 40 150 ALA A CA 1
ATOM 2127 C C . ALA B 2 150 ? 159.763 171.086 149.041 1 40 150 ALA A C 1
ATOM 2128 O O . ALA B 2 150 ? 158.625 171.002 148.565 1 40 150 ALA A O 1
ATOM 2130 N N . TYR B 2 151 ? 160.05 170.66 150.273 1 40 151 TYR A N 1
ATOM 2131 C CA . TYR B 2 151 ? 158.996 170.058 151.085 1 40 151 TYR A CA 1
ATOM 2132 C C . TYR B 2 151 ? 157.893 171.065 151.399 1 40 151 TYR A C 1
ATOM 2133 O O . TYR B 2 151 ? 156.7 170.741 151.303 1 40 151 TYR A O 1
ATOM 2142 N N . THR B 2 152 ? 158.268 172.291 151.776 1 40 152 THR A N 1
ATOM 2143 C CA . THR B 2 152 ? 157.255 173.291 152.104 1 40 152 THR A CA 1
ATOM 2144 C C . THR B 2 152 ? 156.391 173.622 150.891 1 40 152 THR A C 1
ATOM 2145 O O . THR B 2 152 ? 155.162 173.729 151.002 1 40 152 THR A O 1
ATOM 2149 N N . ALA B 2 153 ? 157.015 173.789 149.722 1 40 153 ALA A N 1
ATOM 2150 C CA . ALA B 2 153 ? 156.259 174.077 148.51 1 40 153 ALA A CA 1
ATOM 2151 C C . ALA B 2 153 ? 155.334 172.923 148.153 1 40 153 ALA A C 1
ATOM 2152 O O . ALA B 2 153 ? 154.197 173.142 147.719 1 40 153 ALA A O 1
ATOM 2154 N N . GLY B 2 154 ? 155.807 171.686 148.315 1 40 154 GLY A N 1
ATOM 2155 C CA . GLY B 2 154 ? 154.944 170.546 148.061 1 40 154 GLY A CA 1
ATOM 2156 C C . GLY B 2 154 ? 153.725 170.538 148.961 1 40 154 GLY A C 1
ATOM 2157 O O . GLY B 2 154 ? 152.607 170.292 148.504 1 40 154 GLY A O 1
ATOM 2158 N N . SER B 2 155 ? 153.921 170.822 150.251 1 40 155 SER A N 1
ATOM 2159 C CA . SER B 2 155 ? 152.785 170.874 151.17 1 40 155 SER A CA 1
ATOM 2160 C C . SER B 2 155 ? 151.809 171.982 150.783 1 40 155 SER A C 1
ATOM 2161 O O . SER B 2 155 ? 150.585 171.781 150.798 1 40 155 SER A O 1
ATOM 2164 N N . VAL B 2 156 ? 152.331 173.161 150.437 1 40 156 VAL A N 1
ATOM 2165 C CA . VAL B 2 156 ? 151.459 174.277 150.08 1 40 156 VAL A CA 1
ATOM 2166 C C . VAL B 2 156 ? 150.655 173.947 148.828 1 40 156 VAL A C 1
ATOM 2167 O O . VAL B 2 156 ? 149.452 174.224 148.754 1 40 156 VAL A O 1
ATOM 2171 N N . LEU B 2 157 ? 151.306 173.358 147.821 1 40 157 LEU A N 1
ATOM 2172 C CA . LEU B 2 157 ? 150.594 172.968 146.609 1 40 157 LEU A CA 1
ATOM 2173 C C . LEU B 2 157 ? 149.547 171.904 146.906 1 40 157 LEU A C 1
ATOM 2174 O O . LEU B 2 157 ? 148.44 171.939 146.356 1 40 157 LEU A O 1
ATOM 2179 N N . ALA B 2 158 ? 149.882 170.939 147.764 1 40 158 ALA A N 1
ATOM 2180 C CA . ALA B 2 158 ? 148.918 169.911 148.131 1 40 158 ALA A CA 1
ATOM 2181 C C . ALA B 2 158 ? 147.672 170.534 148.741 1 40 158 ALA A C 1
ATOM 2182 O O . ALA B 2 158 ? 146.545 170.172 148.388 1 40 158 ALA A O 1
ATOM 2184 N N . GLN B 2 159 ? 147.856 171.482 149.662 1 40 159 GLN A N 1
ATOM 2185 C CA . GLN B 2 159 ? 146.698 172.148 150.25 1 40 159 GLN A CA 1
ATOM 2186 C C . GLN B 2 159 ? 145.924 172.945 149.207 1 40 159 GLN A C 1
ATOM 2187 O O . GLN B 2 159 ? 144.688 172.923 149.193 1 40 159 GLN A O 1
ATOM 2193 N N . LEU B 2 160 ? 146.631 173.661 148.331 1 40 160 LEU A N 1
ATOM 2194 C CA . LEU B 2 160 ? 145.952 174.496 147.345 1 40 160 LEU A CA 1
ATOM 2195 C C . LEU B 2 160 ? 145.101 173.658 146.402 1 40 160 LEU A C 1
ATOM 2196 O O . LEU B 2 160 ? 143.982 174.049 146.052 1 40 160 LEU A O 1
ATOM 2201 N N . LEU B 2 161 ? 145.618 172.506 145.969 1 40 161 LEU A N 1
ATOM 2202 C CA . LEU B 2 161 ? 144.869 171.663 145.042 1 40 161 LEU A CA 1
ATOM 2203 C C . LEU B 2 161 ? 143.652 171.039 145.714 1 40 161 LEU A C 1
ATOM 2204 O O . LEU B 2 161 ? 142.567 170.989 145.124 1 40 161 LEU A O 1
ATOM 2209 N N . VAL B 2 162 ? 143.811 170.558 146.947 1 40 162 VAL A N 1
ATOM 2210 C CA . VAL B 2 162 ? 142.711 169.883 147.629 1 40 162 VAL A CA 1
ATOM 2211 C C . VAL B 2 162 ? 141.566 170.853 147.889 1 40 162 VAL A C 1
ATOM 2212 O O . VAL B 2 162 ? 140.39 170.501 147.74 1 40 162 VAL A O 1
ATOM 2216 N N . SER B 2 163 ? 141.886 172.085 148.284 1 40 163 SER A N 1
ATOM 2217 C CA . SER B 2 163 ? 140.849 173.037 148.667 1 40 163 SER A CA 1
ATOM 2218 C C . SER B 2 163 ? 140.269 173.757 147.455 1 40 163 SER A C 1
ATOM 2219 O O . SER B 2 163 ? 139.064 173.683 147.193 1 40 163 SER A O 1
ATOM 2222 N N . LEU B 2 164 ? 141.113 174.463 146.701 1 40 164 LEU A N 1
ATOM 2223 C CA . LEU B 2 164 ? 140.614 175.283 145.603 1 40 164 LEU A CA 1
ATOM 2224 C C . LEU B 2 164 ? 140.35 174.45 144.355 1 40 164 LEU A C 1
ATOM 2225 O O . LEU B 2 164 ? 139.278 174.551 143.749 1 40 164 LEU A O 1
ATOM 2230 N N . ALA B 2 165 ? 141.321 173.627 143.952 1 40 165 ALA A N 1
ATOM 2231 C CA . ALA B 2 165 ? 141.166 172.841 142.734 1 40 165 ALA A CA 1
ATOM 2232 C C . ALA B 2 165 ? 140.235 171.653 142.933 1 40 165 ALA A C 1
ATOM 2233 O O . ALA B 2 165 ? 139.619 171.191 141.967 1 40 165 ALA A O 1
ATOM 2235 N N . ASN B 2 166 ? 140.115 171.151 144.163 1 40 166 ASN A N 1
ATOM 2236 C CA . ASN B 2 166 ? 139.232 170.032 144.481 1 40 166 ASN A CA 1
ATOM 2237 C C . ASN B 2 166 ? 139.787 168.703 143.976 1 40 166 ASN A C 1
ATOM 2238 O O . ASN B 2 166 ? 139.028 167.8 143.619 1 40 166 ASN A O 1
ATOM 2243 N N . MET B 2 167 ? 141.109 168.569 143.937 1 40 167 MET A N 1
ATOM 2244 C CA . MET B 2 167 ? 141.72 167.333 143.474 1 40 167 MET A CA 1
ATOM 2245 C C . MET B 2 167 ? 141.58 166.233 144.52 1 40 167 MET A C 1
ATOM 2246 O O . MET B 2 167 ? 141.448 166.493 145.718 1 40 167 MET A O 1
ATOM 2251 N N . SER B 2 168 ? 141.616 164.99 144.05 1 40 168 SER A N 1
ATOM 2252 C CA . SER B 2 168 ? 141.544 163.827 144.918 1 40 168 SER A CA 1
ATOM 2253 C C . SER B 2 168 ? 142.939 163.434 145.4 1 40 168 SER A C 1
ATOM 2254 O O . SER B 2 168 ? 143.959 163.893 144.883 1 40 168 SER A O 1
ATOM 2257 N N . TYR B 2 169 ? 142.973 162.568 146.415 1 40 169 TYR A N 1
ATOM 2258 C CA . TYR B 2 169 ? 144.247 162.105 146.95 1 40 169 TYR A CA 1
ATOM 2259 C C . TYR B 2 169 ? 144.974 161.179 145.986 1 40 169 TYR A C 1
ATOM 2260 O O . TYR B 2 169 ? 146.198 161.045 146.08 1 40 169 TYR A O 1
ATOM 2269 N N . PHE B 2 170 ? 144.252 160.532 145.071 1 40 170 PHE A N 1
ATOM 2270 C CA . PHE B 2 170 ? 144.91 159.702 144.069 1 40 170 PHE A CA 1
ATOM 2271 C C . PHE B 2 170 ? 145.803 160.539 143.163 1 40 170 PHE A C 1
ATOM 2272 O O . PHE B 2 170 ? 146.944 160.157 142.879 1 40 170 PHE A O 1
ATOM 2280 N N . TYR B 2 171 ? 145.307 161.69 142.707 1 40 171 TYR A N 1
ATOM 2281 C CA . TYR B 2 171 ? 146.066 162.533 141.793 1 40 171 TYR A CA 1
ATOM 2282 C C . TYR B 2 171 ? 147.182 163.302 142.482 1 40 171 TYR A C 1
ATOM 2283 O O . TYR B 2 171 ? 148.068 163.82 141.795 1 40 171 TYR A O 1
ATOM 2292 N N . LEU B 2 172 ? 147.162 163.397 143.812 1 40 172 LEU A N 1
ATOM 2293 C CA . LEU B 2 172 ? 148.318 163.93 144.519 1 40 172 LEU A CA 1
ATOM 2294 C C . LEU B 2 172 ? 149.486 162.956 144.473 1 40 172 LEU A C 1
ATOM 2295 O O . LEU B 2 172 ? 150.646 163.381 144.423 1 40 172 LEU A O 1
ATOM 2300 N N . ASN B 2 173 ? 149.229 161.662 144.439 1 40 173 ASN A N 1
ATOM 2301 C CA . ASN B 2 173 ? 150.3 160.666 144.348 1 40 173 ASN A CA 1
ATOM 2302 C C . ASN B 2 173 ? 150.822 160.571 142.951 1 40 173 ASN A C 1
ATOM 2303 O O . ASN B 2 173 ? 151.952 160.178 142.756 1 40 173 ASN A O 1
ATOM 2308 N N . VAL B 2 174 ? 150.01 160.895 141.963 1 40 174 VAL A N 1
ATOM 2309 C CA . VAL B 2 174 ? 150.512 160.951 140.594 1 40 174 VAL A CA 1
ATOM 2310 C C . VAL B 2 174 ? 151.557 162.051 140.461 1 40 174 VAL A C 1
ATOM 2311 O O . VAL B 2 174 ? 152.6 161.869 139.82 1 40 174 VAL A O 1
ATOM 2315 N N . ILE B 2 175 ? 151.292 163.211 141.064 1 40 175 ILE A N 1
ATOM 2316 C CA . ILE B 2 175 ? 152.244 164.314 141.003 1 40 175 ILE A CA 1
ATOM 2317 C C . ILE B 2 175 ? 153.537 163.944 141.719 1 40 175 ILE A C 1
ATOM 2318 O O . ILE B 2 175 ? 154.634 164.263 141.249 1 40 175 ILE A O 1
ATOM 2323 N N . SER B 2 176 ? 153.433 163.276 142.869 1 40 176 SER A N 1
ATOM 2324 C CA . SER B 2 176 ? 154.633 162.852 143.583 1 40 176 SER A CA 1
ATOM 2325 C C . SER B 2 176 ? 155.424 161.83 142.776 1 40 176 SER A C 1
ATOM 2326 O O . SER B 2 176 ? 156.66 161.867 142.758 1 40 176 SER A O 1
ATOM 2329 N N . LEU B 2 177 ? 154.732 160.903 142.109 1 40 177 LEU A N 1
ATOM 2330 C CA . LEU B 2 177 ? 155.424 159.942 141.259 1 40 177 LEU A CA 1
ATOM 2331 C C . LEU B 2 177 ? 156.151 160.647 140.122 1 40 177 LEU A C 1
ATOM 2332 O O . LEU B 2 177 ? 157.301 160.318 139.811 1 40 177 LEU A O 1
ATOM 2337 N N . ALA B 2 178 ? 155.499 161.628 139.495 1 40 178 ALA A N 1
ATOM 2338 C CA . ALA B 2 178 ? 156.155 162.383 138.431 1 40 178 ALA A CA 1
ATOM 2339 C C . ALA B 2 178 ? 157.371 163.137 138.959 1 40 178 ALA A C 1
ATOM 2340 O O . ALA B 2 178 ? 158.42 163.182 138.304 1 40 178 ALA A O 1
ATOM 2342 N N . SER B 2 179 ? 157.248 163.734 140.145 1 40 179 SER A N 1
ATOM 2343 C CA . SER B 2 179 ? 158.358 164.488 140.718 1 40 179 SER A CA 1
ATOM 2344 C C . SER B 2 179 ? 159.543 163.58 141.022 1 40 179 SER A C 1
ATOM 2345 O O . SER B 2 179 ? 160.694 163.919 140.721 1 40 179 SER A O 1
ATOM 2348 N N . VAL B 2 180 ? 159.285 162.416 141.623 1 40 180 VAL A N 1
ATOM 2349 C CA . VAL B 2 180 ? 160.384 161.507 141.938 1 40 180 VAL A CA 1
ATOM 2350 C C . VAL B 2 180 ? 160.981 160.922 140.664 1 40 180 VAL A C 1
ATOM 2351 O O . VAL B 2 180 ? 162.186 160.659 140.604 1 40 180 VAL A O 1
ATOM 2355 N N . SER B 2 181 ? 160.165 160.702 139.629 1 40 181 SER A N 1
ATOM 2356 C CA . SER B 2 181 ? 160.711 160.253 138.353 1 40 181 SER A CA 1
ATOM 2357 C C . SER B 2 181 ? 161.642 161.301 137.758 1 40 181 SER A C 1
ATOM 2358 O O . SER B 2 181 ? 162.718 160.97 137.244 1 40 181 SER A O 1
ATOM 2361 N N . VAL B 2 182 ? 161.247 162.574 137.82 1 40 182 VAL A N 1
ATOM 2362 C CA . VAL B 2 182 ? 162.117 163.641 137.332 1 40 182 VAL A CA 1
ATOM 2363 C C . VAL B 2 182 ? 163.401 163.693 138.152 1 40 182 VAL A C 1
ATOM 2364 O O . VAL B 2 182 ? 164.497 163.881 137.608 1 40 182 VAL A O 1
ATOM 2368 N N . ALA B 2 183 ? 163.288 163.536 139.472 1 40 183 ALA A N 1
ATOM 2369 C CA . ALA B 2 183 ? 164.477 163.538 140.319 1 40 183 ALA A CA 1
ATOM 2370 C C . ALA B 2 183 ? 165.417 162.398 139.951 1 40 183 ALA A C 1
ATOM 2371 O O . ALA B 2 183 ? 166.637 162.585 139.884 1 40 183 ALA A O 1
ATOM 2373 N N . PHE B 2 184 ? 164.868 161.207 139.711 1 40 184 PHE A N 1
ATOM 2374 C CA . PHE B 2 184 ? 165.693 160.087 139.271 1 40 184 PHE A CA 1
ATOM 2375 C C . PHE B 2 184 ? 166.373 160.401 137.945 1 40 184 PHE A C 1
ATOM 2376 O O . PHE B 2 184 ? 167.568 160.137 137.772 1 40 184 PHE A O 1
ATOM 2384 N N . LEU B 2 185 ? 165.627 160.975 136.998 1 40 185 LEU A N 1
ATOM 2385 C CA . LEU B 2 185 ? 166.22 161.358 135.721 1 40 185 LEU A CA 1
ATOM 2386 C C . LEU B 2 185 ? 167.341 162.371 135.91 1 40 185 LEU A C 1
ATOM 2387 O O . LEU B 2 185 ? 168.285 162.407 135.114 1 40 185 LEU A O 1
ATOM 2392 N N . PHE B 2 186 ? 167.247 163.211 136.942 1 40 186 PHE A N 1
ATOM 2393 C CA . PHE B 2 186 ? 168.333 164.135 137.25 1 40 186 PHE A CA 1
ATOM 2394 C C . PHE B 2 186 ? 169.518 163.425 137.89 1 40 186 PHE A C 1
ATOM 2395 O O . PHE B 2 186 ? 170.65 163.91 137.793 1 40 186 PHE A O 1
ATOM 2403 N N . SER B 2 187 ? 169.278 162.285 138.543 1 40 187 SER A N 1
ATOM 2404 C CA . SER B 2 187 ? 170.347 161.595 139.257 1 40 187 SER A CA 1
ATOM 2405 C C . SER B 2 187 ? 171.363 160.978 138.307 1 40 187 SER A C 1
ATOM 2406 O O . SER B 2 187 ? 172.551 160.896 138.641 1 40 187 SER A O 1
ATOM 2409 N N . LEU B 2 188 ? 170.928 160.545 137.129 1 40 188 LEU A N 1
ATOM 2410 C CA . LEU B 2 188 ? 171.802 159.868 136.175 1 40 188 LEU A CA 1
ATOM 2411 C C . LEU B 2 188 ? 172.8 160.795 135.516 1 40 188 LEU A C 1
ATOM 2412 O O . LEU B 2 188 ? 173.482 160.328 134.595 1 40 188 LEU A O 1
ATOM 2417 N N . PHE B 2 189 ? 172.911 162.059 135.927 1 40 189 PHE A N 1
ATOM 2418 C CA . PHE B 2 189 ? 173.858 162.992 135.334 1 40 189 PHE A CA 1
ATOM 2419 C C . PHE B 2 189 ? 174.852 163.563 136.333 1 40 189 PHE A C 1
ATOM 2420 O O . PHE B 2 189 ? 175.672 164.404 135.95 1 40 189 PHE A O 1
ATOM 2428 N N . LEU B 2 190 ? 174.808 163.143 137.593 1 40 190 LEU A N 1
ATOM 2429 C CA . LEU B 2 190 ? 175.76 163.652 138.568 1 40 190 LEU A CA 1
ATOM 2430 C C . LEU B 2 190 ? 177.154 163.097 138.283 1 40 190 LEU A C 1
ATOM 2431 O O . LEU B 2 190 ? 177.293 161.923 137.929 1 40 190 LEU A O 1
ATOM 2436 N N . PRO B 2 191 ? 178.204 163.906 138.423 1 40 191 PRO A N 1
ATOM 2437 C CA . PRO B 2 191 ? 179.559 163.374 138.237 1 40 191 PRO A CA 1
ATOM 2438 C C . PRO B 2 191 ? 179.859 162.266 139.237 1 40 191 PRO A C 1
ATOM 2439 O O . PRO B 2 191 ? 179.423 162.308 140.389 1 40 191 PRO A O 1
ATOM 2443 N N . MET B 2 192 ? 180.607 161.272 138.785 1 40 192 MET A N 1
ATOM 2444 C CA . MET B 2 192 ? 181.037 160.193 139.667 1 40 192 MET A CA 1
ATOM 2445 C C . MET B 2 192 ? 182.121 160.714 140.602 1 40 192 MET A C 1
ATOM 2446 O O . MET B 2 192 ? 183.146 161.215 140.122 1 40 192 MET A O 1
ATOM 2451 N N . PRO B 2 193 ? 181.948 160.637 141.922 1 40 193 PRO A N 1
ATOM 2452 C CA . PRO B 2 193 ? 183.05 161.003 142.817 1 40 193 PRO A CA 1
ATOM 2453 C C . PRO B 2 193 ? 184.257 160.106 142.592 1 40 193 PRO A C 1
ATOM 2454 O O . PRO B 2 193 ? 184.128 158.9 142.377 1 40 193 PRO A O 1
ATOM 2458 N N . LYS B 2 194 ? 185.439 160.706 142.641 1 40 194 LYS A N 1
ATOM 2459 C CA . LYS B 2 194 ? 186.679 159.998 142.364 1 40 194 LYS A CA 1
ATOM 2460 C C . LYS B 2 194 ? 187.325 159.422 143.616 1 40 194 LYS A C 1
ATOM 2461 O O . LYS B 2 194 ? 188.32 158.7 143.504 1 40 194 LYS A O 1
ATOM 2467 N N . LYS B 2 195 ? 186.784 159.715 144.796 1 40 195 LYS A N 1
ATOM 2468 C CA . LYS B 2 195 ? 187.353 159.247 146.053 1 40 195 LYS A CA 1
ATOM 2469 C C . LYS B 2 195 ? 186.238 159.179 147.088 1 40 195 LYS A C 1
ATOM 2470 O O . LYS B 2 195 ? 185.083 159.511 146.811 1 40 195 LYS A O 1
ATOM 2476 N N . SER B 2 196 ? 186.597 158.738 148.291 1 40 196 SER A N 1
ATOM 2477 C CA . SER B 2 196 ? 185.663 158.682 149.405 1 40 196 SER A CA 1
ATOM 2478 C C . SER B 2 196 ? 186.446 158.849 150.698 1 40 196 SER A C 1
ATOM 2479 O O . SER B 2 196 ? 187.658 158.625 150.745 1 40 196 SER A O 1
ATOM 2482 N N . MET B 2 197 ? 185.735 159.246 151.755 1 40 197 MET A N 1
ATOM 2483 C CA . MET B 2 197 ? 186.406 159.629 152.994 1 40 197 MET A CA 1
ATOM 2484 C C . MET B 2 197 ? 187.158 158.456 153.611 1 40 197 MET A C 1
ATOM 2485 O O . MET B 2 197 ? 188.348 158.569 153.926 1 40 197 MET A O 1
ATOM 2490 N N . PHE B 2 198 ? 186.485 157.319 153.793 1 40 198 PHE A N 1
ATOM 2491 C CA . PHE B 2 198 ? 187.04 156.219 154.575 1 40 198 PHE A CA 1
ATOM 2492 C C . PHE B 2 198 ? 187.7 155.158 153.702 1 40 198 PHE A C 1
ATOM 2493 O O . PHE B 2 198 ? 188.883 154.854 153.88 1 40 198 PHE A O 1
ATOM 2501 N N . PHE B 2 199 ? 186.956 154.582 152.758 1 40 199 PHE A N 1
ATOM 2502 C CA . PHE B 2 199 ? 187.505 153.486 151.967 1 40 199 PHE A CA 1
ATOM 2503 C C . PHE B 2 199 ? 188.577 153.974 151.001 1 40 199 PHE A C 1
ATOM 2504 O O . PHE B 2 199 ? 189.6 153.305 150.815 1 40 199 PHE A O 1
ATOM 2512 N N . HIS B 2 200 ? 188.368 155.138 150.386 1 40 200 HIS A N 1
ATOM 2513 C CA . HIS B 2 200 ? 189.237 155.606 149.311 1 40 200 HIS A CA 1
ATOM 2514 C C . HIS B 2 200 ? 189.91 156.926 149.665 1 40 200 HIS A C 1
ATOM 2515 O O . HIS B 2 200 ? 189.931 157.854 148.852 1 40 200 HIS A O 1
ATOM 2522 N N . ALA B 2 201 ? 190.459 157.02 150.871 1 40 201 ALA A N 1
ATOM 2523 C CA . ALA B 2 201 ? 191.184 158.214 151.288 1 40 201 ALA A CA 1
ATOM 2524 C C . ALA B 2 201 ? 192.513 158.319 150.548 1 40 201 ALA A C 1
ATOM 2525 O O . ALA B 2 201 ? 193.007 157.34 149.989 1 40 201 ALA A O 1
ATOM 2527 N N . GLU B 2 271 ? 186.907 157.019 168.789 1 40 271 GLU A N 1
ATOM 2528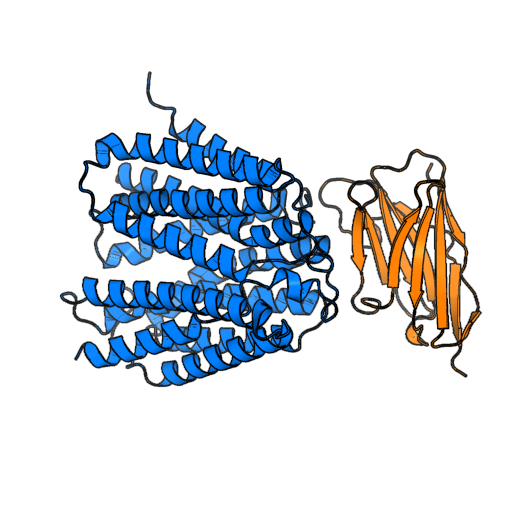 C CA . GLU B 2 271 ? 187.432 157.364 170.105 1 40 271 GLU A CA 1
ATOM 2529 C C . GLU B 2 271 ? 187.192 158.836 170.436 1 40 271 GLU A C 1
ATOM 2530 O O . GLU B 2 271 ? 187.695 159.342 171.439 1 40 271 GLU A O 1
ATOM 2536 N N . CYS B 2 272 ? 186.373 159.505 169.619 1 40 272 CYS A N 1
ATOM 2537 C CA . CYS B 2 272 ? 186.037 160.906 169.858 1 40 272 CYS A CA 1
ATOM 2538 C C . CYS B 2 272 ? 184.981 161.032 170.947 1 40 272 CYS A C 1
ATOM 2539 O O . CYS B 2 272 ? 184.779 162.115 171.493 1 40 272 CYS A O 1
ATOM 2542 N N . TYR B 2 273 ? 184.297 159.936 171.267 1 40 273 TYR A N 1
ATOM 2543 C CA . TYR B 2 273 ? 183.313 159.939 172.342 1 40 273 TYR A CA 1
ATOM 2544 C C . TYR B 2 273 ? 183.942 160.038 173.724 1 40 273 TYR A C 1
ATOM 2545 O O . TYR B 2 273 ? 183.212 160.232 174.702 1 40 273 TYR A O 1
ATOM 2554 N N . SER B 2 274 ? 185.267 159.907 173.833 1 40 274 SER A N 1
ATOM 2555 C CA . SER B 2 274 ? 185.909 160.007 175.139 1 40 274 SER A CA 1
ATOM 2556 C C . SER B 2 274 ? 185.585 161.329 175.821 1 40 274 SER A C 1
ATOM 2557 O O . SER B 2 274 ? 185.463 161.378 177.05 1 40 274 SER A O 1
ATOM 2560 N N . SER B 2 275 ? 185.443 162.405 175.05 1 40 275 SER A N 1
ATOM 2561 C CA . SER B 2 275 ? 185.03 163.677 175.625 1 40 275 SER A CA 1
ATOM 2562 C C . SER B 2 275 ? 183.625 163.551 176.2 1 40 275 SER A C 1
ATOM 2563 O O . SER B 2 275 ? 182.713 163.042 175.541 1 40 275 SER A O 1
ATOM 2566 N N . LYS B 2 276 ? 183.452 164.014 177.44 1 40 276 LYS A N 1
ATOM 2567 C CA . LYS B 2 276 ? 182.163 163.869 178.109 1 40 276 LYS A CA 1
ATOM 2568 C C . LYS B 2 276 ? 181.083 164.694 177.42 1 40 276 LYS A C 1
ATOM 2569 O O . LYS B 2 276 ? 179.932 164.25 177.303 1 40 276 LYS A O 1
ATOM 2575 N N . ARG B 2 277 ? 181.433 165.897 176.961 1 40 277 ARG A N 1
ATOM 2576 C CA . ARG B 2 277 ? 180.443 166.758 176.323 1 40 277 ARG A CA 1
ATOM 2577 C C . ARG B 2 277 ? 179.861 166.097 175.084 1 40 277 ARG A C 1
ATOM 2578 O O . ARG B 2 277 ? 178.65 166.171 174.843 1 40 277 ARG A O 1
ATOM 2586 N N . LEU B 2 278 ? 180.707 165.455 174.277 1 40 278 LEU A N 1
ATOM 2587 C CA . LEU B 2 278 ? 180.206 164.802 173.075 1 40 278 LEU A CA 1
ATOM 2588 C C . LEU B 2 278 ? 179.217 163.702 173.437 1 40 278 LEU A C 1
ATOM 2589 O O . LEU B 2 278 ? 178.156 163.585 172.818 1 40 278 LEU A O 1
ATOM 2594 N N . PHE B 2 279 ? 179.54 162.9 174.455 1 40 279 PHE A N 1
ATOM 2595 C CA . PHE B 2 279 ? 178.64 161.834 174.884 1 40 279 PHE A CA 1
ATOM 2596 C C . PHE B 2 279 ? 177.301 162.412 175.329 1 40 279 PHE A C 1
ATOM 2597 O O . PHE B 2 279 ? 176.237 161.934 174.922 1 40 279 PHE A O 1
ATOM 2605 N N . TYR B 2 280 ? 177.34 163.453 176.162 1 40 280 TYR A N 1
ATOM 2606 C CA . TYR B 2 280 ? 176.112 164.022 176.714 1 40 280 TYR A CA 1
ATOM 2607 C C . TYR B 2 280 ? 175.236 164.618 175.615 1 40 280 TYR A C 1
ATOM 2608 O O . TYR B 2 280 ? 174.026 164.341 175.534 1 40 280 TYR A O 1
ATOM 2617 N N . TRP B 2 281 ? 175.839 165.425 174.739 1 40 281 TRP A N 1
ATOM 2618 C CA . TRP B 2 281 ? 175.078 166.054 173.667 1 40 281 TRP A CA 1
ATOM 2619 C C . TRP B 2 281 ? 174.553 165.017 172.685 1 40 281 TRP A C 1
ATOM 2620 O O . TRP B 2 281 ? 173.429 165.143 172.189 1 40 281 TRP A O 1
ATOM 2631 N N . SER B 2 282 ? 175.345 163.984 172.421 1 40 282 SER A N 1
ATOM 2632 C CA . SER B 2 282 ? 174.897 162.92 171.533 1 40 282 SER A CA 1
ATOM 2633 C C . SER B 2 282 ? 173.686 162.212 172.122 1 40 282 SER A C 1
ATOM 2634 O O . SER B 2 282 ? 172.747 161.879 171.401 1 40 282 SER A O 1
ATOM 2637 N N . LEU B 2 283 ? 173.7 161.991 173.433 1 40 283 LEU A N 1
ATOM 2638 C CA . LEU B 2 283 ? 172.59 161.301 174.081 1 40 283 LEU A CA 1
ATOM 2639 C C . LEU B 2 283 ? 171.284 162.045 173.888 1 40 283 LEU A C 1
ATOM 2640 O O . LEU B 2 283 ? 170.288 161.462 173.465 1 40 283 LEU A O 1
ATOM 2645 N N . TRP B 2 284 ? 171.285 163.337 174.191 1 40 284 TRP A N 1
ATOM 2646 C CA . TRP B 2 284 ? 170.058 164.112 174.081 1 40 284 TRP A CA 1
ATOM 2647 C C . TRP B 2 284 ? 169.59 164.127 172.639 1 40 284 TRP A C 1
ATOM 2648 O O . TRP B 2 284 ? 168.402 163.971 172.366 1 40 284 TRP A O 1
ATOM 2659 N N . TRP B 2 285 ? 170.524 164.297 171.713 1 40 285 TRP A N 1
ATOM 2660 C CA . TRP B 2 285 ? 170.173 164.304 170.304 1 40 285 TRP A CA 1
ATOM 2661 C C . TRP B 2 285 ? 169.514 162.993 169.931 1 40 285 TRP A C 1
ATOM 2662 O O . TRP B 2 285 ? 168.472 162.981 169.28 1 40 285 TRP A O 1
ATOM 2673 N N . ALA B 2 286 ? 170.113 161.884 170.35 1 40 286 ALA A N 1
ATOM 2674 C CA . ALA B 2 286 ? 169.576 160.571 170.01 1 40 286 ALA A CA 1
ATOM 2675 C C . ALA B 2 286 ? 168.185 160.367 170.588 1 40 286 ALA A C 1
ATOM 2676 O O . ALA B 2 286 ? 167.29 159.874 169.904 1 40 286 ALA A O 1
ATOM 2678 N N . PHE B 2 287 ? 168.001 160.746 171.847 1 40 287 PHE A N 1
ATOM 2679 C CA . PHE B 2 287 ? 166.706 160.563 172.492 1 40 287 PHE A CA 1
ATOM 2680 C C . PHE B 2 287 ? 165.67 161.526 171.939 1 40 287 PHE A C 1
ATOM 2681 O O . PHE B 2 287 ? 164.524 161.143 171.708 1 40 287 PHE A O 1
ATOM 2689 N N . ALA B 2 288 ? 166.065 162.775 171.72 1 40 288 ALA A N 1
ATOM 2690 C CA . ALA B 2 288 ? 165.138 163.736 171.138 1 40 288 ALA A CA 1
ATOM 2691 C C . ALA B 2 288 ? 164.751 163.337 169.722 1 40 288 ALA A C 1
ATOM 2692 O O . ALA B 2 288 ? 163.587 163.467 169.333 1 40 288 ALA A O 1
ATOM 2694 N N . THR B 2 289 ? 165.713 162.857 168.931 1 40 289 THR A N 1
ATOM 2695 C CA . THR B 2 289 ? 165.411 162.437 167.568 1 40 289 THR A CA 1
ATOM 2696 C C . THR B 2 289 ? 164.477 161.236 167.556 1 40 289 THR A C 1
ATOM 2697 O O . THR B 2 289 ? 163.561 161.165 166.728 1 40 289 THR A O 1
ATOM 2701 N N . ALA B 2 290 ? 164.697 160.276 168.456 1 40 290 ALA A N 1
ATOM 2702 C CA . ALA B 2 290 ? 163.798 159.131 168.541 1 40 290 ALA A CA 1
ATOM 2703 C C . ALA B 2 290 ? 162.378 159.584 168.849 1 40 290 ALA A C 1
ATOM 2704 O O . ALA B 2 290 ? 161.419 159.172 168.181 1 40 290 ALA A O 1
ATOM 2706 N N . GLY B 2 291 ? 162.226 160.449 169.856 1 40 291 GLY A N 1
ATOM 2707 C CA . GLY B 2 291 ? 160.9 160.952 170.182 1 40 291 GLY A CA 1
ATOM 2708 C C . GLY B 2 291 ? 160.269 161.716 169.033 1 40 291 GLY A C 1
ATOM 2709 O O . GLY B 2 291 ? 159.079 161.558 168.745 1 40 291 GLY A O 1
ATOM 2710 N N . PHE B 2 292 ? 161.059 162.553 168.359 1 40 292 PHE A N 1
ATOM 2711 C CA . PHE B 2 292 ? 160.542 163.353 167.256 1 40 292 PHE A CA 1
ATOM 2712 C C . PHE B 2 292 ? 160.055 162.469 166.116 1 40 292 PHE A C 1
ATOM 2713 O O . PHE B 2 292 ? 158.972 162.688 165.564 1 40 292 PHE A O 1
ATOM 2721 N N . ASN B 2 293 ? 160.825 161.471 165.729 1 40 293 ASN A N 1
ATOM 2722 C CA . ASN B 2 293 ? 160.411 160.576 164.665 1 40 293 ASN A CA 1
ATOM 2723 C C . ASN B 2 293 ? 159.22 159.716 165.057 1 40 293 ASN A C 1
ATOM 2724 O O . ASN B 2 293 ? 158.376 159.426 164.231 1 40 293 ASN A O 1
ATOM 2729 N N . GLN B 2 294 ? 159.136 159.293 166.307 1 40 294 GLN A N 1
ATOM 2730 C CA . GLN B 2 294 ? 157.957 158.552 166.742 1 40 294 GLN A CA 1
ATOM 2731 C C . GLN B 2 294 ? 156.709 159.423 166.673 1 40 294 GLN A C 1
ATOM 2732 O O . GLN B 2 294 ? 155.653 158.972 166.217 1 40 294 GLN A O 1
ATOM 2738 N N . VAL B 2 295 ? 156.811 160.677 167.119 1 40 295 VAL A N 1
ATOM 2739 C CA . VAL B 2 295 ? 155.656 161.569 167.076 1 40 295 VAL A CA 1
ATOM 2740 C C . VAL B 2 295 ? 155.266 161.873 165.635 1 40 295 VAL A C 1
ATOM 2741 O O . VAL B 2 295 ? 154.078 161.892 165.292 1 40 295 VAL A O 1
ATOM 2745 N N . LEU B 2 296 ? 156.251 162.115 164.768 1 40 296 LEU A N 1
ATOM 2746 C CA . LEU B 2 296 ? 155.946 162.434 163.377 1 40 296 LEU A CA 1
ATOM 2747 C C . LEU B 2 296 ? 155.241 161.275 162.689 1 40 296 LEU A C 1
ATOM 2748 O O . LEU B 2 296 ? 154.327 161.484 161.882 1 40 296 LEU A O 1
ATOM 2753 N N . ASN B 2 297 ? 155.631 160.042 162.934 1 40 297 ASN A N 1
ATOM 2754 C CA . ASN B 2 297 ? 155.029 158.912 162.261 1 40 297 ASN A CA 1
ATOM 2755 C C . ASN B 2 297 ? 153.556 158.74 162.537 1 40 297 ASN A C 1
ATOM 2756 O O . ASN B 2 297 ? 152.86 158.115 161.747 1 40 297 ASN A O 1
ATOM 2761 N N . TYR B 2 298 ? 153.044 159.312 163.617 1 40 298 TYR A N 1
ATOM 2762 C CA . TYR B 2 298 ? 151.66 159.056 164 1 40 298 TYR A CA 1
ATOM 2763 C C . TYR B 2 298 ? 150.838 160.322 164.218 1 40 298 TYR A C 1
ATOM 2764 O O . TYR B 2 298 ? 149.689 160.224 164.661 1 40 298 TYR A O 1
ATOM 2773 N N . VAL B 2 299 ? 151.378 161.503 163.913 1 40 299 VAL A N 1
ATOM 2774 C CA . VAL B 2 299 ? 150.633 162.735 164.163 1 40 299 VAL A CA 1
ATOM 2775 C C . VAL B 2 299 ? 149.39 162.799 163.284 1 40 299 VAL A C 1
ATOM 2776 O O . VAL B 2 299 ? 148.332 163.275 163.714 1 40 299 VAL A O 1
ATOM 2780 N N . GLN B 2 300 ? 149.494 162.326 162.04 1 40 300 GLN A N 1
ATOM 2781 C CA . GLN B 2 300 ? 148.35 162.368 161.135 1 40 300 GLN A CA 1
ATOM 2782 C C . GLN B 2 300 ? 147.231 161.445 161.596 1 40 300 GLN A C 1
ATOM 2783 O O . GLN B 2 300 ? 146.05 161.771 161.425 1 40 300 GLN A O 1
ATOM 2789 N N . ILE B 2 301 ? 147.575 160.292 162.172 1 40 301 ILE A N 1
ATOM 2790 C CA . ILE B 2 301 ? 146.549 159.389 162.681 1 40 301 ILE A CA 1
ATOM 2791 C C . ILE B 2 301 ? 145.805 160.038 163.84 1 40 301 ILE A C 1
ATOM 2792 O O . ILE B 2 301 ? 144.593 159.858 163.997 1 40 301 ILE A O 1
ATOM 2797 N N . LEU B 2 302 ? 146.514 160.805 164.67 1 40 302 LEU A N 1
ATOM 2798 C CA . LEU B 2 302 ? 145.847 161.54 165.739 1 40 302 LEU A CA 1
ATOM 2799 C C . LEU B 2 302 ? 144.874 162.566 165.173 1 40 302 LEU A C 1
ATOM 2800 O O . LEU B 2 302 ? 143.762 162.733 165.691 1 40 302 LEU A O 1
ATOM 2805 N N . TRP B 2 303 ? 145.276 163.27 164.113 1 40 303 TRP A N 1
ATOM 2806 C CA . TRP B 2 303 ? 144.38 164.236 163.488 1 40 303 TRP A CA 1
ATOM 2807 C C . TRP B 2 303 ? 143.148 163.549 162.917 1 40 303 TRP A C 1
ATOM 2808 O O . TRP B 2 303 ? 142.032 164.07 163.022 1 40 303 TRP A O 1
ATOM 2819 N N . ASP B 2 304 ? 143.332 162.38 162.3 1 40 304 ASP A N 1
ATOM 2820 C CA . ASP B 2 304 ? 142.185 161.621 161.813 1 40 304 ASP A CA 1
ATOM 2821 C C . ASP B 2 304 ? 141.277 161.207 162.964 1 40 304 ASP A C 1
ATOM 2822 O O . ASP B 2 304 ? 140.047 161.248 162.842 1 40 304 ASP A O 1
ATOM 2827 N N . TYR B 2 305 ? 141.868 160.801 164.088 1 40 305 TYR A N 1
ATOM 2828 C CA . TYR B 2 305 ? 141.076 160.402 165.246 1 40 305 TYR A CA 1
ATOM 2829 C C . TYR B 2 305 ? 140.243 161.565 165.77 1 40 305 TYR A C 1
ATOM 2830 O O . TYR B 2 305 ? 139.052 161.41 166.064 1 40 305 TYR A O 1
ATOM 2839 N N . LYS B 2 306 ? 140.853 162.745 165.893 1 40 306 LYS A N 1
ATOM 2840 C CA . LYS B 2 306 ? 140.131 163.893 166.431 1 40 306 LYS A CA 1
ATOM 2841 C C . LYS B 2 306 ? 139.177 164.495 165.405 1 40 306 LYS A C 1
ATOM 2842 O O . LYS B 2 306 ? 138.079 164.937 165.762 1 40 306 LYS A O 1
ATOM 2848 N N . ALA B 2 307 ? 139.576 164.527 164.135 1 40 307 ALA A N 1
ATOM 2849 C CA . ALA B 2 307 ? 138.757 165.079 163.057 1 40 307 ALA A CA 1
ATOM 2850 C C . ALA B 2 307 ? 138.717 164.071 161.918 1 40 307 ALA A C 1
ATOM 2851 O O . ALA B 2 307 ? 139.546 164.125 160.999 1 40 307 ALA A O 1
ATOM 2853 N N . PRO B 2 308 ? 137.773 163.122 161.949 1 40 308 PRO A N 1
ATOM 2854 C CA . PRO B 2 308 ? 137.668 162.153 160.849 1 40 308 PRO A CA 1
ATOM 2855 C C . PRO B 2 308 ? 137.654 162.825 159.485 1 40 308 PRO A C 1
ATOM 2856 O O . PRO B 2 308 ? 136.813 163.688 159.214 1 40 308 PRO A O 1
ATOM 2860 N N . SER B 2 309 ? 138.586 162.462 158.616 1 40 309 SER A N 1
ATOM 2861 C CA . SER B 2 309 ? 138.681 163.071 157.296 1 40 309 SER A CA 1
ATOM 2862 C C . SER B 2 309 ? 137.48 162.863 156.435 1 40 309 SER A C 1
ATOM 2863 O O . SER B 2 309 ? 137.219 163.654 155.542 1 40 309 SER A O 1
ATOM 2866 N N . GLN B 2 310 ? 136.731 161.809 156.688 1 40 310 GLN A N 1
ATOM 2867 C CA . GLN B 2 310 ? 135.621 161.454 155.814 1 40 310 GLN A CA 1
ATOM 2868 C C . GLN B 2 310 ? 134.373 162.297 156.047 1 40 310 GLN A C 1
ATOM 2869 O O . GLN B 2 310 ? 133.415 162.169 155.279 1 40 310 GLN A O 1
ATOM 2875 N N . ASP B 2 311 ? 134.354 163.147 157.077 1 40 311 ASP A N 1
ATOM 2876 C CA . ASP B 2 311 ? 133.17 163.935 157.393 1 40 311 ASP A CA 1
ATOM 2877 C C . ASP B 2 311 ? 133.444 165.406 157.672 1 40 311 ASP A C 1
ATOM 2878 O O . ASP B 2 311 ? 132.483 166.175 157.787 1 40 311 ASP A O 1
ATOM 2883 N N . SER B 2 312 ? 134.703 165.825 157.787 1 40 312 SER A N 1
ATOM 2884 C CA . SER B 2 312 ? 135.027 167.204 158.118 1 40 312 SER A CA 1
ATOM 2885 C C . SER B 2 312 ? 136.187 167.679 157.257 1 40 312 SER A C 1
ATOM 2886 O O . SER B 2 312 ? 136.994 166.885 156.767 1 40 312 SER A O 1
ATOM 2889 N N . SER B 2 313 ? 136.257 168.996 157.073 1 40 313 SER A N 1
ATOM 2890 C CA . SER B 2 313 ? 137.355 169.592 156.326 1 40 313 SER A CA 1
ATOM 2891 C C . SER B 2 313 ? 138.658 169.452 157.102 1 40 313 SER A C 1
ATOM 2892 O O . SER B 2 313 ? 138.694 169.622 158.323 1 40 313 SER A O 1
ATOM 2895 N N . ILE B 2 314 ? 139.734 169.144 156.383 1 40 314 ILE A N 1
ATOM 2896 C CA . ILE B 2 314 ? 141.046 168.951 156.984 1 40 314 ILE A CA 1
ATOM 2897 C C . ILE B 2 314 ? 142.05 169.834 156.259 1 40 314 ILE A C 1
ATOM 2898 O O . ILE B 2 314 ? 141.881 170.167 155.082 1 40 314 ILE A O 1
ATOM 2903 N N . TYR B 2 315 ? 143.106 170.209 156.975 1 40 315 TYR A N 1
ATOM 2904 C CA . TYR B 2 315 ? 144.115 171.15 156.502 1 40 315 TYR A CA 1
ATOM 2905 C C . TYR B 2 315 ? 145.509 170.605 156.769 1 40 315 TYR A C 1
ATOM 2906 O O . TYR B 2 315 ? 146.381 171.286 157.308 1 40 315 TYR A O 1
ATOM 2915 N N . ASN B 2 316 ? 145.734 169.372 156.383 1 40 316 ASN A N 1
ATOM 2916 C CA . ASN B 2 316 ? 147.009 168.751 156.665 1 40 316 ASN A CA 1
ATOM 2917 C C . ASN B 2 316 ? 148.153 169.368 155.866 1 40 316 ASN A C 1
ATOM 2918 O O . ASN B 2 316 ? 149.272 169.384 156.359 1 40 316 ASN A O 1
ATOM 2923 N N . GLY B 2 317 ? 147.902 169.869 154.651 1 40 317 GLY A N 1
ATOM 2924 C CA . GLY B 2 317 ? 148.953 170.518 153.883 1 40 317 GLY A CA 1
ATOM 2925 C C . GLY B 2 317 ? 149.379 171.847 154.477 1 40 317 GLY A C 1
ATOM 2926 O O . GLY B 2 317 ? 150.572 172.119 154.634 1 40 317 GLY A O 1
ATOM 2927 N N . ALA B 2 318 ? 148.405 172.693 154.825 1 40 318 ALA A N 1
ATOM 2928 C CA . ALA B 2 318 ? 148.732 173.995 155.4 1 40 318 ALA A CA 1
ATOM 2929 C C . ALA B 2 318 ? 149.421 173.844 156.749 1 40 318 ALA A C 1
ATOM 2930 O O . ALA B 2 318 ? 150.396 174.547 157.039 1 40 318 ALA A O 1
ATOM 2932 N N . VAL B 2 319 ? 148.924 172.938 157.591 1 40 319 VAL A N 1
ATOM 2933 C CA . VAL B 2 319 ? 149.527 172.739 158.905 1 40 319 VAL A CA 1
ATOM 2934 C C . VAL B 2 319 ? 150.958 172.244 158.759 1 40 319 VAL A C 1
ATOM 2935 O O . VAL B 2 319 ? 151.869 172.719 159.448 1 40 319 VAL A O 1
ATOM 2939 N N . GLU B 2 320 ? 151.182 171.285 157.857 1 40 320 GLU A N 1
ATOM 2940 C CA . GLU B 2 320 ? 152.529 170.774 157.634 1 40 320 GLU A CA 1
ATOM 2941 C C . GLU B 2 320 ? 153.455 171.869 157.122 1 40 320 GLU A C 1
ATOM 2942 O O . GLU B 2 320 ? 154.599 171.989 157.579 1 40 320 GLU A O 1
ATOM 2948 N N . ALA B 2 321 ? 152.979 172.68 156.174 1 40 321 ALA A N 1
ATOM 2949 C CA . ALA B 2 321 ? 153.81 173.749 155.632 1 40 321 ALA A CA 1
ATOM 2950 C C . ALA B 2 321 ? 154.173 174.764 156.707 1 40 321 ALA A C 1
ATOM 2951 O O . ALA B 2 321 ? 155.33 175.192 156.803 1 40 321 ALA A O 1
ATOM 2953 N N . ILE B 2 322 ? 153.2 175.158 157.529 1 40 322 ILE A N 1
ATOM 2954 C CA . ILE B 2 322 ? 153.469 176.153 158.561 1 40 322 ILE A CA 1
ATOM 2955 C C . ILE B 2 322 ? 154.412 175.587 159.614 1 40 322 ILE A C 1
ATOM 2956 O O . ILE B 2 322 ? 155.3 176.29 160.107 1 40 322 ILE A O 1
ATOM 2961 N N . ALA B 2 323 ? 154.24 174.314 159.981 1 40 323 ALA A N 1
ATOM 2962 C CA . ALA B 2 323 ? 155.143 173.705 160.952 1 40 323 ALA A CA 1
ATOM 2963 C C . ALA B 2 323 ? 156.563 173.624 160.408 1 40 323 ALA A C 1
ATOM 2964 O O . ALA B 2 323 ? 157.53 173.901 161.128 1 40 323 ALA A O 1
ATOM 2966 N N . THR B 2 324 ? 156.712 173.243 159.137 1 40 324 THR A N 1
ATOM 2967 C CA . THR B 2 324 ? 158.04 173.186 158.536 1 40 324 THR A CA 1
ATOM 2968 C C . THR B 2 324 ? 158.68 174.567 158.488 1 40 324 THR A C 1
ATOM 2969 O O . THR B 2 324 ? 159.872 174.719 158.788 1 40 324 THR A O 1
ATOM 2973 N N . PHE B 2 325 ? 157.907 175.589 158.112 1 40 325 PHE A N 1
ATOM 2974 C CA . PHE B 2 325 ? 158.452 176.941 158.075 1 40 325 PHE A CA 1
ATOM 2975 C C . PHE B 2 325 ? 158.853 177.41 159.468 1 40 325 PHE A C 1
ATOM 2976 O O . PHE B 2 325 ? 159.895 178.052 159.637 1 40 325 PHE A O 1
ATOM 2984 N N . GLY B 2 326 ? 158.036 177.108 160.477 1 40 326 GLY A N 1
ATOM 2985 C CA . GLY B 2 326 ? 158.392 177.48 161.836 1 40 326 GLY A CA 1
ATOM 2986 C C . GLY B 2 326 ? 159.661 176.798 162.307 1 40 326 GLY A C 1
ATOM 2987 O O . GLY B 2 326 ? 160.515 177.422 162.941 1 40 326 GLY A O 1
ATOM 2988 N N . GLY B 2 327 ? 159.805 175.507 162.002 1 40 327 GLY A N 1
ATOM 2989 C CA . GLY B 2 327 ? 161.03 174.811 162.357 1 40 327 GLY A CA 1
ATOM 2990 C C . GLY B 2 327 ? 162.248 175.39 161.664 1 40 327 GLY A C 1
ATOM 2991 O O . GLY B 2 327 ? 163.31 175.543 162.274 1 40 327 GLY A O 1
ATOM 2992 N N . ALA B 2 328 ? 162.112 175.72 160.377 1 40 328 ALA A N 1
ATOM 2993 C CA . ALA B 2 328 ? 163.223 176.327 159.649 1 40 328 ALA A CA 1
ATOM 2994 C C . ALA B 2 328 ? 163.592 177.682 160.238 1 40 328 ALA A C 1
ATOM 2995 O O . ALA B 2 328 ? 164.777 178.004 160.384 1 40 328 ALA A O 1
ATOM 2997 N N . VAL B 2 329 ? 162.59 178.492 160.582 1 40 329 VAL A N 1
ATOM 2998 C CA . VAL B 2 329 ? 162.862 179.799 161.173 1 40 329 VAL A CA 1
ATOM 2999 C C . VAL B 2 329 ? 163.543 179.639 162.525 1 40 329 VAL A C 1
ATOM 3000 O O . VAL B 2 329 ? 164.456 180.396 162.867 1 40 329 VAL A O 1
ATOM 3004 N N . ALA B 2 330 ? 163.106 178.66 163.319 1 40 330 ALA A N 1
ATOM 3005 C CA . ALA B 2 330 ? 163.746 178.414 164.608 1 40 330 ALA A CA 1
ATOM 3006 C C . ALA B 2 330 ? 165.203 178.009 164.425 1 40 330 ALA A C 1
ATOM 3007 O O . ALA B 2 330 ? 166.096 178.513 165.12 1 40 330 ALA A O 1
ATOM 3009 N N . ALA B 2 331 ? 165.465 177.101 163.484 1 40 331 ALA A N 1
ATOM 3010 C CA . ALA B 2 331 ? 166.837 176.675 163.233 1 40 331 ALA A CA 1
ATOM 3011 C C . ALA B 2 331 ? 167.699 177.847 162.781 1 40 331 ALA A C 1
ATOM 3012 O O . ALA B 2 331 ? 168.851 177.982 163.209 1 40 331 ALA A O 1
ATOM 3014 N N . PHE B 2 332 ? 167.159 178.703 161.91 1 40 332 PHE A N 1
ATOM 3015 C CA . PHE B 2 332 ? 167.9 179.886 161.483 1 40 332 PHE A CA 1
ATOM 3016 C C . PHE B 2 332 ? 168.164 180.823 162.654 1 40 332 PHE A C 1
ATOM 3017 O O . PHE B 2 332 ? 169.258 181.387 162.775 1 40 332 PHE A O 1
ATOM 3025 N N . ALA B 2 333 ? 167.172 181.003 163.528 1 40 333 ALA A N 1
ATOM 3026 C CA . ALA B 2 333 ? 167.333 181.899 164.667 1 40 333 ALA A CA 1
ATOM 3027 C C . ALA B 2 333 ? 168.42 181.404 165.61 1 40 333 ALA A C 1
ATOM 3028 O O . ALA B 2 333 ? 169.202 182.202 166.139 1 40 333 ALA A O 1
ATOM 3030 N N . VAL B 2 334 ? 168.481 180.091 165.842 1 40 334 VAL A N 1
ATOM 3031 C CA . VAL B 2 334 ? 169.481 179.552 166.761 1 40 334 VAL A CA 1
ATOM 3032 C C . VAL B 2 334 ? 170.88 179.976 166.328 1 40 334 VAL A C 1
ATOM 3033 O O . VAL B 2 334 ? 171.694 180.426 167.144 1 40 334 VAL A O 1
ATOM 3037 N N . GLY B 2 335 ? 171.181 179.838 165.037 1 40 335 GLY A N 1
ATOM 3038 C CA . GLY B 2 335 ? 172.508 180.185 164.559 1 40 335 GLY A CA 1
ATOM 3039 C C . GLY B 2 335 ? 172.807 181.669 164.657 1 40 335 GLY A C 1
ATOM 3040 O O . GLY B 2 335 ? 173.898 182.064 165.075 1 40 335 GLY A O 1
ATOM 3041 N N . TYR B 2 336 ? 171.845 182.513 164.274 1 40 336 TYR A N 1
ATOM 3042 C CA . TYR B 2 336 ? 172.105 183.948 164.214 1 40 336 TYR A CA 1
ATOM 3043 C C . TYR B 2 336 ? 172.427 184.51 165.593 1 40 336 TYR A C 1
ATOM 3044 O O . TYR B 2 336 ? 173.436 185.202 165.774 1 40 336 TYR A O 1
ATOM 3053 N N . VAL B 2 337 ? 171.582 184.224 166.583 1 40 337 VAL A N 1
ATOM 3054 C CA . VAL B 2 337 ? 171.815 184.736 167.927 1 40 337 VAL A CA 1
ATOM 3055 C C . VAL B 2 337 ? 173.033 184.044 168.521 1 40 337 VAL A C 1
ATOM 3056 O O . VAL B 2 337 ? 173.122 182.809 168.538 1 40 337 VAL A O 1
ATOM 3060 N N . LYS B 2 338 ? 173.982 184.838 169.007 1 40 338 LYS A N 1
ATOM 3061 C CA . LYS B 2 338 ? 175.226 184.328 169.567 1 40 338 LYS A CA 1
ATOM 3062 C C . LYS B 2 338 ? 175.129 184.346 171.087 1 40 338 LYS A C 1
ATOM 3063 O O . LYS B 2 338 ? 174.914 185.405 171.687 1 40 338 LYS A O 1
ATOM 3069 N N . VAL B 2 339 ? 175.288 183.176 171.702 1 40 339 VAL A N 1
ATOM 3070 C CA . VAL B 2 339 ? 175.227 183.041 173.151 1 40 339 VAL A CA 1
ATOM 3071 C C . VAL B 2 339 ? 176.026 181.81 173.546 1 40 339 VAL A C 1
ATOM 3072 O O . VAL B 2 339 ? 176.054 180.81 172.824 1 40 339 VAL A O 1
ATOM 3076 N N . ASN B 2 340 ? 176.595 181.845 174.747 1 40 340 ASN A N 1
ATOM 3077 C CA . ASN B 2 340 ? 177.379 180.718 175.226 1 40 340 ASN A CA 1
ATOM 3078 C C . ASN B 2 340 ? 176.458 179.591 175.465 1 40 340 ASN A C 1
ATOM 3079 O O . ASN B 2 340 ? 175.654 179.637 176.375 1 40 340 ASN A O 1
ATOM 3084 N N . TRP B 2 341 ? 176.559 178.567 174.642 1 40 341 TRP A N 1
ATOM 3085 C CA . TRP B 2 341 ? 175.715 177.398 174.839 1 40 341 TRP A CA 1
ATOM 3086 C C . TRP B 2 341 ? 176.326 176.382 175.794 1 40 341 TRP A C 1
ATOM 3087 O O . TRP B 2 341 ? 175.654 175.409 176.149 1 40 341 TRP A O 1
ATOM 3098 N N . ASP B 2 342 ? 177.578 176.577 176.211 1 40 342 ASP A N 1
ATOM 3099 C CA . ASP B 2 342 ? 178.155 175.708 177.23 1 40 342 ASP A CA 1
ATOM 3100 C C . ASP B 2 342 ? 177.463 175.907 178.572 1 40 342 ASP A C 1
ATOM 3101 O O . ASP B 2 342 ? 177.281 174.948 179.331 1 40 342 ASP A O 1
ATOM 3106 N N . LEU B 2 343 ? 177.072 177.143 178.881 1 40 343 LEU A N 1
ATOM 3107 C CA . LEU B 2 343 ? 176.41 177.456 180.143 1 40 343 LEU A CA 1
ATOM 3108 C C . LEU B 2 343 ? 174.89 177.43 180.001 1 40 343 LEU A C 1
ATOM 3109 O O . LEU B 2 343 ? 174.199 176.757 180.771 1 40 343 LEU A O 1
ATOM 3114 N N . LEU B 2 344 ? 174.36 178.159 179.021 1 40 344 LEU A N 1
ATOM 3115 C CA . LEU B 2 344 ? 172.919 178.242 178.817 1 40 344 LEU A CA 1
ATOM 3116 C C . LEU B 2 344 ? 172.362 177.082 178.002 1 40 344 LEU A C 1
ATOM 3117 O O . LEU B 2 344 ? 171.144 177.012 177.814 1 40 344 LEU A O 1
ATOM 3122 N N . GLY B 2 345 ? 173.211 176.176 177.516 1 40 345 GLY A N 1
ATOM 3123 C CA . GLY B 2 345 ? 172.717 175.101 176.671 1 40 345 GLY A CA 1
ATOM 3124 C C . GLY B 2 345 ? 171.773 174.166 177.401 1 40 345 GLY A C 1
ATOM 3125 O O . GLY B 2 345 ? 170.7 173.828 176.896 1 40 345 GLY A O 1
ATOM 3126 N N . GLU B 2 346 ? 172.154 173.742 178.608 1 40 346 GLU A N 1
ATOM 3127 C CA . GLU B 2 346 ? 171.361 172.742 179.316 1 40 346 GLU A CA 1
ATOM 3128 C C . GLU B 2 346 ? 170.03 173.315 179.788 1 40 346 GLU A C 1
ATOM 3129 O O . GLU B 2 346 ? 168.995 172.646 179.694 1 40 346 GLU A O 1
ATOM 3135 N N . LEU B 2 347 ? 170.032 174.546 180.302 1 40 347 LEU A N 1
ATOM 3136 C CA . LEU B 2 347 ? 168.79 175.146 180.778 1 40 347 LEU A CA 1
ATOM 3137 C C . LEU B 2 347 ? 167.797 175.318 179.635 1 40 347 LEU A C 1
ATOM 3138 O O . LEU B 2 347 ? 166.628 174.926 179.744 1 40 347 LEU A O 1
ATOM 3143 N N . ALA B 2 348 ? 168.252 175.892 178.52 1 40 348 ALA A N 1
ATOM 3144 C CA . ALA B 2 348 ? 167.365 176.091 177.38 1 40 348 ALA A CA 1
ATOM 3145 C C . ALA B 2 348 ? 166.885 174.76 176.821 1 40 348 ALA A C 1
ATOM 3146 O O . ALA B 2 348 ? 165.726 174.629 176.414 1 40 348 ALA A O 1
ATOM 3148 N N . LEU B 2 349 ? 167.77 173.772 176.803 1 40 349 LEU A N 1
ATOM 3149 C CA . LEU B 2 349 ? 167.404 172.464 176.277 1 40 349 LEU A CA 1
ATOM 3150 C C . LEU B 2 349 ? 166.312 171.846 177.132 1 40 349 LEU A C 1
ATOM 3151 O O . LEU B 2 349 ? 165.308 171.361 176.61 1 40 349 LEU A O 1
ATOM 3156 N N . VAL B 2 350 ? 166.499 171.867 178.446 1 40 350 VAL A N 1
ATOM 3157 C CA . VAL B 2 350 ? 165.482 171.331 179.349 1 40 350 VAL A CA 1
ATOM 3158 C C . VAL B 2 350 ? 164.165 172.072 179.161 1 40 350 VAL A C 1
ATOM 3159 O O . VAL B 2 350 ? 163.087 171.463 179.142 1 40 350 VAL A O 1
ATOM 3163 N N . VAL B 2 351 ? 164.228 173.399 179.028 1 40 351 VAL A N 1
ATOM 3164 C CA . VAL B 2 351 ? 163.011 174.186 178.85 1 40 351 VAL A CA 1
ATOM 3165 C C . VAL B 2 351 ? 162.29 173.769 177.574 1 40 351 VAL A C 1
ATOM 3166 O O . VAL B 2 351 ? 161.062 173.619 177.556 1 40 351 VAL A O 1
ATOM 3170 N N . PHE B 2 352 ? 163.037 173.575 176.487 1 40 352 PHE A N 1
ATOM 3171 C CA . PHE B 2 352 ? 162.409 173.193 175.227 1 40 352 PHE A CA 1
ATOM 3172 C C . PHE B 2 352 ? 161.888 171.761 175.268 1 40 352 PHE A C 1
ATOM 3173 O O . PHE B 2 352 ? 160.869 171.461 174.639 1 40 352 PHE A O 1
ATOM 3181 N N . SER B 2 353 ? 162.556 170.867 176.001 1 40 353 SER A N 1
ATOM 3182 C CA . SER B 2 353 ? 162.002 169.529 176.194 1 40 353 SER A CA 1
ATOM 3183 C C . SER B 2 353 ? 160.681 169.593 176.951 1 40 353 SER A C 1
ATOM 3184 O O . SER B 2 353 ? 159.727 168.879 176.619 1 40 353 SER A O 1
ATOM 3187 N N . VAL B 2 354 ? 160.607 170.451 177.971 1 40 354 VAL A N 1
ATOM 3188 C CA . VAL B 2 354 ? 159.356 170.625 178.706 1 40 354 VAL A CA 1
ATOM 3189 C C . VAL B 2 354 ? 158.282 171.204 177.794 1 40 354 VAL A C 1
ATOM 3190 O O . VAL B 2 354 ? 157.103 170.847 177.892 1 40 354 VAL A O 1
ATOM 3194 N N . VAL B 2 355 ? 158.669 172.117 176.902 1 40 355 VAL A N 1
ATOM 3195 C CA . VAL B 2 355 ? 157.71 172.686 175.958 1 40 355 VAL A CA 1
ATOM 3196 C C . VAL B 2 355 ? 157.193 171.612 175.007 1 40 355 VAL A C 1
ATOM 3197 O O . VAL B 2 355 ? 156.001 171.573 174.683 1 40 355 VAL A O 1
ATOM 3201 N N . ASN B 2 356 ? 158.067 170.716 174.563 1 40 356 ASN A N 1
ATOM 3202 C CA . ASN B 2 356 ? 157.663 169.603 173.703 1 40 356 ASN A CA 1
ATOM 3203 C C . ASN B 2 356 ? 156.728 168.667 174.43 1 40 356 ASN A C 1
ATOM 3204 O O . ASN B 2 356 ? 155.781 168.172 173.845 1 40 356 ASN A O 1
ATOM 3209 N N . ALA B 2 357 ? 156.982 168.415 175.704 1 40 357 ALA A N 1
ATOM 3210 C CA . ALA B 2 357 ? 156.085 167.589 176.504 1 40 357 ALA A CA 1
ATOM 3211 C C . ALA B 2 357 ? 154.722 168.251 176.656 1 40 357 ALA A C 1
ATOM 3212 O O . ALA B 2 357 ? 153.684 167.592 176.521 1 40 357 ALA A O 1
ATOM 3214 N N . GLY B 2 358 ? 154.704 169.554 176.936 1 40 358 GLY A N 1
ATOM 3215 C CA . GLY B 2 358 ? 153.44 170.253 177.087 1 40 358 GLY A CA 1
ATOM 3216 C C . GLY B 2 358 ? 152.634 170.286 175.803 1 40 358 GLY A C 1
ATOM 3217 O O . GLY B 2 358 ? 151.411 170.125 175.823 1 40 358 GLY A O 1
ATOM 3218 N N . SER B 2 359 ? 153.304 170.503 174.669 1 40 359 SER A N 1
ATOM 3219 C CA . SER B 2 359 ? 152.605 170.494 173.389 1 40 359 SER A CA 1
ATOM 3220 C C . SER B 2 359 ? 152.012 169.122 173.099 1 40 359 SER A C 1
ATOM 3221 O O . SER B 2 359 ? 150.882 169.017 172.61 1 40 359 SER A O 1
ATOM 3224 N N . LEU B 2 360 ? 152.759 168.056 173.395 1 40 360 LEU A N 1
ATOM 3225 C CA . LEU B 2 360 ? 152.234 166.71 173.186 1 40 360 LEU A CA 1
ATOM 3226 C C . LEU B 2 360 ? 151.049 166.429 174.105 1 40 360 LEU A C 1
ATOM 3227 O O . LEU B 2 360 ? 150.071 165.793 173.692 1 40 360 LEU A O 1
ATOM 3232 N N . PHE B 2 361 ? 151.119 166.89 175.355 1 40 361 PHE A N 1
ATOM 3233 C CA . PHE B 2 361 ? 149.996 166.708 176.27 1 40 361 PHE A CA 1
ATOM 3234 C C . PHE B 2 361 ? 148.768 167.472 175.791 1 40 361 PHE A C 1
ATOM 3235 O O . PHE B 2 361 ? 147.639 166.983 175.913 1 40 361 PHE A O 1
ATOM 3243 N N . LEU B 2 362 ? 148.966 168.679 175.258 1 40 362 LEU A N 1
ATOM 3244 C CA . LEU B 2 362 ? 147.854 169.416 174.667 1 40 362 LEU A CA 1
ATOM 3245 C C . LEU B 2 362 ? 147.266 168.655 173.488 1 40 362 LEU A C 1
ATOM 3246 O O . LEU B 2 362 ? 146.042 168.559 173.348 1 40 362 LEU A O 1
ATOM 3251 N N . MET B 2 363 ? 148.126 168.102 172.63 1 40 363 MET A N 1
ATOM 3252 C CA . MET B 2 363 ? 147.64 167.319 171.5 1 40 363 MET A CA 1
ATOM 3253 C C . MET B 2 363 ? 146.793 166.147 171.976 1 40 363 MET A C 1
ATOM 3254 O O . MET B 2 363 ? 145.735 165.86 171.405 1 40 363 MET A O 1
ATOM 3259 N N . HIS B 2 364 ? 147.247 165.457 173.023 1 40 364 HIS A N 1
ATOM 3260 C CA . HIS B 2 364 ? 146.486 164.335 173.564 1 40 364 HIS A CA 1
ATOM 3261 C C . HIS B 2 364 ? 145.144 164.795 174.124 1 40 364 HIS A C 1
ATOM 3262 O O . HIS B 2 364 ? 144.081 164.4 173.635 1 40 364 HIS A O 1
ATOM 3269 N N . TYR B 2 365 ? 145.177 165.638 175.159 1 40 365 TYR A N 1
ATOM 3270 C CA . TYR B 2 365 ? 143.957 165.947 175.9 1 40 365 TYR A CA 1
ATOM 3271 C C . TYR B 2 365 ? 142.977 166.765 175.071 1 40 365 TYR A C 1
ATOM 3272 O O . TYR B 2 365 ? 141.767 166.512 175.108 1 40 365 TYR A O 1
ATOM 3281 N N . THR B 2 366 ? 143.469 167.75 174.324 1 40 366 THR A N 1
ATOM 3282 C CA . THR B 2 366 ? 142.576 168.69 173.658 1 40 366 THR A CA 1
ATOM 3283 C C . THR B 2 366 ? 141.665 167.97 172.672 1 40 366 THR A C 1
ATOM 3284 O O . THR B 2 366 ? 142.114 167.134 171.883 1 40 366 THR A O 1
ATOM 3288 N N . ALA B 2 367 ? 140.375 168.293 172.73 1 40 367 ALA A N 1
ATOM 3289 C CA . ALA B 2 367 ? 139.409 167.805 171.758 1 40 367 ALA A CA 1
ATOM 3290 C C . ALA B 2 367 ? 139.28 168.724 170.552 1 40 367 ALA A C 1
ATOM 3291 O O . ALA B 2 367 ? 138.56 168.385 169.608 1 40 367 ALA A O 1
ATOM 3293 N N . ASN B 2 368 ? 139.965 169.857 170.553 1 40 368 ASN A N 1
ATOM 3294 C CA . ASN B 2 368 ? 139.905 170.809 169.457 1 40 368 ASN A CA 1
ATOM 3295 C C . ASN B 2 368 ? 140.919 170.425 168.416 1 40 368 ASN A C 1
ATOM 3296 O O . ASN B 2 368 ? 142.078 170.204 168.734 1 40 368 ASN A O 1
ATOM 3301 N N . ILE B 2 369 ? 140.498 170.336 167.169 1 40 369 ILE A N 1
ATOM 3302 C CA . ILE B 2 369 ? 141.436 170.027 166.096 1 40 369 ILE A CA 1
ATOM 3303 C C . ILE B 2 369 ? 142.404 171.186 165.892 1 40 369 ILE A C 1
ATOM 3304 O O . ILE B 2 369 ? 143.589 170.98 165.601 1 40 369 ILE A O 1
ATOM 3309 N N . TRP B 2 370 ? 141.92 172.419 166.045 1 40 370 TRP A N 1
ATOM 3310 C CA . TRP B 2 370 ? 142.794 173.58 165.912 1 40 370 TRP A CA 1
ATOM 3311 C C . TRP B 2 370 ? 143.851 173.604 167.006 1 40 370 TRP A C 1
ATOM 3312 O O . TRP B 2 370 ? 145.007 173.961 166.753 1 40 370 TRP A O 1
ATOM 3323 N N . ALA B 2 371 ? 143.474 173.239 168.234 1 40 371 ALA A N 1
ATOM 3324 C CA . ALA B 2 371 ? 144.459 173.15 169.306 1 40 371 ALA A CA 1
ATOM 3325 C C . ALA B 2 371 ? 145.478 172.053 169.033 1 40 371 ALA A C 1
ATOM 3326 O O . ALA B 2 371 ? 146.655 172.211 169.365 1 40 371 ALA A O 1
ATOM 3328 N N . CYS B 2 372 ? 145.072 170.955 168.418 1 40 372 CYS A N 1
ATOM 3329 C CA . CYS B 2 372 ? 146.006 169.895 168.043 1 40 372 CYS A CA 1
ATOM 3330 C C . CYS B 2 372 ? 146.943 170.361 166.938 1 40 372 CYS A C 1
ATOM 3331 O O . CYS B 2 372 ? 148.095 169.963 166.909 1 40 372 CYS A O 1
ATOM 3334 N N . TYR B 2 373 ? 146.463 171.172 166.007 1 40 373 TYR A N 1
ATOM 3335 C CA . TYR B 2 373 ? 147.337 171.775 165.005 1 40 373 TYR A CA 1
ATOM 3336 C C . TYR B 2 373 ? 148.34 172.722 165.654 1 40 373 TYR A C 1
ATOM 3337 O O . TYR B 2 373 ? 149.53 172.711 165.317 1 40 373 TYR A O 1
ATOM 3346 N N . ALA B 2 374 ? 147.871 173.555 166.585 1 40 374 ALA A N 1
ATOM 3347 C CA . ALA B 2 374 ? 148.759 174.495 167.258 1 40 374 ALA A CA 1
ATOM 3348 C C . ALA B 2 374 ? 149.814 173.765 168.078 1 40 374 ALA A C 1
ATOM 3349 O O . ALA B 2 374 ? 150.981 174.173 168.11 1 40 374 ALA A O 1
ATOM 3351 N N . GLY B 2 375 ? 149.419 172.689 168.76 1 40 375 GLY A N 1
ATOM 3352 C CA . GLY B 2 375 ? 150.385 171.906 169.51 1 40 375 GLY A CA 1
ATOM 3353 C C . GLY B 2 375 ? 151.422 171.258 168.615 1 40 375 GLY A C 1
ATOM 3354 O O . GLY B 2 375 ? 152.601 171.194 168.964 1 40 375 GLY A O 1
ATOM 3355 N N . TYR B 2 376 ? 150.997 170.765 167.45 1 40 376 TYR A N 1
ATOM 3356 C CA . TYR B 2 376 ? 151.954 170.211 166.499 1 40 376 TYR A CA 1
ATOM 3357 C C . TYR B 2 376 ? 152.93 171.281 166.027 1 40 376 TYR A C 1
ATOM 3358 O O . TYR B 2 376 ? 154.137 171.033 165.922 1 40 376 TYR A O 1
ATOM 3367 N N . LEU B 2 377 ? 152.42 172.479 165.734 1 40 377 LEU A N 1
ATOM 3368 C CA . LEU B 2 377 ? 153.289 173.583 165.338 1 40 377 LEU A CA 1
ATOM 3369 C C . LEU B 2 377 ? 154.309 173.889 166.426 1 40 377 LEU A C 1
ATOM 3370 O O . LEU B 2 377 ? 155.505 174.049 166.152 1 40 377 LEU A O 1
ATOM 3375 N N . ILE B 2 378 ? 153.846 173.977 167.674 1 40 378 ILE A N 1
ATOM 3376 C CA . ILE B 2 378 ? 154.737 174.295 168.786 1 40 378 ILE A CA 1
ATOM 3377 C C . ILE B 2 378 ? 155.791 173.209 168.95 1 40 378 ILE A C 1
ATOM 3378 O O . ILE B 2 378 ? 156.975 173.499 169.159 1 40 378 ILE A O 1
ATOM 3383 N N . PHE B 2 379 ? 155.38 171.943 168.864 1 40 379 PHE A N 1
ATOM 3384 C CA . PHE B 2 379 ? 156.324 170.845 169.033 1 40 379 PHE A CA 1
ATOM 3385 C C . PHE B 2 379 ? 157.372 170.841 167.93 1 40 379 PHE A C 1
ATOM 3386 O O . PHE B 2 379 ? 158.563 170.647 168.197 1 40 379 PHE A O 1
ATOM 3394 N N . LYS B 2 380 ? 156.951 171.053 166.681 1 40 380 LYS A N 1
ATOM 3395 C CA . LYS B 2 380 ? 157.906 171.02 165.578 1 40 380 LYS A CA 1
ATOM 3396 C C . LYS B 2 380 ? 158.857 172.209 165.632 1 40 380 LYS A C 1
ATOM 3397 O O . LYS B 2 380 ? 160.052 172.064 165.352 1 40 380 LYS A O 1
ATOM 3403 N N . SER B 2 381 ? 158.351 173.393 165.984 1 40 381 SER A N 1
ATOM 3404 C CA . SER B 2 381 ? 159.221 174.562 166.069 1 40 381 SER A CA 1
ATOM 3405 C C . SER B 2 381 ? 160.196 174.444 167.232 1 40 381 SER A C 1
ATOM 3406 O O . SER B 2 381 ? 161.381 174.763 167.089 1 40 381 SER A O 1
ATOM 3409 N N . SER B 2 382 ? 159.716 173.99 168.392 1 40 382 SER A N 1
ATOM 3410 C CA . SER B 2 382 ? 160.573 173.912 169.57 1 40 382 SER A CA 1
ATOM 3411 C C . SER B 2 382 ? 161.617 172.812 169.441 1 40 382 SER A C 1
ATOM 3412 O O . SER B 2 382 ? 162.738 172.967 169.938 1 40 382 SER A O 1
ATOM 3415 N N . TYR B 2 383 ? 161.274 171.696 168.796 1 40 383 TYR A N 1
ATOM 3416 C CA . TYR B 2 383 ? 162.251 170.628 168.616 1 40 383 TYR A CA 1
ATOM 3417 C C . TYR B 2 383 ? 163.42 171.093 167.757 1 40 383 TYR A C 1
ATOM 3418 O O . TYR B 2 383 ? 164.581 170.798 168.063 1 40 383 TYR A O 1
ATOM 3427 N N . MET B 2 384 ? 163.135 171.822 166.674 1 40 384 MET A N 1
ATOM 3428 C CA . MET B 2 384 ? 164.211 172.355 165.846 1 40 384 MET A CA 1
ATOM 3429 C C . MET B 2 384 ? 165.064 173.35 166.622 1 40 384 MET A C 1
ATOM 3430 O O . MET B 2 384 ? 166.267 173.466 166.365 1 40 384 MET A O 1
ATOM 3435 N N . LEU B 2 385 ? 164.46 174.075 167.565 1 40 385 LEU A N 1
ATOM 3436 C CA . LEU B 2 385 ? 165.246 174.863 168.507 1 40 385 LEU A CA 1
ATOM 3437 C C . LEU B 2 385 ? 166.173 173.974 169.323 1 40 385 LEU A C 1
ATOM 3438 O O . LEU B 2 385 ? 167.292 174.378 169.66 1 40 385 LEU A O 1
ATOM 3443 N N . LEU B 2 386 ? 165.724 172.762 169.641 1 40 386 LEU A N 1
ATOM 3444 C CA . LEU B 2 386 ? 166.492 171.835 170.465 1 40 386 LEU A CA 1
ATOM 3445 C C . LEU B 2 386 ? 167.583 171.144 169.655 1 40 386 LEU A C 1
ATOM 3446 O O . LEU B 2 386 ? 168.771 171.212 169.997 1 40 386 LEU A O 1
ATOM 3451 N N . ILE B 2 387 ? 167.19 170.467 168.575 1 40 387 ILE A N 1
ATOM 3452 C CA . ILE B 2 387 ? 168.144 169.665 167.821 1 40 387 ILE A CA 1
ATOM 3453 C C . ILE B 2 387 ? 169.208 170.546 167.185 1 40 387 ILE A C 1
ATOM 3454 O O . ILE B 2 387 ? 170.351 170.114 167.013 1 40 387 ILE A O 1
ATOM 3459 N N . THR B 2 388 ? 168.868 171.784 166.827 1 40 388 THR A N 1
ATOM 3460 C CA . THR B 2 388 ? 169.87 172.686 166.268 1 40 388 THR A CA 1
ATOM 3461 C C . THR B 2 388 ? 170.976 172.964 167.279 1 40 388 THR A C 1
ATOM 3462 O O . THR B 2 388 ? 172.167 172.891 166.953 1 40 388 THR A O 1
ATOM 3466 N N . ILE B 2 389 ? 170.598 173.271 168.522 1 40 389 ILE A N 1
ATOM 3467 C CA . ILE B 2 389 ? 171.593 173.522 169.562 1 40 389 ILE A CA 1
ATOM 3468 C C . ILE B 2 389 ? 172.396 172.259 169.841 1 40 389 ILE A C 1
ATOM 3469 O O . ILE B 2 389 ? 173.62 172.309 170.024 1 40 389 ILE A O 1
ATOM 3474 N N . ALA B 2 390 ? 171.724 171.107 169.885 1 40 390 ALA A N 1
ATOM 3475 C CA . ALA B 2 390 ? 172.433 169.857 170.138 1 40 390 ALA A CA 1
ATOM 3476 C C . ALA B 2 390 ? 173.47 169.588 169.053 1 40 390 ALA A C 1
ATOM 3477 O O . ALA B 2 390 ? 174.618 169.233 169.347 1 40 390 ALA A O 1
ATOM 3479 N N . VAL B 2 391 ? 173.087 169.77 167.788 1 40 391 VAL A N 1
ATOM 3480 C CA . VAL B 2 391 ? 174.004 169.521 166.682 1 40 391 VAL A CA 1
ATOM 3481 C C . VAL B 2 391 ? 175.151 170.521 166.703 1 40 391 VAL A C 1
ATOM 3482 O O . VAL B 2 391 ? 176.301 170.17 166.414 1 40 391 VAL A O 1
ATOM 3486 N N . PHE B 2 392 ? 174.863 171.782 167.033 1 40 392 PHE A N 1
ATOM 3487 C CA . PHE B 2 392 ? 175.931 172.77 167.119 1 40 392 PHE A CA 1
ATOM 3488 C C . PHE B 2 392 ? 176.93 172.396 168.204 1 40 392 PHE A C 1
ATOM 3489 O O . PHE B 2 392 ? 178.143 172.561 168.028 1 40 392 PHE A O 1
ATOM 3497 N N . GLN B 2 393 ? 176.438 171.896 169.338 1 40 393 GLN A N 1
ATOM 3498 C CA . GLN B 2 393 ? 177.334 171.529 170.429 1 40 393 GLN A CA 1
ATOM 3499 C C . GLN B 2 393 ? 178.137 170.276 170.097 1 40 393 GLN A C 1
ATOM 3500 O O . GLN B 2 393 ? 179.303 170.16 170.49 1 40 393 GLN A O 1
ATOM 3506 N N . ILE B 2 394 ? 177.533 169.324 169.382 1 40 394 ILE A N 1
ATOM 3507 C CA . ILE B 2 394 ? 178.238 168.088 169.051 1 40 394 ILE A CA 1
ATOM 3508 C C . ILE B 2 394 ? 179.398 168.366 168.101 1 40 394 ILE A C 1
ATOM 3509 O O . ILE B 2 394 ? 180.525 167.908 168.32 1 40 394 ILE A O 1
ATOM 3514 N N . ALA B 2 395 ? 179.142 169.124 167.039 1 40 395 ALA A N 1
ATOM 3515 C CA . ALA B 2 395 ? 180.092 169.286 165.946 1 40 395 ALA A CA 1
ATOM 3516 C C . ALA B 2 395 ? 181.053 170.449 166.145 1 40 395 ALA A C 1
ATOM 3517 O O . ALA B 2 395 ? 181.818 170.761 165.227 1 40 395 ALA A O 1
ATOM 3519 N N . VAL B 2 396 ? 181.04 171.092 167.314 1 40 396 VAL A N 1
ATOM 3520 C CA . VAL B 2 396 ? 181.837 172.301 167.506 1 40 396 VAL A CA 1
ATOM 3521 C C . VAL B 2 396 ? 183.316 172.014 167.279 1 40 396 VAL A C 1
ATOM 3522 O O . VAL B 2 396 ? 184.039 172.835 166.702 1 40 396 VAL A O 1
ATOM 3526 N N . ASN B 2 397 ? 183.778 170.839 167.664 1 40 397 ASN A N 1
ATOM 3527 C CA . ASN B 2 397 ? 185.199 170.542 167.537 1 40 397 ASN A CA 1
ATOM 3528 C C . ASN B 2 397 ? 185.498 169.381 166.615 1 40 397 ASN A C 1
ATOM 3529 O O . ASN B 2 397 ? 186.655 169.106 166.318 1 40 397 ASN A O 1
ATOM 3534 N N . LEU B 2 398 ? 184.463 168.712 166.13 1 40 398 LEU A N 1
ATOM 3535 C CA . LEU B 2 398 ? 184.663 167.527 165.31 1 40 398 LEU A CA 1
ATOM 3536 C C . LEU B 2 398 ? 185.177 167.894 163.923 1 40 398 LEU A C 1
ATOM 3537 O O . LEU B 2 398 ? 184.87 168.958 163.38 1 40 398 LEU A O 1
ATOM 3542 N N . ASN B 2 399 ? 185.914 166.991 163.302 1 40 399 ASN A N 1
ATOM 3543 C CA . ASN B 2 399 ? 186.385 167.22 161.955 1 40 399 ASN A CA 1
ATOM 3544 C C . ASN B 2 399 ? 185.27 166.886 161.027 1 40 399 ASN A C 1
ATOM 3545 O O . ASN B 2 399 ? 184.296 166.267 161.42 1 40 399 ASN A O 1
ATOM 3550 N N . VAL B 2 400 ? 185.391 167.309 159.792 1 40 400 VAL A N 1
ATOM 3551 C CA . VAL B 2 400 ? 184.385 167.003 158.779 1 40 400 VAL A CA 1
ATOM 3552 C C . VAL B 2 400 ? 184.313 165.5 158.55 1 40 400 VAL A C 1
ATOM 3553 O O . VAL B 2 400 ? 183.23 164.937 158.346 1 40 400 VAL A O 1
ATOM 3557 N N . GLU B 2 401 ? 185.463 164.825 158.583 1 40 401 GLU A N 1
ATOM 3558 C CA . GLU B 2 401 ? 185.47 163.371 158.477 1 40 401 GLU A CA 1
ATOM 3559 C C . GLU B 2 401 ? 184.745 162.738 159.658 1 40 401 GLU A C 1
ATOM 3560 O O . GLU B 2 401 ? 183.989 161.775 159.489 1 40 401 GLU A O 1
ATOM 3566 N N . ARG B 2 402 ? 184.966 163.282 160.848 1 40 402 ARG A N 1
ATOM 3567 C CA . ARG B 2 402 ? 184.343 162.725 162.041 1 40 402 ARG A CA 1
ATOM 3568 C C . ARG B 2 402 ? 182.847 163.014 162.097 1 40 402 ARG A C 1
ATOM 3569 O O . ARG B 2 402 ? 182.1 162.274 162.735 1 40 402 ARG A O 1
ATOM 3577 N N . TYR B 2 403 ? 182.396 164.076 161.433 1 40 403 TYR A N 1
ATOM 3578 C CA . TYR B 2 403 ? 180.959 164.327 161.406 1 40 403 TYR A CA 1
ATOM 3579 C C . TYR B 2 403 ? 180.207 163.088 160.946 1 40 403 TYR A C 1
ATOM 3580 O O . TYR B 2 403 ? 179.181 162.72 161.528 1 40 403 TYR A O 1
ATOM 3589 N N . ALA B 2 404 ? 180.707 162.43 159.899 1 40 404 ALA A N 1
ATOM 3590 C CA . ALA B 2 404 ? 179.955 161.351 159.27 1 40 404 ALA A CA 1
ATOM 3591 C C . ALA B 2 404 ? 179.736 160.191 160.232 1 40 404 ALA A C 1
ATOM 3592 O O . ALA B 2 404 ? 178.6 159.754 160.442 1 40 404 ALA A O 1
ATOM 3594 N N . LEU B 2 405 ? 180.81 159.686 160.841 1 40 405 LEU A N 1
ATOM 3595 C CA . LEU B 2 405 ? 180.68 158.488 161.663 1 40 405 LEU A CA 1
ATOM 3596 C C . LEU B 2 405 ? 180.011 158.789 162.999 1 40 405 LEU A C 1
ATOM 3597 O O . LEU B 2 405 ? 179.21 157.983 163.487 1 40 405 LEU A O 1
ATOM 3602 N N . VAL B 2 406 ? 180.311 159.941 163.603 1 40 406 VAL A N 1
ATOM 3603 C CA . VAL B 2 406 ? 179.672 160.297 164.868 1 40 406 VAL A CA 1
ATOM 3604 C C . VAL B 2 406 ? 178.165 160.413 164.682 1 40 406 VAL A C 1
ATOM 3605 O O . VAL B 2 406 ? 177.378 159.843 165.447 1 40 406 VAL A O 1
ATOM 3609 N N . PHE B 2 407 ? 177.737 161.147 163.654 1 40 407 PHE A N 1
ATOM 3610 C CA . PHE B 2 407 ? 176.308 161.317 163.425 1 40 407 PHE A CA 1
ATOM 3611 C C . PHE B 2 407 ? 175.662 160.027 162.938 1 40 407 PHE A C 1
ATOM 3612 O O . PHE B 2 407 ? 174.483 159.787 163.217 1 40 407 PHE A O 1
ATOM 3620 N N . GLY B 2 408 ? 176.411 159.181 162.227 1 40 408 GLY A N 1
ATOM 3621 C CA . GLY B 2 408 ? 175.886 157.873 161.868 1 40 408 GLY A CA 1
ATOM 3622 C C . GLY B 2 408 ? 175.603 157.016 163.086 1 40 408 GLY A C 1
ATOM 3623 O O . GLY B 2 408 ? 174.546 156.388 163.186 1 40 408 GLY A O 1
ATOM 3624 N N . ILE B 2 409 ? 176.538 156.991 164.037 1 40 409 ILE A N 1
ATOM 3625 C CA . ILE B 2 409 ? 176.315 156.263 165.282 1 40 409 ILE A CA 1
ATOM 3626 C C . ILE B 2 409 ? 175.145 156.87 166.047 1 40 409 ILE A C 1
ATOM 3627 O O . ILE B 2 409 ? 174.326 156.152 166.635 1 40 409 ILE A O 1
ATOM 3632 N N . ASN B 2 410 ? 175.034 158.19 166.048 1 40 410 ASN A N 1
ATOM 3633 C CA . ASN B 2 410 ? 173.965 158.859 166.78 1 40 410 ASN A CA 1
ATOM 3634 C C . ASN B 2 410 ? 172.6 158.569 166.186 1 40 410 ASN A C 1
ATOM 3635 O O . ASN B 2 410 ? 171.634 158.437 166.921 1 40 410 ASN A O 1
ATOM 3640 N N . THR B 2 411 ? 172.489 158.511 164.871 1 40 411 THR A N 1
ATOM 3641 C CA . THR B 2 411 ? 171.219 158.145 164.253 1 40 411 THR A CA 1
ATOM 3642 C C . THR B 2 411 ? 170.934 156.658 164.409 1 40 411 THR A C 1
ATOM 3643 O O . THR B 2 411 ? 169.772 156.267 164.549 1 40 411 THR A O 1
ATOM 3647 N N . PHE B 2 412 ? 171.971 155.816 164.411 1 40 412 PHE A N 1
ATOM 3648 C CA . PHE B 2 412 ? 171.756 154.395 164.662 1 40 412 PHE A CA 1
ATOM 3649 C C . PHE B 2 412 ? 171.201 154.161 166.063 1 40 412 PHE A C 1
ATOM 3650 O O . PHE B 2 412 ? 170.27 153.368 166.246 1 40 412 PHE A O 1
ATOM 3658 N N . ILE B 2 413 ? 171.754 154.847 167.065 1 40 413 ILE A N 1
ATOM 3659 C CA . ILE B 2 413 ? 171.274 154.672 168.433 1 40 413 ILE A CA 1
ATOM 3660 C C . ILE B 2 413 ? 169.868 155.241 168.584 1 40 413 ILE A C 1
ATOM 3661 O O . ILE B 2 413 ? 169.024 154.676 169.293 1 40 413 ILE A O 1
ATOM 3666 N N . ALA B 2 414 ? 169.591 156.368 167.925 1 40 414 ALA A N 1
ATOM 3667 C CA . ALA B 2 414 ? 168.237 156.909 167.937 1 40 414 ALA A CA 1
ATOM 3668 C C . ALA B 2 414 ? 167.255 155.927 167.314 1 40 414 ALA A C 1
ATOM 3669 O O . ALA B 2 414 ? 166.136 155.755 167.809 1 40 414 ALA A O 1
ATOM 3671 N N . LEU B 2 415 ? 167.658 155.275 166.222 1 40 415 LEU A N 1
ATOM 3672 C CA . LEU B 2 415 ? 166.807 154.268 165.6 1 40 415 LEU A CA 1
ATOM 3673 C C . LEU B 2 415 ? 166.604 153.071 166.517 1 40 415 LEU A C 1
ATOM 3674 O O . LEU B 2 415 ? 165.518 152.49 166.55 1 40 415 LEU A O 1
ATOM 3679 N N . VAL B 2 416 ? 167.64 152.679 167.259 1 40 416 VAL A N 1
ATOM 3680 C CA . VAL B 2 416 ? 167.49 151.584 168.216 1 40 416 VAL A CA 1
ATOM 3681 C C . VAL B 2 416 ? 166.452 151.947 169.272 1 40 416 VAL A C 1
ATOM 3682 O O . VAL B 2 416 ? 165.564 151.149 169.605 1 40 416 VAL A O 1
ATOM 3686 N N . ILE B 2 417 ? 166.548 153.164 169.812 1 40 417 ILE A N 1
ATOM 3687 C CA . ILE B 2 417 ? 165.593 153.603 170.828 1 40 417 ILE A CA 1
ATOM 3688 C C . ILE B 2 417 ? 164.183 153.64 170.251 1 40 417 ILE A C 1
ATOM 3689 O O . ILE B 2 417 ? 163.22 153.194 170.889 1 40 417 ILE A O 1
ATOM 3694 N N . GLN B 2 418 ? 164.037 154.182 169.039 1 40 418 GLN A N 1
ATOM 3695 C CA . GLN B 2 418 ? 162.717 154.268 168.425 1 40 418 GLN A CA 1
ATOM 3696 C C . GLN B 2 418 ? 162.148 152.884 168.146 1 40 418 GLN A C 1
ATOM 3697 O O . GLN B 2 418 ? 160.941 152.664 168.283 1 40 418 GLN A O 1
ATOM 3703 N N . THR B 2 419 ? 162.998 151.941 167.739 1 40 419 THR A N 1
ATOM 3704 C CA . THR B 2 419 ? 162.541 150.577 167.504 1 40 419 THR A CA 1
ATOM 3705 C C . THR B 2 419 ? 162.069 149.926 168.794 1 40 419 THR A C 1
ATOM 3706 O O . THR B 2 419 ? 161.04 149.242 168.808 1 40 419 THR A O 1
ATOM 3710 N N . ILE B 2 420 ? 162.806 150.122 169.888 1 40 420 ILE A N 1
ATOM 3711 C CA . ILE B 2 420 ? 162.366 149.581 171.173 1 40 420 ILE A CA 1
ATOM 3712 C C . ILE B 2 420 ? 161.016 150.176 171.554 1 40 420 ILE A C 1
ATOM 3713 O O . ILE B 2 420 ? 160.094 149.464 171.979 1 40 420 ILE A O 1
ATOM 3718 N N . MET B 2 421 ? 160.886 151.487 171.402 1 40 421 MET A N 1
ATOM 3719 C CA . MET B 2 421 ? 159.628 152.147 171.723 1 40 421 MET A CA 1
ATOM 3720 C C . MET B 2 421 ? 158.489 151.578 170.896 1 40 421 MET A C 1
ATOM 3721 O O . MET B 2 421 ? 157.436 151.237 171.433 1 40 421 MET A O 1
ATOM 3726 N N . THR B 2 422 ? 158.696 151.468 169.59 1 40 422 THR A N 1
ATOM 3727 C CA . THR B 2 422 ? 157.643 150.977 168.708 1 40 422 THR A CA 1
ATOM 3728 C C . THR B 2 422 ? 157.26 149.545 169.052 1 40 422 THR A C 1
ATOM 3729 O O . THR B 2 422 ? 156.072 149.202 169.069 1 40 422 THR A O 1
ATOM 3733 N N . VAL B 2 423 ? 158.25 148.693 169.325 1 40 423 VAL A N 1
ATOM 3734 C CA . VAL B 2 423 ? 157.959 147.306 169.672 1 40 423 VAL A CA 1
ATOM 3735 C C . VAL B 2 423 ? 157.121 147.246 170.941 1 40 423 VAL A C 1
ATOM 3736 O O . VAL B 2 423 ? 156.123 146.519 171.013 1 40 423 VAL A O 1
ATOM 3740 N N . ILE B 2 424 ? 157.51 148.01 171.963 1 40 424 ILE A N 1
ATOM 3741 C CA . ILE B 2 424 ? 156.799 147.939 173.235 1 40 424 ILE A CA 1
ATOM 3742 C C . ILE B 2 424 ? 155.398 148.529 173.104 1 40 424 ILE A C 1
ATOM 3743 O O . ILE B 2 424 ? 154.407 147.902 173.491 1 40 424 ILE A O 1
ATOM 3748 N N . VAL B 2 425 ? 155.291 149.729 172.535 1 40 425 VAL A N 1
ATOM 3749 C CA . VAL B 2 425 ? 154.066 150.517 172.628 1 40 425 VAL A CA 1
ATOM 375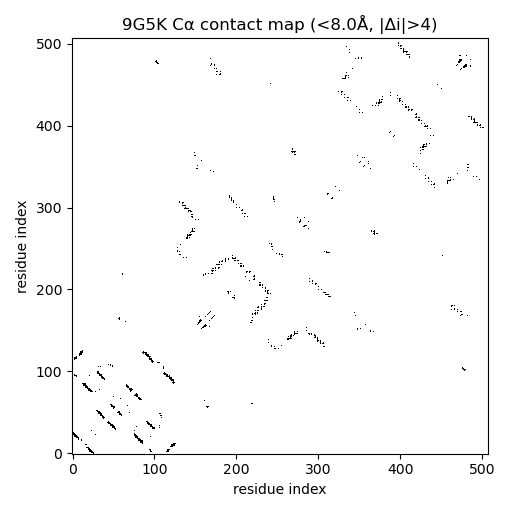0 C C . VAL B 2 425 ? 153.158 150.28 171.428 1 40 425 VAL A C 1
ATOM 3751 O O . VAL B 2 425 ? 152.028 149.801 171.577 1 40 425 VAL A O 1
ATOM 3755 N N . VAL B 2 426 ? 153.64 150.62 170.233 1 40 426 VAL A N 1
ATOM 3756 C CA . VAL B 2 426 ? 152.759 150.654 169.071 1 40 426 VAL A CA 1
ATOM 3757 C C . VAL B 2 426 ? 152.55 149.266 168.481 1 40 426 VAL A C 1
ATOM 3758 O O . VAL B 2 426 ? 151.47 148.969 167.959 1 40 426 VAL A O 1
ATOM 3762 N N . ASP B 2 427 ? 153.557 148.401 168.547 1 40 427 ASP A N 1
ATOM 3763 C CA . ASP B 2 427 ? 153.485 147.125 167.85 1 40 427 ASP A CA 1
ATOM 3764 C C . ASP B 2 427 ? 152.374 146.25 168.416 1 40 427 ASP A C 1
ATOM 3765 O O . ASP B 2 427 ? 152.023 146.331 169.596 1 40 427 ASP A O 1
ATOM 3770 N N . GLN B 2 428 ? 151.816 145.405 167.548 1 40 428 GLN A N 1
ATOM 3771 C CA . GLN B 2 428 ? 150.797 144.453 167.969 1 40 428 GLN A CA 1
ATOM 3772 C C . GLN B 2 428 ? 151.349 143.401 168.919 1 40 428 GLN A C 1
ATOM 3773 O O . GLN B 2 428 ? 150.57 142.748 169.621 1 40 428 GLN A O 1
ATOM 3779 N N . ARG B 2 429 ? 152.667 143.227 168.961 1 40 429 ARG A N 1
ATOM 3780 C CA . ARG B 2 429 ? 153.301 142.289 169.878 1 40 429 ARG A CA 1
ATOM 3781 C C . ARG B 2 429 ? 153.649 142.928 171.216 1 40 429 ARG A C 1
ATOM 3782 O O . ARG B 2 429 ? 154.252 142.265 172.066 1 40 429 ARG A O 1
ATOM 3790 N N . GLY B 2 430 ? 153.289 144.194 171.418 1 40 430 GLY A N 1
ATOM 3791 C CA . GLY B 2 430 ? 153.466 144.851 172.697 1 40 430 GLY A CA 1
ATOM 3792 C C . GLY B 2 430 ? 152.14 145.248 173.31 1 40 430 GLY A C 1
ATOM 3793 O O . GLY B 2 430 ? 151.228 144.423 173.414 1 40 430 GLY A O 1
ATOM 3794 N N . LEU B 2 431 ? 152.017 146.512 173.722 1 40 431 LEU A N 1
ATOM 3795 C CA . LEU B 2 431 ? 150.759 146.991 174.283 1 40 431 LEU A CA 1
ATOM 3796 C C . LEU B 2 431 ? 149.685 147.191 173.221 1 40 431 LEU A C 1
ATOM 3797 O O . LEU B 2 431 ? 148.497 147.202 173.56 1 40 431 LEU A O 1
ATOM 3802 N N . ASN B 2 432 ? 150.078 147.337 171.953 1 40 432 ASN A N 1
ATOM 3803 C CA . ASN B 2 432 ? 149.13 147.571 170.843 1 40 432 ASN A CA 1
ATOM 3804 C C . ASN B 2 432 ? 148.26 148.771 171.157 1 40 432 ASN A C 1
ATOM 3805 O O . ASN B 2 432 ? 147.061 148.744 170.905 1 40 432 ASN A O 1
ATOM 3810 N N . LEU B 2 433 ? 148.857 149.836 171.693 1 40 433 LEU A N 1
ATOM 3811 C CA . LEU B 2 433 ? 148.109 151.01 172.116 1 40 433 LEU A CA 1
ATOM 3812 C C . LEU B 2 433 ? 147.563 151.762 170.903 1 40 433 LEU A C 1
ATOM 3813 O O . LEU B 2 433 ? 148.286 151.966 169.924 1 40 433 LEU A O 1
ATOM 3818 N N . PRO B 2 434 ? 146.301 152.189 170.934 1 40 434 PRO A N 1
ATOM 3819 C CA . PRO B 2 434 ? 145.796 153.066 169.873 1 40 434 PRO A CA 1
ATOM 3820 C C . PRO B 2 434 ? 146.408 154.454 169.979 1 40 434 PRO A C 1
ATOM 3821 O O . PRO B 2 434 ? 146.982 154.843 170.997 1 40 434 PRO A O 1
ATOM 3825 N N . VAL B 2 435 ? 146.27 155.217 168.891 1 40 435 VAL A N 1
ATOM 3826 C CA . VAL B 2 435 ? 146.814 156.569 168.862 1 40 435 VAL A CA 1
ATOM 3827 C C . VAL B 2 435 ? 146.182 157.452 169.932 1 40 435 VAL A C 1
ATOM 3828 O O . VAL B 2 435 ? 146.754 158.486 170.295 1 40 435 VAL A O 1
ATOM 3832 N N . SER B 2 436 ? 145.007 157.092 170.431 1 40 436 SER A N 1
ATOM 3833 C CA . SER B 2 436 ? 144.358 157.852 171.489 1 40 436 SER A CA 1
ATOM 3834 C C . SER B 2 436 ? 145.083 157.778 172.829 1 40 436 SER A C 1
ATOM 3835 O O . SER B 2 436 ? 144.685 158.461 173.761 1 40 436 SER A O 1
ATOM 3838 N N . ILE B 2 437 ? 146.097 156.927 172.959 1 40 437 ILE A N 1
ATOM 3839 C CA . ILE B 2 437 ? 146.901 156.841 174.174 1 40 437 ILE A CA 1
ATOM 3840 C C . ILE B 2 437 ? 148.389 156.989 173.905 1 40 437 ILE A C 1
ATOM 3841 O O . ILE B 2 437 ? 149.154 157.198 174.858 1 40 437 ILE A O 1
ATOM 3846 N N . GLN B 2 438 ? 148.831 156.894 172.651 1 40 438 GLN A N 1
ATOM 3847 C CA . GLN B 2 438 ? 150.26 156.951 172.364 1 40 438 GLN A CA 1
ATOM 3848 C C . GLN B 2 438 ? 150.855 158.296 172.759 1 40 438 GLN A C 1
ATOM 3849 O O . GLN B 2 438 ? 151.961 158.352 173.308 1 40 438 GLN A O 1
ATOM 3855 N N . PHE B 2 439 ? 150.143 159.389 172.488 1 40 439 PHE A N 1
ATOM 3856 C CA . PHE B 2 439 ? 150.688 160.716 172.741 1 40 439 PHE A CA 1
ATOM 3857 C C . PHE B 2 439 ? 150.756 161.052 174.224 1 40 439 PHE A C 1
ATOM 3858 O O . PHE B 2 439 ? 151.484 161.977 174.601 1 40 439 PHE A O 1
ATOM 3866 N N . LEU B 2 440 ? 150.022 160.33 175.072 1 40 440 LEU A N 1
ATOM 3867 C CA . LEU B 2 440 ? 150.275 160.418 176.504 1 40 440 LEU A CA 1
ATOM 3868 C C . LEU B 2 440 ? 151.619 159.795 176.851 1 40 440 LEU A C 1
ATOM 3869 O O . LEU B 2 440 ? 152.264 160.207 177.821 1 40 440 LEU A O 1
ATOM 3874 N N . VAL B 2 441 ? 152.056 158.809 176.067 1 40 441 VAL A N 1
ATOM 3875 C CA . VAL B 2 441 ? 153.352 158.186 176.301 1 40 441 VAL A CA 1
ATOM 3876 C C . VAL B 2 441 ? 154.484 159.048 175.752 1 40 441 VAL A C 1
ATOM 3877 O O . VAL B 2 441 ? 155.582 159.054 176.313 1 40 441 VAL A O 1
ATOM 3881 N N . TYR B 2 442 ? 154.252 159.779 174.658 1 40 442 TYR A N 1
ATOM 3882 C CA . TYR B 2 442 ? 155.305 160.624 174.1 1 40 442 TYR A CA 1
ATOM 3883 C C . TYR B 2 442 ? 155.521 161.875 174.943 1 40 442 TYR A C 1
ATOM 3884 O O . TYR B 2 442 ? 156.665 162.299 175.161 1 40 442 TYR A O 1
ATOM 3893 N N . GLY B 2 443 ? 154.436 162.49 175.417 1 40 443 GLY A N 1
ATOM 3894 C CA . GLY B 2 443 ? 154.585 163.601 176.341 1 40 443 GLY A CA 1
ATOM 3895 C C . GLY B 2 443 ? 155.302 163.187 177.611 1 40 443 GLY A C 1
ATOM 3896 O O . GLY B 2 443 ? 156.196 163.889 178.091 1 40 443 GLY A O 1
ATOM 3897 N N . SER B 2 444 ? 154.925 162.033 178.165 1 40 444 SER A N 1
ATOM 3898 C CA . SER B 2 444 ? 155.626 161.505 179.328 1 40 444 SER A CA 1
ATOM 3899 C C . SER B 2 444 ? 157.084 161.218 179.001 1 40 444 SER A C 1
ATOM 3900 O O . SER B 2 444 ? 157.967 161.43 179.834 1 40 444 SER A O 1
ATOM 3903 N N . TYR B 2 445 ? 157.353 160.736 177.788 1 40 445 TYR A N 1
ATOM 3904 C CA . TYR B 2 445 ? 158.721 160.448 177.373 1 40 445 TYR A CA 1
ATOM 3905 C C . TYR B 2 445 ? 159.574 161.711 177.384 1 40 445 TYR A C 1
ATOM 3906 O O . TYR B 2 445 ? 160.688 161.72 177.92 1 40 445 TYR A O 1
ATOM 3915 N N . PHE B 2 446 ? 159.054 162.797 176.811 1 40 446 PHE A N 1
ATOM 3916 C CA . PHE B 2 446 ? 159.816 164.045 176.776 1 40 446 PHE A CA 1
ATOM 3917 C C . PHE B 2 446 ? 159.956 164.652 178.169 1 40 446 PHE A C 1
ATOM 3918 O O . PHE B 2 446 ? 161.025 165.17 178.525 1 40 446 PHE A O 1
ATOM 3926 N N . ALA B 2 447 ? 158.893 164.592 178.976 1 40 447 ALA A N 1
ATOM 3927 C CA . ALA B 2 447 ? 158.985 165.083 180.346 1 40 447 ALA A CA 1
ATOM 3928 C C . ALA B 2 447 ? 160.023 164.299 181.14 1 40 447 ALA A C 1
ATOM 3929 O O . ALA B 2 447 ? 160.781 164.877 181.924 1 40 447 ALA A O 1
ATOM 3931 N N . VAL B 2 448 ? 160.071 162.981 180.947 1 40 448 VAL A N 1
ATOM 3932 C CA . VAL B 2 448 ? 161.045 162.147 181.642 1 40 448 VAL A CA 1
ATOM 3933 C C . VAL B 2 448 ? 162.456 162.467 181.166 1 40 448 VAL A C 1
ATOM 3934 O O . VAL B 2 448 ? 163.405 162.492 181.959 1 40 448 VAL A O 1
ATOM 3938 N N . ILE B 2 449 ? 162.621 162.705 179.864 1 40 449 ILE A N 1
ATOM 3939 C CA . ILE B 2 449 ? 163.925 163.109 179.347 1 40 449 ILE A CA 1
ATOM 3940 C C . ILE B 2 449 ? 164.395 164.365 180.066 1 40 449 ILE A C 1
ATOM 3941 O O . ILE B 2 449 ? 165.517 164.428 180.589 1 40 449 ILE A O 1
ATOM 3946 N N . ALA B 2 450 ? 163.527 165.378 180.117 1 40 450 ALA A N 1
ATOM 3947 C CA . ALA B 2 450 ? 163.887 166.624 180.783 1 40 450 AL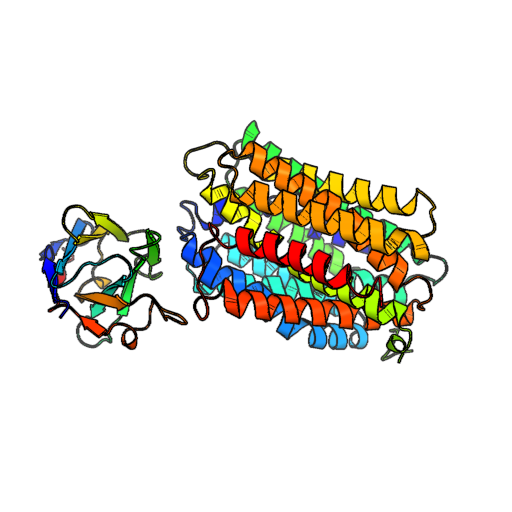A A CA 1
ATOM 3948 C C . ALA B 2 450 ? 164.189 166.389 182.257 1 40 450 ALA A C 1
ATOM 3949 O O . ALA B 2 450 ? 165.149 166.948 182.798 1 40 450 ALA A O 1
ATOM 3951 N N . GLY B 2 451 ? 163.384 165.559 182.922 1 40 451 GLY A N 1
ATOM 3952 C CA . GLY B 2 451 ? 163.589 165.329 184.342 1 40 451 GLY A CA 1
ATOM 3953 C C . GLY B 2 451 ? 164.929 164.689 184.643 1 40 451 GLY A C 1
ATOM 3954 O O . GLY B 2 451 ? 165.684 165.171 185.49 1 40 451 GLY A O 1
ATOM 3955 N N . ILE B 2 452 ? 165.251 163.596 183.946 1 40 452 ILE A N 1
ATOM 3956 C CA . ILE B 2 452 ? 166.531 162.932 184.189 1 40 452 ILE A CA 1
ATOM 3957 C C . ILE B 2 452 ? 167.69 163.851 183.835 1 40 452 ILE A C 1
ATOM 3958 O O . ILE B 2 452 ? 168.678 163.93 184.574 1 40 452 ILE A O 1
ATOM 3963 N N . PHE B 2 453 ? 167.605 164.557 182.704 1 40 453 PHE A N 1
ATOM 3964 C CA . PHE B 2 453 ? 168.715 165.432 182.343 1 40 453 PHE A CA 1
ATOM 3965 C C . PHE B 2 453 ? 168.875 166.573 183.34 1 40 453 PHE A C 1
ATOM 3966 O O . PHE B 2 453 ? 169.987 167.079 183.53 1 40 453 PHE A O 1
ATOM 3974 N N . LEU B 2 454 ? 167.785 166.986 183.991 1 40 454 LEU A N 1
ATOM 3975 C CA . LEU B 2 454 ? 167.873 168.051 184.985 1 40 454 LEU A CA 1
ATOM 3976 C C . LEU B 2 454 ? 168.726 167.638 186.177 1 40 454 LEU A C 1
ATOM 3977 O O . LEU B 2 454 ? 169.429 168.474 186.757 1 40 454 LEU A O 1
ATOM 3982 N N . MET B 2 455 ? 168.692 166.36 186.548 1 40 455 MET A N 1
ATOM 3983 C CA . MET B 2 455 ? 169.393 165.893 187.735 1 40 455 MET A CA 1
ATOM 3984 C C . MET B 2 455 ? 170.901 166.041 187.551 1 40 455 MET A C 1
ATOM 3985 O O . MET B 2 455 ? 171.39 166.508 186.519 1 40 455 MET A O 1
ATOM 3990 N N . ARG B 2 456 ? 171.648 165.643 188.582 1 40 456 ARG A N 1
ATOM 3991 C CA . ARG B 2 456 ? 173.097 165.806 188.678 1 40 456 ARG A CA 1
ATOM 3992 C C . ARG B 2 456 ? 173.462 167.23 189.073 1 40 456 ARG A C 1
ATOM 3993 O O . ARG B 2 456 ? 174.657 167.557 189.156 1 40 456 ARG A O 1
ATOM 4001 N N . SER B 2 457 ? 172.473 168.088 189.328 1 40 457 SER A N 1
ATOM 4002 C CA . SER B 2 457 ? 172.755 169.49 189.616 1 40 457 SER A CA 1
ATOM 4003 C C . SER B 2 457 ? 173.478 169.649 190.947 1 40 457 SER A C 1
ATOM 4004 O O . SER B 2 457 ? 174.5 170.341 191.032 1 40 457 SER A O 1
ATOM 4007 N N . MET B 2 458 ? 172.965 169.019 191.997 1 40 458 MET A N 1
ATOM 4008 C CA . MET B 2 458 ? 173.478 169.206 193.345 1 40 458 MET A CA 1
ATOM 4009 C C . MET B 2 458 ? 174.188 167.906 193.73 1 40 458 MET A C 1
ATOM 4010 O O . MET B 2 458 ? 174.275 166.966 192.933 1 40 458 MET A O 1
ATOM 4015 N N . TYR B 2 459 ? 174.719 167.866 194.945 1 40 459 TYR A N 1
ATOM 4016 C CA . TYR B 2 459 ? 175.454 166.717 195.461 1 40 459 TYR A CA 1
ATOM 4017 C C . TYR B 2 459 ? 176.78 166.637 194.73 1 40 459 TYR A C 1
ATOM 4018 O O . TYR B 2 459 ? 177.834 166.589 195.364 1 40 459 TYR A O 1
#

B-factor: mean 40.0, std 0.0, range [40.0, 40.0]

Secondary structure (DSSP, 8-state):
--HHHHHHHHHHHHHHH--TTGGGHHHHHTSTTT---HHHIIIIITHHHHHHHHHHHHHHHHHHHHTTSHHHHHHHHHHHHHHHHHHHH--SHHHHHHHHHHHHHHHHTHHHHHHHHHHHS-GGGHHHHHHHHHHHHHHHHHHHHHHHHHIIIII---HHHHHHHHHHHHHHHHHHHTTSPPPS--SSTT--GGGSHHHHHHHHHHHHHHHHHHHHHHHHHHHHHHHS-TTTS---HHHHHHHHHHHHHHHHHHHHHS---HHHHHHHHHHHHHHHHHHHHHHHHH---HHHHHHHHHHHHHHHHHHHHHHHHHHTTS--HHHHHHHHHHHHHHHHHHHHHHIIIIISTTTT---HHHHHHHHHHHHHHHHHHHH-SS--/--EEEEE---EEETT--EEEEEEEESS--SSEEEEEEEE-TTS--EEEEEEETTT--EEE-TTTTTTEEEEEEGGGTEEEEEE-S--GGG-EEEEEEEEE--SS--TT-GGG--EE---EEEEEE--

Foldseek 3Di:
DKAKEKDWADEAAAQAKTKMKIAIDDDDDQQKKKFKWWADPPDDIFGAKIAGNNPGDIDGDPVQPPFKDWGDDVVRRMIMIMGGRHHQVPWTWMKMFMAGHDPPQDNGDPVRGPGIYPTDTHGYHYD/DLPVLLVLLLLLLLLLLQFLLVLCLVVLCCDPVAVDDQLLVQAPQLLLLLVLLLVCQVVLVVCCQVQQLLVLVLVLLVLQLVLLVLVLPNYDSVSSNVSSNSVSSNVSSCLSSQQNSPLVPDPVCNPVSSVSNVVSNLVSNLVSLVVSQCCCPPVVDDSSVSSVSSSVSSNVSSVSSVPRDRRPAGLPPGPCPPVDPLLVVLLVLLLLLVLLVVLCVSCLVSLLCVLPPVVPDDDRSSVLVSLLSVLLVVLLVVLVVDDDPCVVCVLVLLLVLLLLLLVLLVQLQPPSDSVSVSVSSSSNSNSSSNNNSSSLCSNCVPPDPSRVSVSVSVSNSSSSVVNSVVCCAECYPNHVVDRPSCVSVVSSVSSNVVSVVSPPPPDD

Organism: Homo sapiens (NCBI:txid9606)

Nearest PDB structures (foldseek):
  8s5z-assembly1_B  TM=1.007E+00  e=2.121E-24  Lama glama
  7r1z-assembly1_E  TM=9.691E-01  e=1.034E-18  Vicugna pacos
  5e0q-assembly1_A  TM=9.741E-01  e=3.289E-18  Vicugna pacos
  6ey0-assembly2_F  TM=9.510E-01  e=1.418E-18  Lama glama
  7zw1-assembly1_C  TM=9.350E-01  e=4.279E-18  Lama

Sequence (507 aa):
QVQLVESGGGLVQAGDSLRLSCAASGRTFSNYYMAWFRQAPGKEREFVAAIRLSYGSTYYADSVRGRFTISKDNAKNTVNLRMNSLKSEDTAIYYCAAAEDRWALAVRTATTYNYWGQGTQVTVSSHSWIYPTVILCLFGFFSMMRPSEPFLIPYLSGPDKNLTSAEITNEIFPVWTYSYLVLLLPVFVLTDYVRYKPVIILQGISFIITWLLLLFGQGVKTMQVVEFFYGMVTAAEVAYYAYIYSVVSPEHYQRVSGYCRSVTLAAYTAGSVLAQLLVSLANMSYFYLNVISLASVSVAFLFSLFLPMPKKSMFFHAECYSSKRLFYWSLWWAFATAGFNQVLNYVQILWDYKAPSQDSSIYNGAVEAIATFGGAVAAFAVGYVKVNWDLLGELALVVFSVVNAGSLFLMHYTANIWACYAGYLIFKSSYMLLITIAVFQIAVNLNVERYALVFGINTFIALVIQTIMTVIVVDQRGLNLPVSIQFLVYGSYFAVIAGIFLMRSMY

Radius of gyration: 25.51 Å; Cα contacts (8 Å, |Δi|>4): 866; chains: 2; bounding box: 69×64×60 Å

GO terms:
  GO:0015888 thiamine transport (P, IDA)
  GO:0031923 pyridoxine transport (P, IDA)
  GO:0015888 thiamine transport (P, IMP)
  GO:0031923 pyridoxine transport (P, IMP)
  GO:0042723 thiamine-containing compound metabolic process (P, TAS)
  GO:0005886 plasma membrane (C, TAS)
  GO:0015234 thiamine transmembrane transporter activity (F, TAS)
  GO:0005515 protein binding (F, IPI)

InterPro domains:
  IPR002666 Reduced folate carrier [PF01770] (10-441)
  IPR002666 Reduced folate carrier [PIRSF028739] (3-487)
  IPR002666 Reduced folate carrier [PTHR10686] (10-476)
  IPR002666 Reduced folate carrier [TIGR00806] (11-489)
  IPR028337 Thiamine transporter 2 [PIRSF500795] (1-496)
  IPR036259 MFS transporter superfamily [G3DSA:1.20.1250.20] (12-460)
  IPR036259 MFS transporter superfamily [SSF103473] (18-455)